Protein 8RZF (pdb70)

Solvent-accessible surface area: 19441 Å² total; per-residue (Å²): 90,68,0,33,8,92,37,37,1,12,7,0,2,2,67,3,0,73,148,61,68,28,88,8,1,12,13,42,86,111,19,10,131,78,31,192,42,114,77,57,118,32,13,2,30,1,20,0,90,26,14,179,25,92,3,16,0,12,3,20,12,96,55,8,38,111,31,0,40,63,19,0,80,64,0,3,2,41,111,11,93,10,88,11,42,22,27,10,72,17,136,128,34,114,42,129,144,33,100,2,86,65,84,54,84,65,0,0,0,75,94,6,3,33,93,27,80,0,44,4,29,60,29,52,0,4,15,65,17,0,12,0,30,106,38,116,18,131,24,71,74,19,159,139,20,70,144,181,19,25,108,74,0,56,60,3,0,64,63,17,20,167,130,19,23,10,0,56,0,42,18,10,0,9,38,3,85,47,74,67,0,104,100,24,0,102,78,4,10,120,54,46,72,163,100,37,18,190,171,15,14,30,39,19,4,18,0,10,2,0,1,64,3,0,34,69,0,5,95,19,16,60,112,39,61,101,27,5,81,2,2,0,1,0,25,32,55,32,66,102,79,0,62,124,16,7,62,120,158,100,39,15,3,72,130,28,0,51,51,0,0,39,94,60,85,2,106,8,2,7,35,2,74,4,55,5,90,103,42,103,56,93,10,13,63,7,70,106,63,88,26,15,116,72,45,0,46,0,56,0,78,17,78,20,131,60,45,42,100,21,118,24,11,118,52,110,18,78,74,13,1,10,0,34,0,56,2,11,8,134,41,26,52,1,16,16,87,0,21,32,153,117,97,89,104,49,1,10,30,0,7,0,0,1,4,0,3,0,19,103,33,64,0,15,6,4,7,0,32,0,7,0,9,55,36,133,138,78,14,73,39,45,51,78,111,76,1,89,69,25,76,103,32,0,10,84,76,0,32,109,60,0,68,98,12,1,89,94,6,61,74,93,16,85,183

Nearest PDB structures (foldseek):
  8rzf-assembly1_A  TM=1.002E+00  e=3.793E-95  Sulfolobus acidocaldarius
  8rza-assembly1_A-2  TM=8.575E-01  e=9.137E-39  Pyrococcus furiosus
  8wo8-assembly1_A-3  TM=8.479E-01  e=8.108E-39  Pyrococcus furiosus DSM 3638
  5zdn-assembly1_A  TM=6.794E-01  e=1.076E-05  Streptomyces fradiae
  3exm-assembly1_A  TM=6.640E-01  e=3.557E-05  Streptomyces coelicolor A3(2)

Structure (mmCIF, N/CA/C/O backbone):
data_8RZF
#
_entry.id   8RZF
#
_cell.length_a   76.230
_cell.length_b   76.230
_cell.length_c   84.640
_cell.angle_alpha   90.000
_cell.angle_beta   90.000
_cell.angle_gamma   90.000
#
_symmetry.space_group_name_H-M   'P 41'
#
loop_
_entity.id
_entity.type
_entity.pdbx_description
1 polymer 'Probable ribonuclease FAU-1'
2 non-polymer 'MAGNESIUM ION'
3 water water
#
loop_
_atom_site.group_PDB
_atom_site.id
_atom_site.type_symbol
_atom_site.label_atom_id
_atom_site.label_alt_id
_atom_site.label_comp_id
_atom_site.label_asym_id
_atom_site.label_entity_id
_atom_site.label_seq_id
_atom_site.pdbx_PDB_ins_code
_atom_site.Cartn_x
_atom_site.Cartn_y
_atom_site.Cartn_z
_atom_site.occupancy
_atom_site.B_iso_or_equiv
_atom_site.auth_seq_id
_atom_site.auth_comp_id
_atom_site.auth_asym_id
_atom_site.auth_atom_id
_atom_site.pdbx_PDB_model_num
ATOM 1 N N . MET A 1 1 ? 28.97500 -9.31900 42.05400 1.000 34.09000 1 MET A N 1
ATOM 2 C CA . MET A 1 1 ? 27.93600 -9.72600 42.98800 1.000 35.52000 1 MET A CA 1
ATOM 3 C C . MET A 1 1 ? 27.67200 -8.61300 43.96000 1.000 30.00000 1 MET A C 1
ATOM 4 O O . MET A 1 1 ? 28.59400 -7.89300 44.34400 1.000 29.67000 1 MET A O 1
ATOM 9 N N . ARG A 1 2 ? 26.41900 -8.50500 44.38600 1.000 23.80000 2 ARG A N 1
ATOM 10 C CA . ARG A 1 2 ? 26.02700 -7.51400 45.37300 1.000 27.78000 2 ARG A CA 1
ATOM 11 C C . ARG A 1 2 ? 26.14200 -8.12100 46.76700 1.000 26.16000 2 ARG A C 1
ATOM 12 O O . ARG A 1 2 ? 25.63100 -9.22200 47.01500 1.000 27.31000 2 ARG A O 1
ATOM 20 N N . VAL A 1 3 ? 26.82800 -7.41600 47.67200 1.000 22.62000 3 VAL A N 1
ATOM 21 C CA . VAL A 1 3 ? 27.08400 -7.94300 49.00500 1.000 27.65000 3 VAL A CA 1
ATOM 22 C C . VAL A 1 3 ? 26.59200 -6.95000 50.05100 1.000 24.54000 3 VAL A C 1
ATOM 23 O O . VAL A 1 3 ? 26.72600 -5.73100 49.90500 1.000 23.45000 3 VAL A O 1
ATOM 27 N N . ARG A 1 4 ? 26.01400 -7.50400 51.09900 1.000 25.11000 4 ARG A N 1
ATOM 28 C CA . ARG A 1 4 ? 25.49100 -6.82900 52.27700 1.000 25.37000 4 ARG A CA 1
ATOM 29 C C . ARG A 1 4 ? 26.34300 -7.27100 53.46200 1.000 26.43000 4 ARG A C 1
ATOM 30 O O . ARG A 1 4 ? 26.53600 -8.47700 53.64700 1.000 23.10000 4 ARG A O 1
ATOM 38 N N . ILE A 1 5 ? 26.87200 -6.31600 54.24800 1.000 26.13000 5 ILE A N 1
ATOM 39 C CA . ILE A 1 5 ? 27.78800 -6.62100 55.34800 1.000 27.43000 5 ILE A CA 1
ATOM 40 C C . ILE A 1 5 ? 27.29700 -5.96100 56.64000 1.000 28.53000 5 ILE A C 1
ATOM 41 O O . ILE A 1 5 ? 26.96800 -4.76900 56.64900 1.000 22.87000 5 ILE A O 1
ATOM 46 N N . ARG A 1 6 ? 27.28100 -6.74100 57.73700 1.000 27.55000 6 ARG A N 1
ATOM 47 C CA . ARG A 1 6 ? 26.91300 -6.28300 59.07700 1.000 28.37000 6 ARG A CA 1
ATOM 48 C C . ARG A 1 6 ? 27.89500 -6.83500 60.11300 1.000 27.78000 6 ARG A C 1
ATOM 49 O O . ARG A 1 6 ? 28.47800 -7.90400 59.93100 1.000 20.63000 6 ARG A O 1
ATOM 57 N N . GLY A 1 7 ? 28.04100 -6.12900 61.22000 1.000 25.90000 7 GLY A N 1
ATOM 58 C CA . GLY A 1 7 ? 28.76100 -6.67000 62.36200 1.000 27.43000 7 GLY A CA 1
ATOM 59 C C . GLY A 1 7 ? 30.05500 -5.92000 62.61600 1.000 27.11000 7 GLY A C 1
ATOM 60 O O . GLY A 1 7 ? 30.36900 -4.92200 61.95800 1.000 23.11000 7 GLY A O 1
ATOM 61 N N . ILE A 1 8 ? 30.82800 -6.43200 63.58400 1.000 23.56000 8 ILE A N 1
ATOM 62 C CA . ILE A 1 8 ? 31.99100 -5.67500 64.05300 1.000 27.56000 8 ILE A CA 1
ATOM 63 C C . ILE A 1 8 ? 33.09600 -5.62800 63.01100 1.000 24.87000 8 ILE A C 1
ATOM 64 O O . ILE A 1 8 ? 33.99300 -4.79000 63.11600 1.000 25.26000 8 ILE A O 1
ATOM 69 N N . TYR A 1 9 ? 33.06000 -6.49400 62.00000 1.000 24.81000 9 TYR A N 1
ATOM 70 C CA . TYR A 1 9 ? 34.07800 -6.48500 60.95900 1.000 25.26000 9 TYR A CA 1
ATOM 71 C C . TYR A 1 9 ? 33.66000 -5.68100 59.72500 1.000 25.18000 9 TYR A C 1
ATOM 72 O O . TYR A 1 9 ? 34.37000 -5.71200 58.71000 1.000 23.29000 9 TYR A O 1
ATOM 81 N N . ALA A 1 10 ? 32.54600 -4.93900 59.80100 1.000 21.60000 10 ALA A N 1
ATOM 82 C CA . ALA A 1 10 ? 31.87300 -4.47600 58.58000 1.000 25.80000 10 ALA A CA 1
ATOM 83 C C . ALA A 1 10 ? 32.71300 -3.46200 57.80200 1.000 22.30000 10 ALA A C 1
ATOM 84 O O . ALA A 1 10 ? 32.73900 -3.50000 56.57500 1.000 25.12000 10 ALA A O 1
ATOM 86 N N . THR A 1 11 ? 33.41300 -2.55400 58.48400 1.000 24.84000 11 THR A N 1
ATOM 87 C CA . THR A 1 11 ? 34.21900 -1.58000 57.75200 1.000 27.98000 11 THR A CA 1
ATOM 88 C C . THR A 1 11 ? 35.37100 -2.26900 57.03600 1.000 26.08000 11 THR A C 1
ATOM 89 O O . THR A 1 11 ? 35.55100 -2.10000 55.82400 1.000 24.61000 11 THR A O 1
ATOM 93 N N . ALA A 1 12 ? 36.14000 -3.08400 57.76100 1.000 26.83000 12 ALA A N 1
ATOM 94 C CA . ALA A 1 12 ? 37.25300 -3.78100 57.12400 1.000 25.78000 12 ALA A CA 1
ATOM 95 C C . ALA A 1 12 ? 36.76300 -4.68800 56.00400 1.000 26.70000 12 ALA A C 1
ATOM 96 O O . ALA A 1 12 ? 37.38900 -4.76700 54.93800 1.000 26.17000 12 ALA A O 1
ATOM 98 N N . LEU A 1 13 ? 35.63400 -5.36700 56.21400 1.000 25.85000 13 LEU A N 1
ATOM 99 C CA . LEU A 1 13 ? 35.12300 -6.26200 55.18300 1.000 24.89000 13 LEU A CA 1
ATOM 100 C C . LEU A 1 13 ? 34.62100 -5.48200 53.97900 1.000 25.27000 13 LEU A C 1
ATOM 101 O O . LEU A 1 13 ? 34.72800 -5.95800 52.84500 1.000 23.72000 13 LEU A O 1
ATOM 106 N N . THR A 1 14 ? 34.05300 -4.29200 54.20200 1.000 23.36000 14 THR A N 1
ATOM 107 C CA . THR A 1 14 ? 33.56900 -3.49000 53.08200 1.000 24.19000 14 THR A CA 1
ATOM 108 C C . THR A 1 14 ? 34.72400 -3.06400 52.18300 1.000 29.60000 14 THR A C 1
ATOM 109 O O . THR A 1 14 ? 34.62900 -3.14400 50.95000 1.000 29.02000 14 THR A O 1
ATOM 113 N N . TYR A 1 15 ? 35.83500 -2.65200 52.78900 1.000 25.89000 15 TYR A N 1
ATOM 114 C CA . TYR A 1 15 ? 37.03600 -2.31200 52.04100 1.000 28.15000 15 TYR A CA 1
ATOM 115 C C . TYR A 1 15 ? 37.50400 -3.48900 51.19300 1.000 29.87000 15 TYR A C 1
ATOM 116 O O . TYR A 1 15 ? 37.75400 -3.34300 49.99100 1.000 32.24000 15 TYR A O 1
ATOM 125 N N . LEU A 1 16 ? 37.61400 -4.67200 51.80500 1.000 28.58000 16 LEU A N 1
ATOM 126 C CA . LEU A 1 16 ? 38.16900 -5.83100 51.10300 1.000 31.89000 16 LEU A CA 1
ATOM 127 C C . LEU A 1 16 ? 37.23500 -6.32400 50.00100 1.000 33.41000 16 LEU A C 1
ATOM 128 O O . LEU A 1 16 ? 37.69900 -6.74800 48.93900 1.000 33.74000 16 LEU A O 1
ATOM 133 N N . PHE A 1 17 ? 35.92100 -6.29900 50.22800 1.000 29.56000 17 PHE A N 1
ATOM 134 C CA . PHE A 1 17 ? 35.01800 -6.72700 49.15700 1.000 31.52000 17 PHE A CA 1
ATOM 135 C C . PHE A 1 17 ? 35.05100 -5.74800 47.98800 1.000 34.36000 17 PHE A C 1
ATOM 136 O O . PHE A 1 17 ? 35.07700 -6.16200 46.82600 1.000 34.72000 17 PHE A O 1
ATOM 144 N N . LEU A 1 18 ? 35.02200 -4.44800 48.27800 1.000 31.07000 18 LEU A N 1
ATOM 145 C CA . LEU A 1 18 ? 35.16700 -3.44000 47.23300 1.000 32.80000 18 LEU A CA 1
ATOM 146 C C . LEU A 1 18 ? 36.44400 -3.67400 46.44300 1.000 39.20000 18 LEU A C 1
ATOM 147 O O . LEU A 1 18 ? 36.41700 -3.85200 45.22100 1.000 38.46000 18 LEU A O 1
ATOM 152 N N . LYS A 1 19 ? 37.57700 -3.71100 47.15100 1.000 40.79000 19 LYS A N 1
ATOM 153 C CA . LYS A 1 19 ? 38.87500 -3.94100 46.52900 1.000 44.79000 19 LYS A CA 1
ATOM 154 C C . LYS A 1 19 ? 38.86500 -5.14500 45.59400 1.000 44.83000 19 LYS A C 1
ATOM 155 O O . LYS A 1 19 ? 39.67100 -5.20200 44.66000 1.000 48.77000 19 LYS A O 1
ATOM 161 N N . ASN A 1 20 ? 37.94900 -6.08700 45.79100 1.000 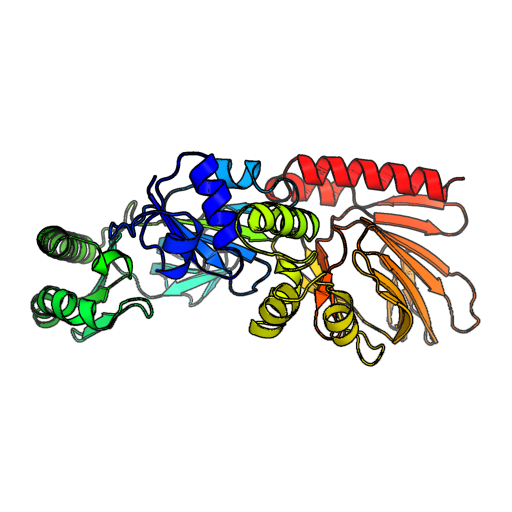44.88000 20 ASN A N 1
ATOM 162 C CA . ASN A 1 20 ? 37.87800 -7.28500 44.96900 1.000 41.59000 20 ASN A CA 1
ATOM 163 C C . ASN A 1 20 ? 36.70300 -7.29300 44.00100 1.000 33.97000 20 ASN A C 1
ATOM 164 O O . ASN A 1 20 ? 36.32600 -8.36100 43.50700 1.000 42.67000 20 ASN A O 1
ATOM 169 N N . GLY A 1 21 ? 36.10200 -6.14000 43.73100 1.000 34.76000 21 GLY A N 1
ATOM 170 C CA . GLY A 1 21 ? 35.16400 -6.02100 42.63600 1.000 38.02000 21 GLY A CA 1
ATOM 171 C C . GLY A 1 21 ? 33.70100 -6.23700 42.95600 1.000 34.05000 21 GLY A C 1
ATOM 172 O O . GLY A 1 21 ? 32.88300 -6.16200 42.03600 1.000 34.45000 21 GLY A O 1
ATOM 173 N N . PHE A 1 22 ? 33.34500 -6.50200 44.21200 1.000 30.04000 22 PHE A N 1
ATOM 174 C CA . PHE A 1 22 ? 31.94500 -6.64900 44.59500 1.000 34.94000 22 PHE A CA 1
ATOM 175 C C . PHE A 1 22 ? 31.24300 -5.29600 44.65500 1.000 33.51000 22 PHE A C 1
ATOM 176 O O . PHE A 1 22 ? 31.84600 -4.26700 44.97300 1.000 31.51000 22 PHE A O 1
ATOM 184 N N . GLU A 1 23 ? 29.93600 -5.31900 44.39900 1.000 29.17000 23 GLU A N 1
ATOM 185 C CA . GLU A 1 23 ? 29.07200 -4.17400 44.62700 1.000 31.75000 23 GLU A CA 1
ATOM 186 C C . GLU A 1 23 ? 28.55700 -4.20800 46.06800 1.000 31.40000 23 GLU A C 1
ATOM 187 O O . GLU A 1 23 ? 27.96200 -5.20500 46.49900 1.000 33.24000 23 GLU A O 1
ATOM 193 N N . ILE A 1 24 ? 28.79400 -3.13700 46.81400 1.000 31.88000 24 ILE A N 1
ATOM 194 C CA . ILE A 1 24 ? 28.28000 -3.01900 48.17900 1.000 28.91000 24 ILE A CA 1
ATOM 195 C C . ILE A 1 24 ? 26.88000 -2.43200 48.12800 1.000 27.50000 24 ILE A C 1
ATOM 196 O O . ILE A 1 24 ? 26.66400 -1.38300 47.51500 1.000 29.92000 24 ILE A O 1
ATOM 201 N N . VAL A 1 25 ? 25.93300 -3.06700 48.81200 1.000 23.49000 25 VAL A N 1
ATOM 202 C CA . VAL A 1 25 ? 24.57400 -2.55600 48.86900 1.000 27.02000 25 VAL A CA 1
ATOM 203 C C . VAL A 1 25 ? 24.09300 -2.53900 50.31600 1.000 32.40000 25 VAL A C 1
ATOM 204 O O . VAL A 1 25 ? 24.71200 -3.11500 51.22000 1.000 25.02000 25 VAL A O 1
ATOM 208 N N . GLN A 1 26 ? 22.96500 -1.84900 50.51200 1.000 25.26000 26 GLN A N 1
ATOM 209 C CA . GLN A 1 26 ? 22.29900 -1.73700 51.80600 1.000 26.66000 26 GLN A CA 1
ATOM 210 C C . GLN A 1 26 ? 23.26600 -1.27200 52.88800 1.000 27.80000 26 GLN A C 1
ATOM 211 O O . GLN A 1 26 ? 23.26100 -1.77200 54.01000 1.000 27.25000 26 GLN A O 1
ATOM 217 N N . GLN A 1 27 ? 24.12300 -0.31900 52.53200 1.000 27.67000 27 GLN A N 1
ATOM 218 C CA . GLN A 1 27 ? 25.01200 0.28100 53.51200 1.000 27.04000 27 GLN A CA 1
ATOM 219 C C . GLN A 1 27 ? 24.19700 1.03100 54.55900 1.000 34.16000 27 GLN A C 1
ATOM 220 O O . GLN A 1 27 ? 23.16600 1.63600 54.25100 1.000 30.04000 27 GLN A O 1
ATOM 226 N N . THR A 1 28 ? 24.67900 1.01500 55.79500 1.000 33.78000 28 THR A N 1
ATOM 227 C CA . THR A 1 28 ? 24.23200 1.98100 56.77800 1.000 35.60000 28 THR A CA 1
ATOM 228 C C . THR A 1 28 ? 24.76500 3.36600 56.40900 1.000 36.97000 28 THR A C 1
ATOM 229 O O . THR A 1 28 ? 25.75200 3.48300 55.67800 1.000 31.41000 28 THR A O 1
ATOM 233 N N . PRO A 1 29 ? 24.13200 4.43800 56.90400 1.000 37.56000 29 PRO A N 1
ATOM 234 C CA . PRO A 1 29 ? 24.64500 5.78100 56.58100 1.000 33.64000 29 PRO A CA 1
ATOM 235 C C . PRO A 1 29 ? 26.06200 5.99800 57.06100 1.000 30.73000 29 PRO A C 1
ATOM 236 O O . PRO A 1 29 ? 26.80200 6.79600 56.47900 1.000 37.45000 29 PRO A O 1
ATOM 240 N N . GLN A 1 30 ? 26.46600 5.30800 58.11800 1.000 36.51000 30 GLN A N 1
ATOM 241 C CA . GLN A 1 30 ? 27.81700 5.48400 58.62700 1.000 35.17000 30 GLN A CA 1
ATOM 242 C C . GLN A 1 30 ? 28.83800 4.77300 57.75200 1.000 33.98000 30 GLN A C 1
ATOM 243 O O . GLN A 1 30 ? 29.95800 5.26300 57.58600 1.000 36.20000 30 GLN A O 1
ATOM 249 N N . ILE A 1 31 ? 28.47900 3.63200 57.17600 1.000 35.91000 31 ILE A N 1
ATOM 250 C CA . ILE A 1 31 ? 29.37300 2.98500 56.22300 1.000 35.80000 31 ILE A CA 1
ATOM 251 C C . ILE A 1 31 ? 29.47400 3.81300 54.95300 1.000 38.99000 31 ILE A C 1
ATOM 252 O O . ILE A 1 31 ? 30.57400 4.05200 54.43700 1.000 38.75000 31 ILE A O 1
ATOM 257 N N . ALA A 1 32 ? 28.32500 4.24800 54.42500 1.000 32.69000 32 ALA A N 1
ATOM 258 C CA . ALA A 1 32 ? 28.31600 5.11500 53.25000 1.000 42.17000 32 ALA A CA 1
ATOM 259 C C . ALA A 1 32 ? 29.27000 6.28600 53.42800 1.000 42.43000 32 ALA A C 1
ATOM 260 O O . ALA A 1 32 ? 30.08800 6.58200 52.54900 1.000 41.16000 32 ALA A O 1
ATOM 262 N N . GLU A 1 33 ? 29.19900 6.94800 54.58300 1.000 39.90000 33 GLU A N 1
ATOM 263 C CA . GLU A 1 33 ? 30.01000 8.13800 54.78900 1.000 35.72000 33 GLU A CA 1
ATOM 264 C C . GLU A 1 33 ? 31.49400 7.79500 54.83000 1.000 37.28000 33 GLU A C 1
ATOM 265 O O . GLU A 1 33 ? 32.32100 8.55200 54.30900 1.000 42.47000 33 GLU A O 1
ATOM 271 N N . ARG A 1 34 ? 31.85100 6.65600 55.43800 1.000 35.74000 34 ARG A N 1
ATOM 272 C CA . ARG A 1 34 ? 33.26200 6.28700 55.57600 1.000 33.88000 34 ARG A CA 1
ATOM 273 C C . ARG A 1 34 ? 33.90200 5.95100 54.24200 1.000 32.98000 34 ARG A C 1
ATOM 274 O O . ARG A 1 34 ? 35.11800 6.11700 54.08500 1.000 32.04000 34 ARG A O 1
ATOM 282 N N . PHE A 1 35 ? 33.11900 5.46100 53.28300 1.000 33.18000 35 PHE A N 1
ATOM 283 C CA . PHE A 1 35 ? 33.64300 5.08000 51.98000 1.000 35.43000 35 PHE A CA 1
ATOM 284 C C . PHE A 1 35 ? 33.22600 6.04300 50.87900 1.000 35.76000 35 PHE A C 1
ATOM 285 O O . PHE A 1 35 ? 33.40600 5.72700 49.69900 1.000 38.82000 35 PHE A O 1
ATOM 293 N N . PHE A 1 36 ? 32.68100 7.20600 51.24100 1.000 38.71000 36 PHE A N 1
ATOM 294 C CA . PHE A 1 36 ? 32.25700 8.23600 50.28700 1.000 42.58000 36 PHE A CA 1
ATOM 295 C C . PHE A 1 36 ? 31.42300 7.63800 49.15600 1.000 39.78000 36 PHE A C 1
ATOM 296 O O . PHE A 1 36 ? 31.66900 7.88100 47.97300 1.000 48.16000 36 PHE A O 1
ATOM 304 N N . MET A 1 37 ? 30.44700 6.81800 49.52100 1.000 36.05000 37 MET A N 1
ATOM 305 C CA . MET A 1 37 ? 29.65200 6.13400 48.51600 1.000 42.17000 37 MET A CA 1
ATOM 306 C C . MET A 1 37 ? 28.17200 6.31000 48.81000 1.000 36.72000 37 MET A C 1
ATOM 307 O O . MET A 1 37 ? 27.76000 6.57100 49.94500 1.000 34.97000 37 MET A O 1
ATOM 312 N N . ASP A 1 38 ? 27.38400 6.18300 47.74800 1.000 37.71000 38 ASP A N 1
ATOM 313 C CA . ASP A 1 38 ? 25.93600 6.21800 47.87000 1.000 35.38000 38 ASP A CA 1
ATOM 314 C C . ASP A 1 38 ? 25.43100 4.93700 48.52600 1.000 36.31000 38 ASP A C 1
ATOM 315 O O . ASP A 1 38 ? 25.98400 3.85300 48.32600 1.000 34.71000 38 ASP A O 1
ATOM 320 N N . ILE A 1 39 ? 24.36100 5.07600 49.30900 1.000 33.62000 39 ILE A N 1
ATOM 321 C CA . ILE A 1 39 ? 23.60000 3.93100 49.79700 1.000 35.66000 39 ILE A CA 1
ATOM 322 C C . ILE A 1 39 ? 22.83000 3.32400 48.63200 1.000 37.24000 39 ILE A C 1
ATOM 323 O O . ILE A 1 39 ? 21.95800 3.97800 48.04800 1.000 32.37000 39 ILE A O 1
ATOM 328 N N . ILE A 1 40 ? 23.13800 2.07500 48.29000 1.000 31.06000 40 ILE A N 1
ATOM 329 C CA . ILE A 1 40 ? 22.43900 1.36100 47.22500 1.000 33.71000 40 ILE A CA 1
ATOM 330 C C . ILE A 1 40 ? 21.32300 0.54300 47.86500 1.000 30.21000 40 ILE A C 1
ATOM 331 O O . ILE A 1 40 ? 21.59400 -0.39100 48.62500 1.000 30.82000 40 ILE A O 1
ATOM 336 N N . ARG A 1 41 ? 20.06500 0.88400 47.57100 1.000 32.84000 41 ARG A N 1
ATOM 337 C CA . ARG A 1 41 ? 18.91600 0.12500 48.08100 1.000 31.22000 41 ARG A CA 1
ATOM 338 C C . ARG A 1 41 ? 18.51800 -0.98200 47.10500 1.000 32.48000 41 ARG A C 1
ATOM 339 O O . ARG A 1 41 ? 17.41300 -1.00200 46.55500 1.000 37.40000 41 ARG A O 1
ATOM 347 N N . SER A 1 42 ? 19.44400 -1.92500 46.90700 1.000 29.49000 42 SER A N 1
ATOM 348 C CA . SER A 1 42 ? 19.20700 -3.08600 46.06100 1.000 27.78000 42 SER A CA 1
ATOM 349 C C . SER A 1 42 ? 19.39500 -4.38700 46.83300 1.000 28.46000 42 SER A C 1
ATOM 350 O O . SER A 1 42 ? 20.22300 -4.45700 47.75300 1.000 25.77000 42 SER A O 1
ATOM 353 N N . PRO A 1 43 ? 18.65200 -5.43900 46.46200 1.000 28.48000 43 PRO A N 1
ATOM 354 C CA . PRO A 1 43 ? 18.84100 -6.75000 47.09900 1.000 26.84000 43 PRO A CA 1
ATOM 355 C C . PRO A 1 43 ? 20.28700 -7.21200 46.99000 1.000 28.27000 43 PRO A C 1
ATOM 356 O O . PRO A 1 43 ? 20.99600 -6.90300 46.03000 1.000 27.62000 43 PRO A O 1
ATOM 360 N N . ALA A 1 44 ? 20.72400 -7.95300 48.00100 1.000 29.32000 44 ALA A N 1
ATOM 361 C CA . ALA A 1 44 ? 22.07600 -8.46800 48.07900 1.000 23.26000 44 ALA A CA 1
ATOM 362 C C . ALA A 1 44 ? 22.07900 -9.90700 47.60800 1.000 25.00000 44 ALA A C 1
ATOM 363 O O . ALA A 1 44 ? 21.14100 -10.65900 47.87800 1.000 27.13000 44 ALA A O 1
ATOM 365 N N . ASP A 1 45 ? 23.11500 -10.27400 46.87400 1.000 24.16000 45 ASP A N 1
ATOM 366 C CA . ASP A 1 45 ? 23.27800 -11.65800 46.46400 1.000 29.76000 45 ASP A CA 1
ATOM 367 C C . ASP A 1 45 ? 23.89900 -12.49600 47.56400 1.000 27.79000 45 ASP A C 1
ATOM 368 O O . ASP A 1 45 ? 23.77400 -13.72200 47.55400 1.000 27.26000 45 ASP A O 1
ATOM 373 N N . VAL A 1 46 ? 24.55100 -11.85700 48.51700 1.000 27.16000 46 VAL A N 1
ATOM 374 C CA . VAL A 1 46 ? 25.23200 -12.57000 49.58000 1.000 28.69000 46 VAL A CA 1
ATOM 375 C C . VAL A 1 46 ? 25.33000 -11.61600 50.75900 1.000 25.47000 46 VAL A C 1
ATOM 376 O O . VAL A 1 46 ? 25.52400 -10.40500 50.58800 1.000 25.08000 46 VAL A O 1
ATOM 380 N N . THR A 1 47 ? 25.14200 -12.16700 51.94700 1.000 22.45000 47 THR A N 1
ATOM 381 C CA . THR A 1 47 ? 25.07700 -11.41300 53.18600 1.000 21.35000 47 THR A CA 1
ATOM 382 C C . THR A 1 47 ? 26.18000 -11.91700 54.09500 1.000 26.88000 47 THR A C 1
ATOM 383 O O . THR A 1 47 ? 26.26900 -13.12500 54.34200 1.000 23.52000 47 THR A O 1
ATOM 387 N N . VAL A 1 48 ? 27.00800 -10.99900 54.59300 1.000 23.79000 48 VAL A N 1
ATOM 388 C CA . VAL A 1 48 ? 28.13400 -11.32500 55.46000 1.000 21.87000 48 VAL A CA 1
ATOM 389 C C . VAL A 1 48 ? 27.91700 -10.63000 56.79900 1.000 27.84000 48 VAL A C 1
ATOM 390 O O . VAL A 1 48 ? 27.64900 -9.42000 56.84000 1.000 24.73000 48 VAL A O 1
ATOM 394 N N . LYS A 1 49 ? 28.03700 -11.38500 57.89100 1.000 23.86000 49 LYS A N 1
ATOM 395 C CA . LYS A 1 49 ? 27.74100 -10.84400 59.21500 1.000 23.17000 49 LYS A CA 1
ATOM 396 C C . LYS A 1 49 ? 28.48400 -11.64600 60.28200 1.000 22.86000 49 LYS A C 1
ATOM 397 O O . LYS A 1 49 ? 29.10400 -12.66900 59.99500 1.000 19.42000 49 LYS A O 1
ATOM 403 N N . ASP A 1 50 ? 28.43400 -11.15200 61.52000 1.000 26.02000 50 ASP A N 1
ATOM 404 C CA . ASP A 1 50 ? 29.02100 -11.88800 62.64100 1.000 24.59000 50 ASP A CA 1
ATOM 405 C C . ASP A 1 50 ? 28.27500 -13.18700 62.85800 1.000 27.08000 50 ASP A C 1
ATOM 406 O O . ASP A 1 50 ? 27.05800 -13.26700 62.65600 1.000 31.17000 50 ASP A O 1
ATOM 411 N N . GLY A 1 51 ? 29.00100 -14.20500 63.29600 1.000 27.77000 51 GLY A N 1
ATOM 412 C CA . GLY A 1 51 ? 28.35600 -15.42200 63.74100 1.000 31.34000 51 GLY A CA 1
ATOM 413 C C . GLY A 1 51 ? 27.77800 -15.25500 65.13900 1.000 31.27000 51 GLY A C 1
ATOM 414 O O . GLY A 1 51 ? 27.81600 -14.18400 65.75000 1.000 31.62000 51 GLY A O 1
ATOM 415 N N . ILE A 1 52 ? 27.24700 -16.36600 65.65900 1.000 34.58000 52 ILE A N 1
ATOM 416 C CA . ILE A 1 52 ? 26.73100 -16.39600 67.03000 1.000 37.69000 52 ILE A CA 1
ATOM 417 C C . ILE A 1 52 ? 27.81200 -15.98600 68.01700 1.000 35.72000 52 ILE A C 1
ATOM 418 O O . ILE A 1 52 ? 27.53500 -15.34600 69.03400 1.000 34.10000 52 ILE A O 1
ATOM 423 N N . ASP A 1 53 ? 29.04500 -16.38500 67.76000 1.000 34.89000 53 ASP A N 1
ATOM 424 C CA . ASP A 1 53 ? 30.19400 -15.85900 68.47700 1.000 31.14000 53 ASP A CA 1
ATOM 425 C C . ASP A 1 53 ? 30.85200 -14.78400 67.62800 1.000 31.87000 53 ASP A C 1
ATOM 426 O O . ASP A 1 53 ? 31.08000 -14.98200 66.42600 1.000 28.19000 53 ASP A O 1
ATOM 431 N N . LYS A 1 54 ? 31.15200 -13.64900 68.25100 1.000 27.89000 54 LYS A N 1
ATOM 432 C CA . LYS A 1 54 ? 31.68600 -12.53600 67.48300 1.000 33.41000 54 LYS A CA 1
ATOM 433 C C . LYS A 1 54 ? 33.05700 -12.83800 66.89600 1.000 31.37000 54 LYS A C 1
ATOM 434 O O . LYS A 1 54 ? 33.52800 -12.07900 66.04900 1.000 27.52000 54 LYS A O 1
ATOM 440 N N . GLY A 1 55 ? 33.69900 -13.92700 67.31100 1.000 28.47000 55 GLY A N 1
ATOM 441 C CA . GLY A 1 55 ? 34.93300 -14.28000 66.65900 1.000 25.65000 55 GLY A CA 1
ATOM 442 C C . GLY A 1 55 ? 34.74900 -14.99500 65.34700 1.000 26.76000 55 GLY A C 1
ATOM 443 O O . GLY A 1 55 ? 35.73600 -15.42900 64.75100 1.000 28.54000 55 GLY A O 1
ATOM 444 N N . GLU A 1 56 ? 33.51200 -15.12500 64.86600 1.000 25.50000 56 GLU A N 1
ATOM 445 C CA . GLU A 1 56 ? 33.22800 -15.76800 63.58900 1.000 26.34000 56 GLU A CA 1
ATOM 446 C C . GLU A 1 56 ? 32.53800 -14.81000 62.62600 1.000 27.31000 56 GLU A C 1
A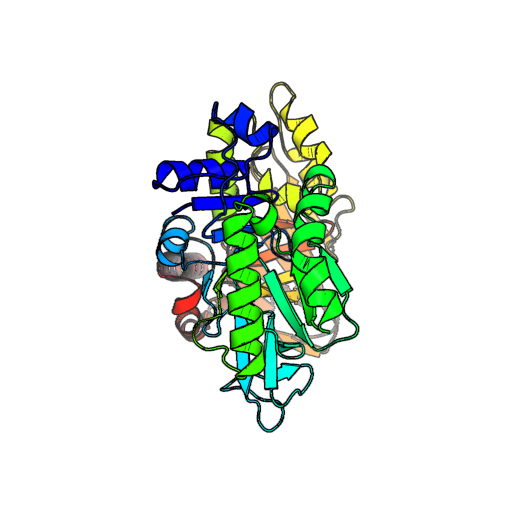TOM 447 O O . GLU A 1 56 ? 31.74700 -13.94500 63.02600 1.000 24.78000 56 GLU A O 1
ATOM 453 N N . ILE A 1 57 ? 32.82000 -15.00200 61.33900 1.000 23.27000 57 ILE A N 1
ATOM 454 C CA . ILE A 1 57 ? 32.11900 -14.32600 60.25100 1.000 24.24000 57 ILE A CA 1
ATOM 455 C C . ILE A 1 57 ? 31.33000 -15.38600 59.49800 1.000 24.55000 57 ILE A C 1
ATOM 456 O O . ILE A 1 57 ? 31.85400 -16.46400 59.20700 1.000 24.65000 57 ILE A O 1
ATOM 461 N N . VAL A 1 58 ? 30.07700 -15.10800 59.19700 1.000 24.38000 58 VAL A N 1
ATOM 462 C CA . VAL A 1 58 ? 29.30900 -16.07400 58.41800 1.000 23.28000 58 VAL A CA 1
ATOM 463 C C . VAL A 1 58 ? 28.84100 -15.39800 57.14500 1.000 23.12000 58 VAL A C 1
ATOM 464 O O . VAL A 1 58 ? 28.64700 -14.17600 57.09800 1.000 24.97000 58 VAL A O 1
ATOM 468 N N . SER A 1 59 ? 28.66400 -16.20800 56.10600 1.000 21.20000 59 SER A N 1
ATOM 469 C CA . SER A 1 59 ? 28.19700 -15.73200 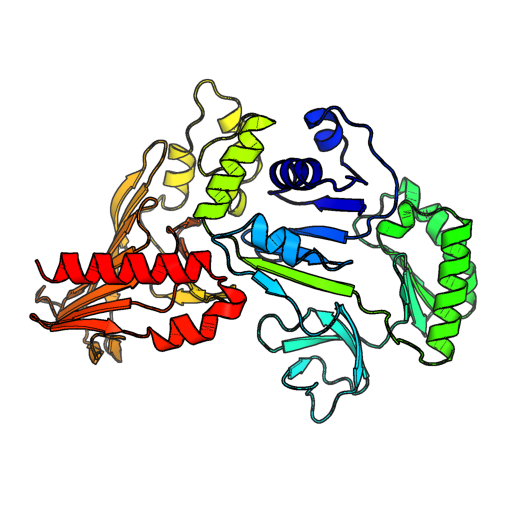54.81800 1.000 26.72000 59 SER A CA 1
ATOM 470 C C . SER A 1 59 ? 27.04900 -16.60700 54.32500 1.000 27.00000 59 SER A C 1
ATOM 471 O O . SER A 1 59 ? 27.15100 -17.84100 54.33300 1.000 26.20000 59 SER A O 1
ATOM 474 N N . VAL A 1 60 ? 25.96900 -15.97000 53.88500 1.000 24.97000 60 VAL A N 1
ATOM 475 C CA . VAL A 1 60 ? 24.76700 -16.66700 53.43000 1.000 26.30000 60 VAL A CA 1
ATOM 476 C C . VAL A 1 60 ? 24.35900 -16.10200 52.07800 1.000 26.77000 60 VAL A C 1
ATOM 477 O O . VAL A 1 60 ? 24.36700 -14.87900 51.88800 1.000 27.66000 60 VAL A O 1
ATOM 481 N N . GLY A 1 61 ? 24.00300 -16.98700 51.14200 1.000 27.62000 61 GLY A N 1
ATOM 482 C CA . GLY A 1 61 ? 23.61900 -16.56300 49.80600 1.000 28.01000 61 GLY A CA 1
ATOM 483 C C . GLY A 1 61 ? 24.41600 -17.27600 48.72200 1.000 32.51000 61 GLY A C 1
ATOM 484 O O . GLY A 1 61 ? 24.59000 -18.49700 48.75900 1.000 29.78000 61 GLY A O 1
ATOM 485 N N . GLU A 1 62 ? 24.88500 -16.50800 47.73900 1.000 30.50000 62 GLU A N 1
ATOM 486 C CA . GLU A 1 62 ? 25.74100 -17.09400 46.71700 1.000 34.62000 62 GLU A CA 1
ATOM 487 C C . GLU A 1 62 ? 27.05700 -17.54000 47.34500 1.000 34.44000 62 GLU A C 1
ATOM 488 O O . GLU A 1 62 ? 27.48300 -17.02500 48.38500 1.000 32.53000 62 GLU A O 1
ATOM 494 N N . ASP A 1 63 ? 27.67600 -18.53700 46.73100 1.000 32.47000 63 ASP A N 1
ATOM 495 C CA . ASP A 1 63 ? 28.92000 -19.07900 47.25500 1.000 32.99000 63 ASP A CA 1
ATOM 496 C C . ASP A 1 63 ? 30.04100 -18.06600 47.05100 1.000 30.11000 63 ASP A C 1
ATOM 497 O O . ASP A 1 63 ? 30.29300 -17.63500 45.92300 1.000 28.59000 63 ASP A O 1
ATOM 502 N N . ILE A 1 64 ? 30.69300 -17.65500 48.13700 1.000 29.64000 64 ILE A N 1
ATOM 503 C CA . ILE A 1 64 ? 31.86100 -16.79200 48.00000 1.000 30.69000 64 ILE A CA 1
ATOM 504 C C . ILE A 1 64 ? 33.07300 -17.44500 48.64900 1.000 28.03000 64 ILE A C 1
ATOM 505 O O . ILE A 1 64 ? 34.02700 -16.75500 49.02800 1.000 26.40000 64 ILE A O 1
ATOM 510 N N . TYR A 1 65 ? 33.05900 -18.78100 48.73600 1.000 25.22000 65 TYR A N 1
ATOM 511 C CA . TYR A 1 65 ? 34.09800 -19.50400 49.46700 1.000 24.30000 65 TYR A CA 1
ATOM 512 C C . TYR A 1 65 ? 35.48600 -19.20100 48.92100 1.000 26.93000 65 TYR A C 1
ATOM 513 O O . TYR A 1 65 ? 36.41900 -18.90500 49.68200 1.000 26.16000 65 TYR A O 1
ATOM 522 N N . ASN A 1 66 ? 35.65300 -19.30000 47.59800 1.000 26.43000 66 ASN A N 1
ATOM 523 C CA . ASN A 1 66 ? 36.98100 -19.09500 47.03000 1.000 29.23000 66 ASN A CA 1
ATOM 524 C C . ASN A 1 66 ? 37.46400 -17.69000 47.30500 1.000 28.84000 66 ASN A C 1
ATOM 525 O O . ASN A 1 66 ? 38.65600 -17.47400 47.55500 1.000 31.34000 66 ASN A O 1
ATOM 530 N N . PHE A 1 67 ? 36.54700 -16.72600 47.32500 1.000 30.21000 67 PHE A N 1
ATOM 531 C CA . PHE A 1 67 ? 36.97300 -15.38100 47.65200 1.000 30.08000 67 PHE A CA 1
ATOM 532 C C . PHE A 1 67 ? 37.36300 -15.25800 49.12900 1.000 33.92000 67 PHE A C 1
ATOM 533 O O . PHE A 1 67 ? 38.36400 -14.61100 49.46700 1.000 29.67000 67 PHE A O 1
ATOM 541 N N . MET A 1 68 ? 36.59500 -15.87000 50.02400 1.000 25.60000 68 MET A N 1
ATOM 542 C CA . MET A 1 68 ? 36.92400 -15.75800 51.44200 1.000 29.79000 68 MET A CA 1
ATOM 543 C C . MET A 1 68 ? 38.22500 -16.47900 51.76800 1.000 27.84000 68 MET A C 1
ATOM 544 O O . MET A 1 68 ? 39.04300 -15.97700 52.55100 1.000 23.29000 68 MET A O 1
ATOM 549 N N . ARG A 1 69 ? 38.46200 -17.62200 51.12800 1.000 25.57000 69 ARG A N 1
ATOM 550 C CA . ARG A 1 69 ? 39.69800 -18.34800 51.37600 1.000 28.71000 69 ARG A CA 1
ATOM 551 C C . ARG A 1 69 ? 40.93800 -17.57900 50.90700 1.000 30.74000 69 ARG A C 1
ATOM 552 O O . ARG A 1 69 ? 42.03700 -17.84600 51.40200 1.000 36.71000 69 ARG A O 1
ATOM 560 N N . SER A 1 70 ? 40.80300 -16.59200 50.01800 1.000 31.56000 70 SER A N 1
ATOM 561 C CA . SER A 1 70 ? 41.98100 -15.81900 49.63200 1.000 35.75000 70 SER A CA 1
ATOM 562 C C . SER A 1 70 ? 42.15400 -14.54700 50.44800 1.000 33.27000 70 SER A C 1
ATOM 563 O O . SER A 1 70 ? 43.26300 -14.01100 50.51300 1.000 37.47000 70 SER A O 1
ATOM 566 N N . ILE A 1 71 ? 41.09100 -14.04500 51.06500 1.000 30.33000 71 ILE A N 1
ATOM 567 C CA . ILE A 1 71 ? 41.24200 -12.95400 52.02100 1.000 32.61000 71 ILE A CA 1
ATOM 568 C C . ILE A 1 71 ? 41.81000 -13.47200 53.34100 1.000 33.97000 71 ILE A C 1
ATOM 569 O O . ILE A 1 71 ? 42.73100 -12.88100 53.91600 1.000 31.57000 71 ILE A O 1
ATOM 574 N N . PHE A 1 72 ? 41.26100 -14.57000 53.84900 1.000 29.20000 72 PHE A N 1
ATOM 575 C CA . PHE A 1 72 ? 41.56300 -15.04700 55.19700 1.000 33.84000 72 PHE A CA 1
ATOM 576 C C . PHE A 1 72 ? 42.44700 -16.28400 55.07700 1.000 31.32000 72 PHE A C 1
ATOM 577 O O . PHE A 1 72 ? 41.97000 -17.41700 55.09600 1.000 30.69000 72 PHE A O 1
ATOM 585 N N . LYS A 1 73 ? 43.75000 -16.04800 54.96900 1.000 30.68000 73 LYS A N 1
ATOM 586 C CA . LYS A 1 73 ? 44.70500 -17.13200 54.80500 1.000 31.44000 73 LYS A CA 1
ATOM 587 C C . LYS A 1 73 ? 44.97200 -17.87700 56.10400 1.000 31.73000 73 LYS A C 1
ATOM 588 O O . LYS A 1 73 ? 45.34600 -19.05600 56.06100 1.000 29.07000 73 LYS A O 1
ATOM 594 N N . TYR A 1 74 ? 44.76100 -17.23600 57.25100 1.000 27.76000 74 TYR A N 1
ATOM 595 C CA . TYR A 1 74 ? 45.15500 -17.80800 58.53200 1.000 27.09000 74 TYR A CA 1
ATOM 596 C C . TYR A 1 74 ? 43.95300 -18.09500 59.41700 1.000 31.48000 74 TYR A C 1
ATOM 597 O O . TYR A 1 74 ? 44.03000 -18.01500 60.64700 1.000 27.88000 74 TYR A O 1
ATOM 606 N N . SER A 1 75 ? 42.83000 -18.48200 58.80400 1.000 24.20000 75 SER A N 1
ATOM 607 C CA . SER A 1 75 ? 41.64900 -18.79900 59.55700 1.000 22.05000 75 SER A CA 1
ATOM 608 C C . SER A 1 75 ? 40.99700 -20.03500 58.97000 1.000 24.98000 75 SER A C 1
ATOM 609 O O . SER A 1 75 ? 40.94300 -20.17700 57.73800 1.000 20.26000 75 SER A O 1
ATOM 612 N N . PRO A 1 76 ? 40.51800 -20.94500 59.81600 1.000 26.92000 76 PRO A N 1
ATOM 613 C CA . PRO A 1 76 ? 39.68300 -22.03500 59.31900 1.000 26.59000 76 PRO A CA 1
ATOM 614 C C . PRO A 1 76 ? 38.45200 -21.46900 58.64900 1.000 26.30000 76 PRO A C 1
ATOM 615 O O . PRO A 1 76 ? 37.91000 -20.44200 59.07000 1.000 24.35000 76 PRO A O 1
ATOM 619 N N . ILE A 1 77 ? 38.03000 -22.13800 57.58000 1.000 24.23000 77 ILE A N 1
ATOM 620 C CA . ILE A 1 77 ? 36.81800 -21.76000 56.85700 1.000 27.93000 77 ILE A CA 1
ATOM 621 C C . ILE A 1 77 ? 36.04300 -23.03700 56.57100 1.000 24.99000 77 ILE A C 1
ATOM 622 O O . ILE A 1 77 ? 36.58800 -23.99400 56.01500 1.000 27.23000 77 ILE A O 1
ATOM 627 N N . TRP A 1 78 ? 34.80400 -23.08300 57.00100 1.000 24.89000 78 TRP A N 1
ATOM 628 C CA . TRP A 1 78 ? 33.97700 -24.25000 56.76500 1.000 27.47000 78 TRP A CA 1
ATOM 629 C C . TRP A 1 78 ? 32.88500 -23.87100 55.78000 1.000 25.99000 78 TRP A C 1
ATOM 630 O O . TRP A 1 78 ? 32.13100 -22.92800 56.02200 1.000 22.90000 78 TRP A O 1
ATOM 641 N N . ARG A 1 79 ? 32.82400 -24.59900 54.67300 1.000 29.06000 79 ARG A N 1
ATOM 642 C CA . ARG A 1 79 ? 31.76300 -24.49000 53.67500 1.000 31.88000 79 ARG A CA 1
ATOM 643 C C . ARG A 1 79 ? 30.72300 -25.57000 53.95700 1.000 30.48000 79 ARG A C 1
ATOM 644 O O . ARG A 1 79 ? 31.07100 -26.75100 54.06300 1.000 27.26000 79 ARG A O 1
ATOM 652 N N . SER A 1 80 ? 29.45600 -25.18000 54.09500 1.000 27.37000 80 SER A N 1
ATOM 653 C CA . SER A 1 80 ? 28.43400 -26.18800 54.39900 1.000 32.31000 80 SER A CA 1
ATOM 654 C C . SER A 1 80 ? 28.17400 -27.07000 53.17700 1.000 30.22000 80 SER A C 1
ATOM 655 O O . SER A 1 80 ? 27.91500 -26.54500 52.08700 1.000 29.83000 80 SER A O 1
ATOM 658 N N . PRO A 1 81 ? 28.23800 -28.40600 53.31600 1.000 30.27000 81 PRO A N 1
ATOM 659 C CA . PRO A 1 81 ? 27.75800 -29.29200 52.23300 1.000 33.98000 81 PRO A CA 1
ATOM 660 C C . PRO A 1 81 ? 26.24900 -29.24100 52.04000 1.000 32.41000 81 PRO A C 1
ATOM 661 O O . PRO A 1 81 ? 25.75400 -29.70400 51.00600 1.000 35.70000 81 PRO A O 1
ATOM 665 N N . ILE A 1 82 ? 25.50600 -28.77800 53.03900 1.000 34.04000 82 ILE A N 1
ATOM 666 C CA . ILE A 1 82 ? 24.05300 -28.68300 53.00200 1.000 36.61000 82 ILE A CA 1
ATOM 667 C C . ILE A 1 82 ? 23.70700 -27.21900 52.82800 1.000 28.01000 82 ILE A C 1
ATOM 668 O O . ILE A 1 82 ? 24.15700 -26.38900 53.61900 1.000 35.11000 82 ILE A O 1
ATOM 673 N N . LYS A 1 83 ? 22.89000 -26.89900 51.83300 1.000 34.06000 83 LYS A N 1
ATOM 674 C CA . LYS A 1 83 ? 22.49000 -25.51000 51.66300 1.000 28.50000 83 LYS A CA 1
ATOM 675 C C . LYS A 1 83 ? 21.51100 -25.12100 52.75700 1.000 28.12000 83 LYS A C 1
ATOM 676 O O . LYS A 1 83 ? 20.63500 -25.90400 53.13800 1.000 30.77000 83 LYS A O 1
ATOM 682 N N . LEU A 1 84 ? 21.68400 -23.91700 53.27800 1.000 26.32000 84 LEU A N 1
ATOM 683 C CA . LEU A 1 84 ? 20.71000 -23.35200 54.19700 1.000 29.48000 84 LEU A CA 1
ATOM 684 C C . LEU A 1 84 ? 19.38200 -23.16200 53.47200 1.000 32.10000 84 LEU A C 1
ATOM 685 O O . LEU A 1 84 ? 19.35400 -22.78400 52.29800 1.000 30.44000 84 LEU A O 1
ATOM 690 N N . TYR A 1 85 ? 18.28400 -23.47100 54.16000 1.000 27.55000 85 TYR A N 1
ATOM 691 C CA . TYR A 1 85 ? 16.92500 -23.37000 53.63600 1.000 28.32000 85 TYR A CA 1
ATOM 692 C C . TYR A 1 85 ? 16.62700 -24.35600 52.51500 1.000 31.97000 85 TYR A C 1
ATOM 693 O O . TYR A 1 85 ? 15.60200 -24.20900 51.82500 1.000 32.27000 85 TYR A O 1
ATOM 702 N N . SER A 1 86 ? 17.47400 -25.36100 52.31100 1.000 26.22000 86 SER A N 1
ATOM 703 C CA . SER A 1 86 ? 17.03200 -26.49800 51.53200 1.000 29.74000 86 SER A CA 1
ATOM 704 C C . SER A 1 86 ? 16.00800 -27.28800 52.34400 1.000 24.93000 86 SER A C 1
ATOM 705 O O . SER A 1 86 ? 15.82500 -27.06700 53.53800 1.000 28.48000 86 SER A O 1
ATOM 708 N N . VAL A 1 87 ? 15.32700 -28.21700 51.69400 1.000 28.18000 87 VAL A N 1
ATOM 709 C CA . VAL A 1 87 ? 14.35600 -29.06600 52.36900 1.000 28.40000 87 VAL A CA 1
ATOM 710 C C . VAL A 1 87 ? 14.81100 -30.49900 52.18800 1.000 30.28000 87 VAL A C 1
ATOM 711 O O . VAL A 1 87 ? 15.05600 -30.93300 51.05900 1.000 35.10000 87 VAL A O 1
ATOM 715 N N . VAL A 1 88 ? 14.95000 -31.22300 53.29700 1.000 31.12000 88 VAL A N 1
ATOM 716 C CA . VAL A 1 88 ? 15.58000 -32.53400 53.27900 1.000 34.53000 88 VAL A CA 1
ATOM 717 C C . VAL A 1 88 ? 14.65100 -33.57500 53.88700 1.000 32.68000 88 VAL A C 1
ATOM 718 O O . VAL A 1 88 ? 13.76900 -33.27100 54.69600 1.000 30.53000 88 VAL A O 1
ATOM 722 N N . SER A 1 89 ? 14.85300 -34.81500 53.45400 1.000 35.74000 89 SER A N 1
ATOM 723 C CA . SER A 1 89 ? 14.12100 -35.98100 53.92500 1.000 37.50000 89 SER A CA 1
ATOM 724 C C . SER A 1 89 ? 15.00400 -36.76400 54.87700 1.000 31.85000 89 SER A C 1
ATOM 725 O O . SER A 1 89 ? 16.17500 -37.02200 54.58700 1.000 38.10000 89 SER A O 1
ATOM 728 N N . THR A 1 90 ? 14.42300 -37.17400 55.99000 1.000 31.84000 90 THR A N 1
ATOM 729 C CA . THR A 1 90 ? 15.15100 -37.72500 57.12200 1.000 39.94000 90 THR A CA 1
ATOM 730 C C . THR A 1 90 ? 14.74800 -39.17500 57.34900 1.000 38.50000 90 THR A C 1
ATOM 731 O O . THR A 1 90 ? 13.60900 -39.56800 57.08700 1.000 38.38000 90 THR A O 1
ATOM 735 N N . GLU A 1 91 ? 15.69400 -39.97400 57.83000 1.000 43.53000 91 GLU A N 1
ATOM 736 C CA . GLU A 1 91 ? 15.39100 -41.31100 58.31300 1.000 48.46000 91 GLU A CA 1
ATOM 737 C C . GLU A 1 91 ? 16.15900 -41.55400 59.60000 1.000 43.52000 91 GLU A C 1
ATOM 738 O O . GLU A 1 91 ? 17.34300 -41.21900 59.69800 1.000 42.17000 91 GLU A O 1
ATOM 744 N N . ASP A 1 92 ? 15.48200 -42.14500 60.58100 1.000 45.19000 92 ASP A N 1
ATOM 745 C CA . ASP A 1 92 ? 16.08600 -42.42300 61.88200 1.000 45.08000 92 ASP A CA 1
ATOM 746 C C . ASP A 1 92 ? 16.72500 -41.17100 62.45700 1.000 42.90000 92 ASP A C 1
ATOM 747 O O . ASP A 1 92 ? 17.77100 -41.24200 63.10900 1.000 39.59000 92 ASP A O 1
ATOM 752 N N . CYS A 1 93 ? 16.12300 -40.01100 62.19400 1.000 33.55000 93 CYS A N 1
ATOM 753 C CA . CYS A 1 93 ? 16.60300 -38.75400 62.74800 1.000 37.73000 93 CYS A CA 1
ATOM 754 C C . CYS A 1 93 ? 18.01300 -38.41700 62.22800 1.000 41.24000 93 CYS A C 1
ATOM 755 O O . CYS A 1 93 ? 18.82700 -37.80900 62.92400 1.000 37.60000 93 CYS A O 1
ATOM 758 N N . LYS A 1 94 ? 18.29700 -38.82300 60.98600 1.000 35.01000 94 LYS A N 1
ATOM 759 C CA . LYS A 1 94 ? 19.57000 -38.54000 60.33400 1.000 38.39000 94 LYS A CA 1
ATOM 760 C C . LYS A 1 94 ? 19.31200 -38.03500 58.92800 1.000 34.68000 94 LYS A C 1
ATOM 761 O O . LYS A 1 94 ? 18.33200 -38.41900 58.28200 1.000 36.94000 94 LYS A O 1
ATOM 767 N N . PHE A 1 95 ? 20.19000 -37.16700 58.45400 1.000 36.66000 95 PHE A N 1
ATOM 768 C CA . PHE A 1 95 ? 20.23100 -36.81500 57.04200 1.000 37.24000 95 PHE A CA 1
ATOM 769 C C . PHE A 1 95 ? 21.66100 -36.98500 56.58200 1.000 39.29000 95 PHE A C 1
ATOM 770 O O . PHE A 1 95 ? 22.56800 -36.33200 57.11400 1.000 37.74000 95 PHE A O 1
ATOM 778 N N . MET A 1 96 ? 21.85400 -37.87100 55.61600 1.000 37.95000 96 MET A N 1
ATOM 779 C CA . MET A 1 96 ? 23.20100 -38.18800 55.18900 1.000 42.17000 96 MET A CA 1
ATOM 780 C C . MET A 1 96 ? 24.01800 -38.60900 56.39000 1.000 47.30000 96 MET A C 1
ATOM 781 O O . MET A 1 96 ? 23.66600 -39.56900 57.06600 1.000 51.01000 96 MET A O 1
ATOM 786 N N . ASN A 1 97 ? 25.08900 -37.87700 56.67300 1.000 47.63000 97 ASN A N 1
ATOM 787 C CA . ASN A 1 97 ? 25.96400 -38.22300 57.78100 1.000 48.71000 97 ASN A CA 1
ATOM 788 C C . ASN A 1 97 ? 25.70300 -37.38500 59.01700 1.000 51.79000 97 ASN A C 1
ATOM 789 O O . ASN A 1 97 ? 26.51700 -37.39900 59.94300 1.000 54.40000 97 ASN A O 1
ATOM 794 N N . PHE A 1 98 ? 24.55900 -36.70200 59.08500 1.000 40.90000 98 PHE A N 1
ATOM 795 C CA . PHE A 1 98 ? 24.31600 -35.70900 60.12200 1.000 46.12000 98 PHE A CA 1
ATOM 796 C C . PHE A 1 98 ? 23.10200 -36.07100 60.96100 1.000 40.62000 98 PHE A C 1
ATOM 797 O O . PHE A 1 98 ? 22.14000 -36.67200 60.47600 1.000 39.84000 98 PHE A O 1
ATOM 805 N N . ILE A 1 99 ? 23.15900 -35.67700 62.22400 1.000 37.26000 99 ILE A N 1
ATOM 806 C CA . ILE A 1 99 ? 22.00000 -35.68100 63.10400 1.000 39.35000 99 ILE A CA 1
ATOM 807 C C . ILE A 1 99 ? 21.11000 -34.49400 62.75200 1.000 39.84000 99 ILE A C 1
ATOM 808 O O . ILE A 1 99 ? 21.59400 -33.41900 62.36500 1.000 35.65000 99 ILE A O 1
ATOM 813 N N . VAL A 1 100 ? 19.79700 -34.66900 62.89600 1.000 37.75000 100 VAL A N 1
ATOM 814 C CA . VAL A 1 100 ? 18.86700 -33.55900 62.72300 1.000 36.34000 100 VAL A CA 1
ATOM 815 C C . VAL A 1 100 ? 18.08900 -33.37900 64.01800 1.000 34.01000 100 VAL A C 1
ATOM 816 O O . VAL A 1 100 ? 17.91700 -34.32600 64.79300 1.000 33.60000 100 VAL A O 1
ATOM 820 N N . GLU A 1 101 ? 17.61000 -32.17800 64.22100 1.000 32.08000 101 GLU A N 1
ATOM 821 C CA . GLU A 1 101 ? 16.79200 -31.82300 65.39100 1.000 38.36000 101 GLU A CA 1
ATOM 822 C C . GLU A 1 101 ? 15.91900 -30.63200 64.99600 1.000 36.33000 101 GLU A C 1
ATOM 823 O O . GLU A 1 101 ? 16.45700 -29.68400 64.46600 1.000 37.78000 101 GLU A O 1
ATOM 829 N N . PRO A 1 102 ? 14.59800 -30.64600 65.21900 1.000 36.70000 102 PRO A N 1
ATOM 830 C CA . PRO A 1 102 ? 13.91000 -31.85900 65.63800 1.000 38.45000 102 PRO A CA 1
ATOM 831 C C . PRO A 1 102 ? 13.88200 -32.98300 64.59100 1.000 38.32000 102 PRO A C 1
ATOM 832 O O . PRO A 1 102 ? 14.31300 -32.75500 63.49800 1.000 34.31000 102 PRO A O 1
ATOM 836 N N . CYS A 1 103 ? 13.34900 -34.14700 64.95900 1.000 37.42000 103 CYS A N 1
ATOM 837 C CA . CYS A 1 103 ? 13.38700 -35.33600 64.06100 1.000 41.32000 103 CYS A CA 1
ATOM 838 C C . CYS A 1 103 ? 12.24800 -35.31000 63.04200 1.000 40.61000 103 CYS A C 1
ATOM 839 O O . CYS A 1 103 ? 11.54200 -36.29600 62.94600 1.000 45.62000 103 CYS A O 1
ATOM 842 N N . LEU A 1 104 ? 12.10300 -34.22200 62.30900 1.000 40.13000 104 LEU A N 1
ATOM 843 C CA . LEU A 1 104 ? 11.11300 -34.14000 61.24500 1.000 42.19000 104 LEU A CA 1
ATOM 844 C C . LEU A 1 104 ? 11.52300 -35.06700 60.11000 1.000 37.93000 104 LEU A C 1
ATOM 845 O O . LEU A 1 104 ? 12.69800 -35.13600 59.75000 1.000 41.85000 104 LEU A O 1
ATOM 850 N N . SER A 1 105 ? 10.55200 -35.80300 59.56500 1.000 38.32000 105 SER A N 1
ATOM 851 C CA . SER A 1 105 ? 10.82500 -36.64700 58.40200 1.000 37.82000 105 SER A CA 1
ATOM 852 C C . SER A 1 105 ? 11.07500 -35.81000 57.16100 1.000 37.55000 105 SER A C 1
ATOM 853 O O . SER A 1 105 ? 11.77200 -36.25100 56.23800 1.000 39.48000 105 SER A O 1
ATOM 856 N N . GLU A 1 106 ? 10.49400 -34.61600 57.11500 1.000 33.46000 106 GLU A N 1
ATOM 857 C CA . GLU A 1 106 ? 10.76500 -33.62500 56.09000 1.000 37.27000 106 GLU A CA 1
ATOM 858 C C . GLU A 1 106 ? 10.93200 -32.29700 56.79500 1.000 28.40000 106 GLU A C 1
ATOM 859 O O . GLU A 1 106 ? 10.10600 -31.93500 57.63800 1.000 25.88000 106 GLU A O 1
ATOM 865 N N . GLY A 1 107 ? 11.98500 -31.57400 56.46300 1.000 30.08000 107 GLY A N 1
ATOM 866 C CA . GLY A 1 107 ? 12.26900 -30.35700 57.19200 1.000 28.85000 107 GLY A CA 1
ATOM 867 C C . GLY A 1 107 ? 13.08400 -29.36700 56.39900 1.000 32.08000 107 GLY A C 1
ATOM 868 O O . GLY A 1 107 ? 13.87600 -29.73300 55.51700 1.000 25.40000 107 GLY A O 1
ATOM 869 N N . LEU A 1 108 ? 12.89300 -28.09600 56.74900 1.000 24.78000 108 LEU A N 1
ATOM 870 C CA . LEU A 1 108 ? 13.68900 -26.98900 56.24500 1.000 29.86000 108 LEU A 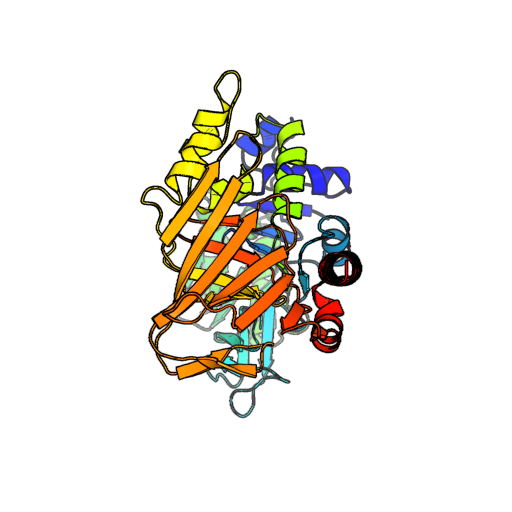CA 1
ATOM 871 C C . LEU A 1 108 ? 14.94200 -26.84100 57.09800 1.000 28.51000 108 LEU A C 1
ATOM 872 O O . LEU A 1 108 ? 14.84900 -26.68000 58.32200 1.000 26.67000 108 LEU A O 1
ATOM 877 N N . VAL A 1 109 ? 16.10800 -26.90800 56.45800 1.000 26.06000 109 VAL A N 1
ATOM 878 C CA . VAL A 1 109 ? 17.38600 -26.68800 57.12900 1.000 26.47000 109 VAL A CA 1
ATOM 879 C C . VAL A 1 109 ? 17.45600 -25.22800 57.54800 1.000 29.34000 109 VAL A C 1
ATOM 880 O O . VAL A 1 109 ? 17.55700 -24.34000 56.69800 1.000 29.27000 109 VAL A O 1
ATOM 884 N N . ILE A 1 110 ? 17.41800 -24.95700 58.84800 1.000 26.02000 110 ILE A N 1
ATOM 885 C CA . ILE A 1 110 ? 17.54300 -23.57600 59.29600 1.000 29.05000 110 ILE A CA 1
ATOM 886 C C . ILE A 1 110 ? 18.85100 -23.30400 60.02100 1.000 28.46000 110 ILE A C 1
ATOM 887 O O . ILE A 1 110 ? 19.17500 -22.12800 60.25100 1.000 28.68000 110 ILE A O 1
ATOM 892 N N . LYS A 1 111 ? 19.63100 -24.33400 60.35300 1.000 25.15000 111 LYS A N 1
ATOM 893 C CA . LYS A 1 111 ? 21.00700 -24.13700 60.79700 1.000 31.70000 111 LYS A CA 1
ATOM 894 C C . LYS A 1 111 ? 21.86100 -25.22900 60.16000 1.000 30.86000 111 LYS A C 1
ATOM 895 O O . LYS A 1 111 ? 21.51800 -26.42300 60.26800 1.000 33.17000 111 LYS A O 1
ATOM 901 N N . PRO A 1 112 ? 22.97600 -24.86600 59.53300 1.000 34.22000 112 PRO A N 1
ATOM 902 C CA . PRO A 1 112 ? 23.80400 -25.84800 58.84600 1.000 30.46000 112 PRO A CA 1
ATOM 903 C C . PRO A 1 112 ? 24.52700 -26.72600 59.85400 1.000 33.30000 112 PRO A C 1
ATOM 904 O O . PRO A 1 112 ? 24.53500 -26.42100 61.05500 1.000 32.69000 112 PRO A O 1
ATOM 908 N N . PRO A 1 113 ? 25.13600 -27.82900 59.41000 1.000 31.69000 113 PRO A N 1
ATOM 909 C CA . PRO A 1 113 ? 25.77000 -28.79400 60.34300 1.000 33.09000 113 PRO A CA 1
ATOM 910 C C . PRO A 1 113 ? 27.20600 -28.43600 60.71800 1.000 41.37000 113 PRO A C 1
ATOM 911 O O . PRO A 1 113 ? 28.16800 -29.16500 60.40700 1.000 36.59000 113 PRO A O 1
ATOM 915 N N . VAL A 1 114 ? 27.37000 -27.30600 61.41500 1.000 36.85000 114 VAL A N 1
ATOM 916 C CA . VAL A 1 114 ? 28.71600 -26.85200 61.75600 1.000 37.74000 114 VAL A CA 1
ATOM 917 C C . VAL A 1 114 ? 29.45200 -27.91600 62.55700 1.000 50.03000 114 VAL A C 1
ATOM 918 O O . VAL A 1 114 ? 30.66400 -28.11400 62.37500 1.000 43.35000 114 VAL A O 1
ATOM 922 N N . GLU A 1 115 ? 28.73400 -28.64700 63.41500 1.000 47.86000 115 GLU A N 1
ATOM 923 C CA . GLU A 1 115 ? 29.30000 -29.73300 64.20900 1.000 40.10000 115 GLU A CA 1
ATOM 924 C C . GLU A 1 115 ? 28.44700 -30.98700 64.08300 1.000 44.68000 115 GLU A C 1
ATOM 925 O O . GLU A 1 115 ? 28.08300 -31.63200 65.07100 1.000 47.49000 115 GLU A O 1
ATOM 931 N N . GLY A 1 116 ? 28.12900 -31.35900 62.84300 1.000 39.96000 116 GLY A N 1
ATOM 932 C CA . GLY A 1 116 ? 27.41200 -32.58800 62.57500 1.000 42.45000 116 GLY A CA 1
ATOM 933 C C . GLY A 1 116 ? 25.94800 -32.59700 62.95300 1.000 41.19000 116 GLY A C 1
ATOM 934 O O . GLY A 1 116 ? 25.31300 -33.65700 62.85900 1.000 45.25000 116 GLY A O 1
ATOM 935 N N . LYS A 1 117 ? 25.38500 -31.46600 63.37200 1.000 31.91000 117 LYS A N 1
ATOM 936 C CA . LYS A 1 117 ? 23.98200 -31.37700 63.74600 1.000 32.05000 117 LYS A CA 1
ATOM 937 C C . LYS A 1 117 ? 23.26400 -30.33800 62.89400 1.000 34.68000 117 LYS A C 1
ATOM 938 O O . LYS A 1 117 ? 23.69700 -29.18400 62.81400 1.000 36.38000 117 LYS A O 1
ATOM 944 N N . ILE A 1 118 ? 22.16100 -30.74200 62.27500 1.000 28.55000 118 ILE A N 1
ATOM 945 C CA . ILE A 1 118 ? 21.34200 -29.85800 61.45400 1.000 29.47000 118 ILE A CA 1
ATOM 946 C C . ILE A 1 118 ? 20.09600 -29.49600 62.24400 1.000 30.25000 118 ILE A C 1
ATOM 947 O O . ILE A 1 118 ? 19.43800 -30.37800 62.80400 1.000 37.10000 118 ILE A O 1
ATOM 952 N N . ILE A 1 119 ? 19.76700 -28.21100 62.30700 1.000 27.96000 119 ILE A N 1
ATOM 953 C CA . ILE A 1 119 ? 18.48800 -27.79200 62.87500 1.000 27.20000 119 ILE A CA 1
ATOM 954 C C . ILE A 1 119 ? 17.46400 -27.66500 61.75500 1.000 28.37000 119 ILE A C 1
ATOM 955 O O . ILE A 1 119 ? 17.73200 -27.05800 60.71100 1.000 29.79000 119 ILE A O 1
ATOM 960 N N . LEU A 1 120 ? 16.29800 -28.25900 61.96800 1.000 26.38000 120 LEU A N 1
ATOM 961 C CA . LEU A 1 120 ? 15.19600 -28.27600 61.02600 1.000 25.53000 120 LEU A CA 1
ATOM 962 C C . LEU A 1 120 ? 14.02200 -27.48400 61.58800 1.000 27.69000 120 LEU A C 1
ATOM 963 O O . LEU A 1 120 ? 13.89500 -27.30100 62.79800 1.000 28.81000 120 LEU A O 1
ATOM 968 N N . SER A 1 121 ? 13.16900 -27.00000 60.69100 1.000 29.64000 121 SER A N 1
ATOM 969 C CA . SER A 1 121 ? 11.80700 -26.59400 61.01600 1.000 29.82000 121 SER A CA 1
ATOM 970 C C . SER A 1 121 ? 10.91000 -27.14500 59.91700 1.000 30.87000 121 SER A C 1
ATOM 971 O O . SER A 1 121 ? 11.38800 -27.75600 58.95300 1.000 26.47000 121 SER A O 1
ATOM 974 N N . SER A 1 122 ? 9.60200 -26.93700 60.04100 1.000 27.79000 122 SER A N 1
ATOM 975 C CA . SER A 1 122 ? 8.72600 -27.54200 59.05000 1.000 31.03000 122 SER A CA 1
ATOM 976 C C . SER A 1 122 ? 9.00200 -26.90800 57.68100 1.000 26.80000 122 SER A C 1
ATOM 977 O O . SER A 1 122 ? 9.46100 -25.76500 57.59900 1.000 25.13000 122 SER A O 1
ATOM 980 N N . PRO A 1 123 ? 8.81000 -27.66300 56.60200 1.000 26.63000 123 PRO A N 1
ATOM 981 C CA . PRO A 1 123 ? 9.15800 -27.16200 55.26500 1.000 24.31000 123 PRO A CA 1
ATOM 982 C C . PRO A 1 123 ? 8.51300 -25.81600 54.94500 1.000 27.88000 123 PRO A C 1
ATOM 983 O O . PRO A 1 123 ? 7.39200 -25.51100 55.36300 1.000 26.96000 123 PRO A O 1
ATOM 987 N N . ARG A 1 124 ? 9.25500 -24.99400 54.21700 1.000 27.75000 124 ARG A N 1
ATOM 988 C CA . ARG A 1 124 ? 8.74900 -23.74700 53.67100 1.000 29.72000 124 ARG A CA 1
ATOM 989 C C . ARG A 1 124 ? 9.33800 -23.57000 52.28200 1.000 30.37000 124 ARG A C 1
ATOM 990 O O . ARG A 1 124 ? 10.45900 -24.01500 52.01800 1.000 24.58000 124 ARG A O 1
ATOM 998 N N . ALA A 1 125 ? 8.57100 -22.92800 51.39800 1.000 28.20000 125 ALA A N 1
ATOM 999 C CA . ALA A 1 125 ? 9.07800 -22.51400 50.09400 1.000 28.27000 125 ALA A CA 1
ATOM 1000 C C . ALA A 1 125 ? 9.85100 -21.21400 50.28200 1.000 24.63000 125 ALA A C 1
ATOM 1001 O O . ALA A 1 125 ? 9.30100 -20.23700 50.79300 1.000 27.01000 125 ALA A O 1
ATOM 1003 N N . VAL A 1 126 ? 11.13200 -21.19900 49.93000 1.000 21.38000 126 VAL A N 1
ATOM 1004 C CA . VAL A 1 126 ? 11.98500 -20.06100 50.25000 1.000 24.68000 126 VAL A CA 1
ATOM 1005 C C . VAL A 1 126 ? 12.50000 -19.43800 48.96700 1.000 24.67000 126 VAL A C 1
ATOM 1006 O O . VAL A 1 126 ? 13.04900 -20.13900 48.10800 1.000 23.35000 126 VAL A O 1
ATOM 1010 N N . GLY A 1 127 ? 12.34900 -18.11600 48.85700 1.000 26.23000 127 GLY A N 1
ATOM 1011 C CA . GLY A 1 127 ? 13.01600 -17.32500 47.84400 1.000 25.03000 127 GLY A CA 1
ATOM 1012 C C . GLY A 1 127 ? 13.90400 -16.28100 48.49800 1.000 23.20000 127 GLY A C 1
ATOM 1013 O O . GLY A 1 127 ? 14.05900 -16.24500 49.72100 1.000 22.31000 127 GLY A O 1
ATOM 1014 N N . LYS A 1 128 ? 14.47200 -15.41600 47.66300 1.000 23.22000 128 LYS A N 1
ATOM 1015 C CA . LYS A 1 128 ? 15.35600 -14.37000 48.17700 1.000 24.94000 128 LYS A CA 1
ATOM 1016 C C . LYS A 1 128 ? 14.61500 -13.38500 49.08200 1.000 22.29000 128 LYS A C 1
ATOM 1017 O O . LYS A 1 128 ? 15.21900 -12.76500 49.96800 1.000 23.27000 128 LYS A O 1
ATOM 1023 N N . PHE A 1 129 ? 13.30900 -13.22600 48.88000 1.000 25.90000 129 PHE A N 1
ATOM 1024 C CA . PHE A 1 129 ? 12.55300 -12.18200 49.55100 1.000 24.75000 129 PHE A CA 1
ATOM 1025 C C . PHE A 1 129 ? 11.59500 -12.69000 50.62400 1.000 25.44000 129 PHE A C 1
ATOM 1026 O O . PHE A 1 129 ? 11.18300 -11.90100 51.48100 1.000 24.76000 129 PHE A O 1
ATOM 1034 N N . ALA A 1 130 ? 11.24400 -13.97700 50.61500 1.000 25.27000 130 ALA A N 1
ATOM 1035 C CA . ALA A 1 130 ? 10.15800 -14.44000 51.46700 1.000 25.06000 130 ALA A CA 1
ATOM 1036 C C . ALA A 1 130 ? 10.24200 -15.94600 51.63900 1.000 28.90000 130 ALA A C 1
ATOM 1037 O O . ALA A 1 130 ? 10.92100 -16.65300 50.88000 1.000 25.17000 130 ALA A O 1
ATOM 1039 N N . MET A 1 131 ? 9.54600 -16.41900 52.66700 1.000 26.46000 131 MET A N 1
ATOM 1040 C CA . MET A 1 131 ? 9.29200 -17.83100 52.90800 1.000 28.18000 131 MET A CA 1
ATOM 1041 C C . MET A 1 131 ? 7.79300 -17.97900 53.10400 1.000 29.61000 131 MET A C 1
ATOM 1042 O O . MET A 1 131 ? 7.16000 -17.13600 53.74400 1.000 28.50000 131 MET A O 1
ATOM 1047 N N . VAL A 1 132 ? 7.21300 -19.02200 52.53100 1.000 28.14000 132 VAL A N 1
ATOM 1048 C CA . VAL A 1 132 ? 5.77800 -19.21400 52.66100 1.000 31.77000 132 VAL A CA 1
ATOM 1049 C C . VAL A 1 132 ? 5.51100 -20.65200 53.07200 1.000 32.50000 132 VAL A C 1
ATOM 1050 O O . VAL A 1 132 ? 6.26000 -21.57500 52.72500 1.000 26.92000 132 VAL A O 1
ATOM 1054 N N . TRP A 1 133 ? 4.43300 -20.83600 53.82300 1.000 30.28000 133 TRP A N 1
ATOM 1055 C CA . TRP A 1 133 ? 3.98800 -22.17500 54.17300 1.000 34.13000 133 TRP A CA 1
ATOM 1056 C C . TRP A 1 133 ? 2.53100 -22.08800 54.62500 1.000 36.12000 133 TRP A C 1
ATOM 1057 O O . TRP A 1 133 ? 1.96400 -21.00300 54.74500 1.000 38.83000 133 TRP A O 1
ATOM 1068 N N . LYS A 1 134 ? 1.92200 -23.24600 54.85700 1.000 38.41000 134 LYS A N 1
ATOM 1069 C CA . LYS A 1 134 ? 0.53200 -23.31000 55.29400 1.000 38.81000 134 LYS A CA 1
ATOM 1070 C C . LYS A 1 134 ? 0.39800 -23.00000 56.77600 1.000 38.86000 134 LYS A C 1
ATOM 1071 O O . LYS A 1 134 ? 1.14400 -23.53500 57.60100 1.000 44.72000 134 LYS A O 1
ATOM 1077 N N . GLY A 1 135 ? -0.58200 -22.16600 57.11900 1.000 48.98000 135 GLY A N 1
ATOM 1078 C CA . GLY A 1 135 ? -0.89700 -21.87100 58.50700 1.000 44.42000 135 GLY A CA 1
ATOM 1079 C C . GLY A 1 135 ? -2.16100 -21.05200 58.66700 1.000 46.63000 135 GLY A C 1
ATOM 1080 O O . GLY A 1 135 ? -3.02800 -21.08000 57.79400 1.000 48.59000 135 GLY A O 1
ATOM 1081 N N . ASP A 1 136 ? -2.19800 -20.29800 59.75600 1.000 43.92000 136 ASP A N 1
ATOM 1082 C CA . ASP A 1 136 ? -3.33600 -19.42800 60.10700 1.000 48.45000 136 ASP A CA 1
ATOM 1083 C C . ASP A 1 136 ? -3.46600 -18.35100 59.03500 1.000 44.91000 136 ASP A C 1
ATOM 1084 O O . ASP A 1 136 ? -4.54300 -18.00600 58.67600 1.000 52.48000 136 ASP A O 1
ATOM 1089 N N . GLY A 1 137 ? -2.35300 -17.86700 58.54500 1.000 43.61000 137 GLY A N 1
ATOM 1090 C CA . GLY A 1 137 ? -2.37900 -16.81800 57.52800 1.000 40.59000 137 GLY A CA 1
ATOM 1091 C C . GLY A 1 137 ? -1.86100 -15.54700 58.13200 1.000 48.03000 137 GLY A C 1
ATOM 1092 O O . GLY A 1 137 ? -2.57300 -14.58400 58.11100 1.000 51.12000 137 GLY A O 1
ATOM 1093 N N . ARG A 1 138 ? -0.65100 -15.60000 58.66500 1.000 43.46000 138 ARG A N 1
ATOM 1094 C CA . ARG A 1 138 ? -0.00300 -14.44500 59.30700 1.000 44.14000 138 ARG A CA 1
ATOM 1095 C C . ARG A 1 138 ? 1.23000 -14.01500 58.51900 1.000 45.48000 138 ARG A C 1
ATOM 1096 O O . ARG A 1 138 ? 1.82600 -14.82500 57.83100 1.000 38.23000 138 ARG A O 1
ATOM 1104 N N . THR A 1 139 ? 1.58400 -12.75600 58.67700 1.000 41.36000 139 THR A N 1
ATOM 1105 C CA . THR A 1 139 ? 2.77700 -12.18100 58.03200 1.000 42.56000 139 THR A CA 1
ATOM 1106 C C . THR A 1 139 ? 3.82300 -11.89100 59.11000 1.000 43.03000 139 THR A C 1
ATOM 1107 O O . THR A 1 139 ? 3.50500 -11.21700 60.05300 1.000 42.50000 139 THR A O 1
ATOM 1111 N N . PHE A 1 140 ? 5.01000 -12.45200 58.96200 1.000 40.66000 140 PHE A N 1
ATOM 1112 C CA . PHE A 1 140 ? 6.13100 -12.22400 59.86300 1.000 34.68000 140 PHE A CA 1
ATOM 1113 C C . PHE A 1 140 ? 7.21300 -11.41200 59.16700 1.000 39.63000 140 PHE A C 1
ATOM 1114 O O . PHE A 1 140 ? 7.34200 -11.44600 57.94200 1.000 36.41000 140 PHE A O 1
ATOM 1122 N N . PHE A 1 141 ? 7.99000 -10.67000 59.96100 1.000 38.44000 141 PHE A N 1
ATOM 1123 C CA . PHE A 1 141 ? 9.03700 -9.79800 59.44400 1.000 36.20000 141 PHE A CA 1
ATOM 1124 C C . PHE A 1 141 ? 10.38400 -10.16200 60.05300 1.000 41.07000 141 PHE A C 1
ATOM 1125 O O . PHE A 1 141 ? 10.47100 -10.48900 61.24000 1.000 39.03000 141 PHE A O 1
ATOM 1133 N N . SER A 1 142 ? 11.42600 -10.12800 59.22100 1.000 41.06000 142 SER A N 1
ATOM 1134 C CA . SER A 1 142 ? 12.79900 -10.12300 59.71500 1.000 35.14000 142 SER A CA 1
ATOM 1135 C C . SER A 1 142 ? 12.99800 -8.93100 60.63900 1.000 36.75000 142 SER A C 1
ATOM 1136 O O . SER A 1 142 ? 12.37000 -7.88000 60.45800 1.000 33.00000 142 SER A O 1
ATOM 1139 N N . GLU A 1 143 ? 13.86700 -9.10000 61.64600 1.000 48.24000 143 GLU A N 1
ATOM 1140 C CA . GLU A 1 143 ? 14.19500 -7.97600 62.53100 1.000 42.30000 143 GLU A CA 1
ATOM 1141 C C . GLU A 1 143 ? 14.78100 -6.78700 61.78800 1.000 43.12000 143 GLU A C 1
ATOM 1142 O O . GLU A 1 143 ? 14.61700 -5.65200 62.23700 1.000 42.39000 143 GLU A O 1
ATOM 1148 N N . HIS A 1 144 ? 15.43300 -7.04100 60.65700 1.000 38.81000 144 HIS A N 1
ATOM 1149 C CA . HIS A 1 144 ? 16.20100 -6.02200 59.96700 1.000 38.59000 144 HIS A CA 1
ATOM 1150 C C . HIS A 1 144 ? 15.40200 -5.27600 58.92000 1.000 35.17000 144 HIS A C 1
ATOM 1151 O O . HIS A 1 144 ? 15.99300 -4.64000 58.04200 1.000 46.35000 144 HIS A O 1
ATOM 1158 N N . ILE A 1 145 ? 14.08200 -5.28700 59.02100 1.000 32.86000 145 ILE A N 1
ATOM 1159 C CA . ILE A 1 145 ? 13.22500 -4.49300 58.14900 1.000 37.30000 145 ILE A CA 1
ATOM 1160 C C . ILE A 1 145 ? 12.80700 -3.25000 58.92000 1.000 33.74000 145 ILE A C 1
ATOM 1161 O O . ILE A 1 145 ? 12.21700 -3.35700 59.99800 1.000 37.46000 145 ILE A O 1
ATOM 1166 N N . ASP A 1 146 ? 13.15100 -2.06900 58.40700 1.000 36.58000 146 ASP A N 1
ATOM 1167 C CA . ASP A 1 146 ? 12.67600 -0.83600 59.03000 1.000 40.69000 146 ASP A CA 1
ATOM 1168 C C . ASP A 1 146 ? 11.15800 -0.75600 58.95200 1.000 41.88000 146 ASP A C 1
ATOM 1169 O O . ASP A 1 146 ? 10.53300 -1.33300 58.05500 1.000 38.03000 146 ASP A O 1
ATOM 1174 N N . GLU A 1 147 ? 10.55800 -0.02600 59.90300 1.000 46.41000 147 GLU A N 1
ATOM 1175 C CA . GLU A 1 147 ? 9.10100 0.13200 59.89900 1.000 45.00000 147 GLU A CA 1
ATOM 1176 C C . GLU A 1 147 ? 8.62500 0.78900 58.61900 1.000 42.41000 147 GLU A C 1
ATOM 1177 O O . GLU A 1 147 ? 7.55400 0.44800 58.11100 1.000 44.72000 147 GLU A O 1
ATOM 1183 N N . ARG A 1 148 ? 9.40800 1.74300 58.08900 1.000 39.54000 148 ARG A N 1
ATOM 1184 C CA . ARG A 1 148 ? 9.00400 2.47300 56.89300 1.000 43.33000 148 ARG A CA 1
ATOM 1185 C C . ARG A 1 148 ? 8.77200 1.52500 55.72400 1.000 46.18000 148 ARG A C 1
ATOM 1186 O O . ARG A 1 148 ? 8.03900 1.85800 54.78800 1.000 51.45000 148 ARG A O 1
ATOM 1194 N N . ASP A 1 149 ? 9.38000 0.33600 55.75400 1.000 48.81000 149 ASP A N 1
ATOM 1195 C CA . ASP A 1 149 ? 9.27800 -0.63500 54.67000 1.000 48.50000 149 ASP A CA 1
ATOM 1196 C C . ASP A 1 149 ? 8.28300 -1.75100 54.95400 1.000 44.96000 149 ASP A C 1
ATOM 1197 O O . ASP A 1 149 ? 7.95800 -2.50600 54.03900 1.000 41.65000 149 ASP A O 1
ATOM 1202 N N . SER A 1 150 ? 7.79700 -1.87900 56.19200 1.000 46.23000 150 SER A N 1
ATOM 1203 C CA . SER A 1 150 ? 6.94000 -3.01000 56.54200 1.000 43.54000 150 SER A CA 1
ATOM 1204 C C . SER A 1 150 ? 5.57800 -2.93500 55.85000 1.000 47.46000 150 SER A C 1
ATOM 1205 O O . SER A 1 150 ? 5.06000 -3.96000 55.39000 1.000 45.75000 150 SER A O 1
ATOM 1208 N N . GLN A 1 151 ? 4.96200 -1.74600 55.79900 1.000 45.58000 151 GLN A N 1
ATOM 1209 C CA . GLN A 1 151 ? 3.58800 -1.64300 55.30300 1.000 47.73000 151 GLN A CA 1
ATOM 1210 C C . GLN A 1 151 ? 3.48100 -2.05500 53.83500 1.000 42.85000 151 GLN A C 1
ATOM 1211 O O . GLN A 1 151 ? 2.49000 -2.67500 53.42200 1.000 46.06000 151 GLN A O 1
ATOM 1217 N N . ARG A 1 152 ? 4.46400 -1.67900 53.02000 1.000 39.70000 152 ARG A N 1
ATOM 1218 C CA . ARG A 1 152 ? 4.45500 -2.13300 51.63700 1.000 39.53000 152 ARG A CA 1
ATOM 1219 C C . ARG A 1 152 ? 4.43500 -3.65300 51.57900 1.000 37.79000 152 ARG A C 1
ATOM 1220 O O . ARG A 1 152 ? 3.64000 -4.25100 50.84500 1.000 36.43000 152 ARG A O 1
ATOM 1228 N N . LEU A 1 153 ? 5.28400 -4.29200 52.38500 1.000 34.05000 153 LEU A N 1
ATOM 1229 C CA . LEU A 1 153 ? 5.34900 -5.74600 52.39200 1.000 42.08000 153 LEU A CA 1
ATOM 1230 C C . LEU A 1 153 ? 4.02700 -6.34700 52.83200 1.000 35.12000 153 LEU A C 1
ATOM 1231 O O . LEU A 1 153 ? 3.55300 -7.32200 52.24100 1.000 35.94000 153 LEU A O 1
ATOM 1236 N N . LEU A 1 154 ? 3.41400 -5.77100 53.86200 1.000 32.48000 154 LEU A N 1
ATOM 1237 C CA . LEU A 1 154 ? 2.15500 -6.30800 54.36500 1.000 37.45000 154 LEU A CA 1
ATOM 1238 C C . LEU A 1 154 ? 1.07700 -6.25600 53.29600 1.000 37.89000 154 LEU A C 1
ATOM 1239 O O . LEU A 1 154 ? 0.34000 -7.23100 53.09500 1.000 39.68000 154 LEU A O 1
ATOM 1244 N N . SER A 1 155 ? 0.99500 -5.13700 52.57900 1.000 41.05000 155 SER A N 1
ATOM 1245 C CA . SER A 1 155 ? 0.04500 -5.01300 51.48200 1.000 40.75000 155 SER A CA 1
ATOM 1246 C C . SER A 1 155 ? 0.21700 -6.12000 50.45000 1.000 36.97000 155 SER A C 1
ATOM 1247 O O . SER A 1 155 ? -0.75500 -6.52700 49.80800 1.000 38.04000 155 SER A O 1
ATOM 1250 N N . VAL A 1 156 ? 1.43600 -6.62700 50.27900 1.000 38.36000 156 VAL A N 1
ATOM 1251 C CA . VAL A 1 156 ? 1.63100 -7.69100 49.30300 1.000 36.96000 156 VAL A CA 1
ATOM 1252 C C . VAL A 1 156 ? 1.24300 -9.04200 49.88800 1.000 29.76000 156 VAL A C 1
ATOM 1253 O O . VAL A 1 156 ? 0.61500 -9.86100 49.20900 1.000 33.44000 156 VAL A O 1
ATOM 1257 N N . SER A 1 157 ? 1.58000 -9.29700 51.14800 1.000 30.90000 157 SER A N 1
ATOM 1258 C CA . SER A 1 157 ? 1.33500 -10.62400 51.70300 1.000 34.83000 157 SER A CA 1
ATOM 1259 C C . SER A 1 157 ? -0.07200 -10.81300 52.26600 1.000 36.34000 157 SER A C 1
ATOM 1260 O O . SER A 1 157 ? -0.48900 -11.96500 52.44700 1.000 39.78000 157 SER A O 1
ATOM 1263 N N . ILE A 1 158 ? -0.80300 -9.72500 52.56100 1.000 38.15000 158 ILE A N 1
ATOM 1264 C CA . ILE A 1 158 ? -2.18000 -9.86100 53.05700 1.000 41.40000 158 ILE A CA 1
ATOM 1265 C C . ILE A 1 158 ? -3.03000 -10.77200 52.17500 1.000 38.64000 158 ILE A C 1
ATOM 1266 O O . ILE A 1 158 ? -3.60300 -11.73800 52.70100 1.000 45.20000 158 ILE A O 1
ATOM 1271 N N . PRO A 1 159 ? -3.14400 -10.54800 50.85300 1.000 36.12000 159 PRO A N 1
ATOM 1272 C CA . PRO A 1 159 ? -3.94100 -11.47000 50.01700 1.000 39.46000 159 PRO A CA 1
ATOM 1273 C C . PRO A 1 159 ? -3.63000 -12.93700 50.26100 1.000 42.90000 159 PRO A C 1
ATOM 1274 O O . PRO A 1 159 ? -4.54900 -13.76400 50.36500 1.000 44.28000 159 PRO A O 1
ATOM 1278 N N . PHE A 1 160 ? -2.34600 -13.27600 50.38200 1.000 35.13000 160 PHE A N 1
ATOM 1279 C CA . PHE A 1 160 ? -1.94500 -14.66700 50.54700 1.000 39.61000 160 PHE A CA 1
ATOM 1280 C C . PHE A 1 160 ? -2.22800 -15.19100 51.95200 1.000 38.06000 160 PHE A C 1
ATOM 1281 O O . PHE A 1 160 ? -2.50500 -16.38700 52.12500 1.000 38.40000 160 PHE A O 1
ATOM 1289 N N . ASN A 1 161 ? -2.16300 -14.32100 52.96100 1.000 40.07000 161 ASN A N 1
ATOM 1290 C CA . ASN A 1 161 ? -2.65800 -14.69600 54.28000 1.000 43.14000 161 ASN A CA 1
ATOM 1291 C C . ASN A 1 161 ? -4.12500 -15.10800 54.21600 1.000 43.48000 161 ASN A C 1
ATOM 1292 O O . ASN A 1 161 ? -4.52600 -16.09000 54.85000 1.000 43.29000 161 ASN A O 1
ATOM 1297 N N . LYS A 1 162 ? -4.94000 -14.36600 53.45700 1.000 44.50000 162 LYS A N 1
ATOM 1298 C CA . LYS A 1 162 ? -6.35300 -14.71700 53.32500 1.000 47.65000 162 LYS A CA 1
ATOM 1299 C C . LYS A 1 162 ? -6.52800 -16.13300 52.80400 1.000 47.12000 162 LYS A C 1
ATOM 1300 O O . LYS A 1 162 ? -7.48600 -16.81500 53.18000 1.000 46.63000 162 LYS A O 1
ATOM 1306 N N . LYS A 1 163 ? -5.61200 -16.58400 51.94100 1.000 43.21000 163 LYS A N 1
ATOM 1307 C CA . LYS A 1 163 ? -5.63300 -17.91700 51.35600 1.000 38.96000 163 LYS A CA 1
ATOM 1308 C C . LYS A 1 163 ? -5.04900 -18.97900 52.27700 1.000 43.12000 163 LYS A C 1
ATOM 1309 O O . LYS A 1 163 ? -4.99100 -20.15000 51.88400 1.000 43.40000 163 LYS A O 1
ATOM 1315 N N . GLY A 1 164 ? -4.62800 -18.61300 53.48500 1.000 38.25000 164 GLY A N 1
ATOM 1316 C CA . GLY A 1 164 ? -4.07600 -19.57700 54.41200 1.000 44.73000 164 GLY A CA 1
ATOM 1317 C C . GLY A 1 164 ? -2.57900 -19.77200 54.32900 1.000 48.00000 164 GLY A C 1
ATOM 1318 O O . GLY A 1 164 ? -2.06500 -20.75500 54.88400 1.000 44.33000 164 GLY A O 1
ATOM 1319 N N . TYR A 1 165 ? -1.86000 -18.86800 53.66400 1.000 39.83000 165 TYR A N 1
ATOM 1320 C CA . TYR A 1 165 ? -0.40600 -18.91800 53.59700 1.000 36.77000 165 TYR A CA 1
ATOM 1321 C C . TYR A 1 165 ? 0.20700 -17.99400 54.64400 1.000 34.76000 165 TYR A C 1
ATOM 1322 O O . TYR A 1 165 ? -0.11300 -16.80000 54.70000 1.000 36.61000 165 TYR A O 1
ATOM 1331 N N . ASN A 1 166 ? 1.08200 -18.54500 55.46700 1.000 32.79000 166 ASN A N 1
ATOM 1332 C CA . ASN A 1 166 ? 1.97600 -17.71200 56.25100 1.000 34.33000 166 ASN A CA 1
ATOM 1333 C C . ASN A 1 166 ? 3.07200 -17.16700 55.35000 1.000 33.15000 166 ASN A C 1
ATOM 1334 O O . ASN A 1 166 ? 3.59300 -17.87600 54.48100 1.000 33.64000 166 ASN A O 1
ATOM 1339 N N . VAL A 1 167 ? 3.42700 -15.90500 55.55800 1.000 37.03000 167 VAL A N 1
ATOM 1340 C CA . VAL A 1 167 ? 4.49200 -15.26600 54.79100 1.000 31.90000 167 VAL A CA 1
ATOM 1341 C C . VAL A 1 167 ? 5.51500 -14.69500 55.76600 1.000 34.84000 167 VAL A C 1
ATOM 1342 O O . VAL A 1 167 ? 5.17700 -13.86100 56.61600 1.000 36.10000 167 VAL A O 1
ATOM 1346 N N . LYS A 1 168 ? 6.75300 -15.15900 55.66600 1.000 28.44000 168 LYS A N 1
ATOM 1347 C CA . LYS A 1 168 ? 7.86900 -14.52900 56.36100 1.000 29.85000 168 LYS A CA 1
ATOM 1348 C C . LYS A 1 168 ? 8.62000 -13.63600 55.36700 1.000 31.42000 168 LYS A C 1
ATOM 1349 O O . LYS A 1 168 ? 9.21900 -14.13300 54.41000 1.000 30.64000 168 LYS A O 1
ATOM 1355 N N . TRP A 1 169 ? 8.60200 -12.32700 55.58500 1.000 27.96000 169 TRP A N 1
ATOM 1356 C CA . TRP A 1 169 ? 9.39200 -11.44000 54.73900 1.000 26.92000 169 TRP A CA 1
ATOM 1357 C C . TRP A 1 169 ? 10.84200 -11.42500 55.19800 1.000 29.73000 169 TRP A C 1
ATOM 1358 O O . TRP A 1 169 ? 11.12100 -11.25800 56.38600 1.000 31.45000 169 TRP A O 1
ATOM 1369 N N . ARG A 1 170 ? 11.75800 -11.61000 54.25500 1.000 27.88000 170 ARG A N 1
ATOM 1370 C CA . ARG A 1 170 ? 13.19100 -11.52500 54.50000 1.000 26.51000 170 ARG A CA 1
ATOM 1371 C C . ARG A 1 170 ? 13.66200 -10.09200 54.27600 1.000 24.68000 170 ARG A C 1
ATOM 1372 O O . ARG A 1 170 ? 13.00000 -9.30000 53.61000 1.000 25.48000 170 ARG A O 1
ATOM 1380 N N . SER A 1 171 ? 14.79600 -9.73300 54.88900 1.000 29.97000 171 SER A N 1
ATOM 1381 C CA . SER A 1 171 ? 15.16800 -8.31700 54.87800 1.000 28.36000 171 SER A CA 1
ATOM 1382 C C . SER A 1 171 ? 15.45500 -7.81900 53.46200 1.000 30.94000 171 SER A C 1
ATOM 1383 O O . SER A 1 171 ? 15.21300 -6.64200 53.15800 1.000 26.77000 171 SER A O 1
ATOM 1386 N N . ASN A 1 172 ? 15.93700 -8.69300 52.56700 1.000 27.47000 172 ASN A N 1
ATOM 1387 C CA . ASN A 1 172 ? 16.11500 -8.26000 51.18400 1.000 30.48000 172 ASN A CA 1
ATOM 1388 C C . ASN A 1 172 ? 14.81500 -7.77800 50.55600 1.000 25.25000 172 ASN A C 1
ATOM 1389 O O . ASN A 1 172 ? 14.86200 -6.96200 49.63900 1.000 27.91000 172 ASN A O 1
ATOM 1394 N N . ALA A 1 173 ? 13.65500 -8.25400 51.02800 1.000 29.83000 173 ALA A N 1
ATOM 1395 C CA . ALA A 1 173 ? 12.38300 -7.85200 50.41900 1.000 25.44000 173 ALA A CA 1
ATOM 1396 C C . ALA A 1 173 ? 12.18000 -6.34000 50.44700 1.000 29.19000 173 ALA A C 1
ATOM 1397 O O . ALA A 1 173 ? 11.46100 -5.79200 49.60200 1.000 32.04000 173 ALA A O 1
ATOM 1399 N N . ALA A 1 174 ? 12.78800 -5.64800 51.41100 1.000 30.42000 174 ALA A N 1
ATOM 1400 C CA . ALA A 1 174 ? 12.57300 -4.21800 51.54100 1.000 32.55000 174 ALA A CA 1
ATOM 1401 C C . ALA A 1 174 ? 13.15800 -3.45800 50.37000 1.000 29.26000 174 ALA A C 1
ATOM 1402 O O . ALA A 1 174 ? 12.69000 -2.35900 50.07900 1.000 33.63000 174 ALA A O 1
ATOM 1404 N N . MET A 1 175 ? 14.14300 -4.03100 49.67400 1.000 30.54000 175 MET A N 1
ATOM 1405 C CA . MET A 1 175 ? 14.80800 -3.39300 48.54000 1.000 32.35000 175 MET A CA 1
ATOM 1406 C C . MET A 1 175 ? 14.25400 -3.82900 47.18800 1.000 35.13000 175 MET A C 1
ATOM 1407 O O . MET A 1 175 ? 14.74400 -3.35900 46.15800 1.000 27.03000 175 MET A O 1
ATOM 1412 N N . ALA A 1 176 ? 13.26000 -4.71400 47.16200 1.000 32.90000 176 ALA A N 1
ATOM 1413 C CA . ALA A 1 176 ? 12.74000 -5.25000 45.91200 1.000 32.96000 176 ALA A CA 1
ATOM 1414 C C . ALA A 1 176 ? 11.57200 -4.40800 45.41400 1.000 33.63000 176 ALA A C 1
ATOM 1415 O O . ALA A 1 176 ? 10.78800 -3.87700 46.20600 1.000 32.97000 176 ALA A O 1
ATOM 1417 N N . THR A 1 177 ? 11.44500 -4.30900 44.09200 1.000 33.33000 177 THR A N 1
ATOM 1418 C CA . THR A 1 177 ? 10.26900 -3.65700 43.52700 1.000 35.38000 177 THR A CA 1
ATOM 1419 C C . THR A 1 177 ? 8.99800 -4.38000 43.97600 1.000 36.43000 177 THR A C 1
ATOM 1420 O O . THR A 1 177 ? 9.01000 -5.56500 44.32700 1.000 31.57000 177 THR A O 1
ATOM 1424 N N . THR A 1 178 ? 7.88500 -3.63900 43.97700 1.000 37.62000 178 THR A N 1
ATOM 1425 C CA . THR A 1 178 ? 6.61200 -4.22600 44.38600 1.000 33.16000 178 THR A CA 1
ATOM 1426 C C . THR A 1 178 ? 6.17000 -5.32500 43.43000 1.000 37.25000 178 THR A C 1
ATOM 1427 O O . THR A 1 178 ? 5.50700 -6.28300 43.84600 1.000 35.52000 178 THR A O 1
ATOM 1431 N N . ALA A 1 179 ? 6.52100 -5.20900 42.15000 1.000 36.16000 179 ALA A N 1
ATOM 1432 C CA . ALA A 1 179 ? 6.15400 -6.25600 41.20800 1.000 34.23000 179 ALA A CA 1
ATOM 1433 C C . ALA A 1 179 ? 6.97400 -7.51800 41.45100 1.000 35.51000 179 ALA A C 1
ATOM 1434 O O . ALA A 1 179 ? 6.44500 -8.63000 41.36100 1.000 36.09000 179 ALA A O 1
ATOM 1436 N N . GLU A 1 180 ? 8.27400 -7.35900 41.74100 1.000 33.89000 180 GLU A N 1
ATOM 1437 C CA . GLU A 1 180 ? 9.12400 -8.47800 42.14500 1.000 36.21000 180 GLU A CA 1
ATOM 1438 C C . GLU A 1 180 ? 8.52600 -9.22500 43.33700 1.000 35.64000 180 GLU A C 1
ATOM 1439 O O . GLU A 1 180 ? 8.45000 -10.45700 43.34400 1.000 35.38000 180 GLU A O 1
ATOM 1445 N N . LEU A 1 181 ? 8.10300 -8.48600 44.36200 1.000 30.67000 181 LEU A N 1
ATOM 1446 C CA . LEU A 1 181 ? 7.52500 -9.11600 45.54200 1.000 33.05000 181 LEU A CA 1
ATOM 1447 C C . LEU A 1 181 ? 6.27900 -9.91900 45.19000 1.000 35.97000 181 LEU A C 1
ATOM 1448 O O . LEU A 1 181 ? 6.09700 -11.04100 45.68500 1.000 31.70000 181 LEU A O 1
ATOM 1453 N N . LYS A 1 182 ? 5.40800 -9.36700 44.33500 1.000 36.48000 182 LYS A N 1
ATOM 1454 C CA . LYS A 1 182 ? 4.17100 -10.07400 44.00200 1.000 35.09000 182 LYS A CA 1
ATOM 1455 C C . LYS A 1 182 ? 4.48000 -11.34400 43.23200 1.000 29.12000 182 LYS A C 1
ATOM 1456 O O . LYS A 1 182 ? 3.97000 -12.42200 43.55200 1.000 34.51000 182 LYS A O 1
ATOM 1462 N N . GLU A 1 183 ? 5.35200 -11.23200 42.23900 1.000 31.61000 183 GLU A N 1
ATOM 1463 C CA . GLU A 1 183 ? 5.83600 -12.39800 41.51600 1.000 36.10000 183 GLU A CA 1
ATOM 1464 C C . GLU A 1 183 ? 6.45100 -13.42400 42.46500 1.000 36.17000 183 GLU A C 1
ATOM 1465 O O . GLU A 1 183 ? 6.24600 -14.63000 42.30100 1.000 33.15000 183 GLU A O 1
ATOM 1471 N N . GLU A 1 184 ? 7.20400 -12.95800 43.47000 1.000 36.60000 184 GLU A N 1
ATOM 1472 C CA . GLU A 1 184 ? 7.83300 -13.86600 44.42700 1.000 37.31000 184 GLU A CA 1
ATOM 1473 C C . GLU A 1 184 ? 6.79400 -14.69900 45.17200 1.000 32.89000 184 GLU A C 1
ATOM 1474 O O . GLU A 1 184 ? 6.91000 -15.92900 45.25600 1.000 29.74000 184 GLU A O 1
ATOM 1480 N N . LEU A 1 185 ? 5.77800 -14.04800 45.73500 1.000 27.40000 185 LEU A N 1
ATOM 1481 C CA . LEU A 1 185 ? 4.78200 -14.79200 46.49600 1.000 30.29000 185 LEU A CA 1
ATOM 1482 C C . LEU A 1 185 ? 3.94500 -15.69200 45.59000 1.000 33.68000 185 LEU A C 1
ATOM 1483 O O . LEU A 1 185 ? 3.53600 -16.78100 46.01400 1.000 31.36000 185 LEU A O 1
ATOM 1488 N N . GLU A 1 186 ? 3.69000 -15.27000 44.34600 1.000 29.84000 186 GLU A N 1
ATOM 1489 C CA . GLU A 1 186 ? 3.00800 -16.15600 43.41000 1.000 34.49000 186 GLU A CA 1
ATOM 1490 C C . GLU A 1 186 ? 3.82100 -17.42500 43.17600 1.000 29.46000 186 GLU A C 1
ATOM 1491 O O . GLU A 1 186 ? 3.29100 -18.54100 43.25200 1.000 31.43000 186 GLU A O 1
ATOM 1497 N N . ASN A 1 187 ? 5.11700 -17.26900 42.89700 1.000 32.17000 187 ASN A N 1
ATOM 1498 C CA . ASN A 1 187 ? 5.97300 -18.41900 42.62000 1.000 30.05000 187 ASN A CA 1
ATOM 1499 C C . ASN A 1 187 ? 6.13900 -19.29200 43.85600 1.000 29.73000 187 ASN A C 1
ATOM 1500 O O . ASN A 1 187 ? 6.11000 -20.52200 43.76200 1.000 31.20000 187 ASN A O 1
ATOM 1505 N N . LEU A 1 188 ? 6.34100 -18.67200 45.01700 1.000 26.74000 188 LEU A N 1
ATOM 1506 C CA . LEU A 1 188 ? 6.57700 -19.43700 46.23400 1.000 28.11000 188 LEU A CA 1
ATOM 1507 C C . LEU A 1 188 ? 5.33800 -20.22700 46.63600 1.000 25.60000 188 LEU A C 1
ATOM 1508 O O . LEU A 1 188 ? 5.42900 -21.41300 46.96000 1.000 23.96000 188 LEU A O 1
ATOM 1513 N N . THR A 1 189 ? 4.16500 -19.59400 46.62800 1.000 28.30000 189 THR A N 1
ATOM 1514 C CA . THR A 1 189 ? 2.97500 -20.33000 47.03100 1.000 27.77000 189 THR A CA 1
ATOM 1515 C C . THR A 1 189 ? 2.72600 -21.48700 46.07200 1.000 29.28000 189 THR A C 1
ATOM 1516 O O . THR A 1 189 ? 2.39500 -22.60100 46.49900 1.000 29.30000 189 THR A O 1
ATOM 1520 N N . MET A 1 190 ? 3.00800 -21.29400 44.79600 1.000 30.21000 190 MET A N 1
ATOM 1521 C CA . MET A 1 190 ? 2.79300 -22.36700 43.79800 1.000 32.36000 190 MET A CA 1
ATOM 1522 C C . MET A 1 190 ? 3.76400 -23.53200 44.04300 1.000 29.72000 190 MET A C 1
ATOM 1523 O O . MET A 1 190 ? 3.33100 -24.66800 43.98500 1.000 32.52000 190 MET A O 1
ATOM 1528 N N . ARG A 1 191 ? 5.02200 -23.23000 44.32200 1.000 30.00000 191 ARG A N 1
ATOM 1529 C CA . ARG A 1 191 ? 6.04200 -24.28100 44.55200 1.000 30.31000 191 ARG A CA 1
ATOM 1530 C C . ARG A 1 191 ? 5.68700 -25.03300 45.84000 1.000 29.09000 191 ARG A C 1
ATOM 1531 O O . ARG A 1 191 ? 5.79400 -26.24700 45.85500 1.000 27.56000 191 ARG A O 1
ATOM 1539 N N . TYR A 1 192 ? 5.25000 -24.30100 46.85400 1.000 23.24000 192 TYR A N 1
ATOM 1540 C CA . TYR A 1 192 ? 4.84500 -24.93700 48.12400 1.000 26.66000 192 TYR A CA 1
ATOM 1541 C C . TYR A 1 192 ? 3.69500 -25.90100 47.85300 1.000 28.90000 192 TYR A C 1
ATOM 1542 O O . TYR A 1 192 ? 3.74100 -27.02200 48.32700 1.000 33.70000 192 TYR A O 1
ATOM 1551 N N . SER A 1 193 ? 2.71300 -25.44700 47.08900 1.000 28.75000 193 SER A N 1
ATOM 1552 C CA . SER A 1 193 ? 1.56000 -26.30700 46.85300 1.000 28.82000 193 SER A CA 1
ATOM 1553 C C . SER A 1 193 ? 1.92300 -27.54700 46.04500 1.000 26.30000 193 SER A C 1
ATOM 1554 O O . SER A 1 193 ? 1.20100 -28.54300 46.12200 1.000 35.27000 193 SER A O 1
ATOM 1557 N N . TYR A 1 194 ? 3.01400 -27.52200 45.27000 1.000 29.79000 194 TYR A N 1
ATOM 1558 C CA . TYR A 1 194 ? 3.49800 -28.73400 44.61000 1.000 27.86000 194 TYR A CA 1
ATOM 1559 C C . TYR A 1 194 ? 4.56300 -29.46200 45.42000 1.000 31.49000 194 TYR A C 1
ATOM 1560 O O . TYR A 1 194 ? 5.13300 -30.44500 44.92800 1.000 30.12000 194 TYR A O 1
ATOM 1569 N N . ASN A 1 195 ? 4.86900 -28.98600 46.62700 1.000 27.18000 195 ASN A N 1
ATOM 1570 C CA . ASN A 1 195 ? 5.90600 -29.59700 47.45100 1.000 31.41000 195 ASN A CA 1
ATOM 1571 C C . ASN A 1 195 ? 7.25200 -29.57900 46.72600 1.000 32.80000 195 ASN A C 1
ATOM 1572 O O . ASN A 1 195 ? 8.01900 -30.54500 46.77000 1.000 30.61000 195 ASN A O 1
ATOM 1577 N N . ASP A 1 196 ? 7.53300 -28.46700 46.04700 1.000 30.10000 196 ASP A N 1
ATOM 1578 C CA . ASP A 1 196 ? 8.68800 -28.32700 45.15600 1.000 35.15000 196 ASP A CA 1
ATOM 1579 C C . ASP A 1 196 ? 9.67500 -27.37000 45.81300 1.000 28.65000 196 ASP A C 1
ATOM 1580 O O . ASP A 1 196 ? 9.47000 -26.15700 45.81600 1.000 29.71000 196 ASP A O 1
ATOM 1585 N N . PHE A 1 197 ? 10.75200 -27.91800 46.35600 1.000 29.84000 197 PHE A N 1
ATOM 1586 C CA . PHE A 1 197 ? 11.76000 -27.11700 47.02700 1.000 24.75000 197 PHE A CA 1
ATOM 1587 C C . PHE A 1 197 ? 13.12500 -27.23500 46.37500 1.000 35.07000 197 PHE A C 1
ATOM 1588 O O . PHE A 1 197 ? 14.12500 -26.81200 46.97400 1.000 32.29000 197 PHE A O 1
ATOM 1596 N N . ARG A 1 198 ? 13.18700 -27.79000 45.16300 1.000 32.75000 198 ARG A N 1
ATOM 1597 C CA . ARG A 1 198 ? 14.45800 -28.00500 44.49400 1.000 33.95000 198 ARG A CA 1
ATOM 1598 C C . ARG A 1 198 ? 15.19800 -26.68800 44.32200 1.000 36.78000 198 ARG A C 1
ATOM 1599 O O . ARG A 1 198 ? 14.59400 -25.65300 44.02900 1.000 36.37000 198 ARG A O 1
ATOM 1607 N N . GLU A 1 199 ? 16.51000 -26.72800 44.54300 1.000 40.85000 199 GLU A N 1
ATOM 1608 C CA . GLU A 1 199 ? 17.42300 -25.62700 44.25200 1.000 38.45000 199 GLU A CA 1
ATOM 1609 C C . GLU A 1 199 ? 17.13400 -24.38600 45.08300 1.000 36.43000 199 GLU A C 1
ATOM 1610 O O . GLU A 1 199 ? 17.69400 -23.31800 44.82000 1.000 40.42000 199 GLU A O 1
ATOM 1616 N N . GLN A 1 200 ? 16.27600 -24.49400 46.09200 1.000 33.91000 200 GLN A N 1
ATOM 1617 C CA . GLN A 1 200 ? 15.91000 -23.33400 46.89200 1.000 34.55000 200 GLN A CA 1
ATOM 1618 C C . GLN A 1 200 ? 16.96000 -22.97300 47.94500 1.000 30.95000 200 GLN A C 1
ATOM 1619 O O . GLN A 1 200 ? 16.96600 -21.83400 48.42800 1.000 34.28000 200 GLN A O 1
ATOM 1625 N N . GLY A 1 201 ? 17.87900 -23.88100 48.27000 1.000 29.09000 201 GLY A N 1
ATOM 1626 C CA . GLY A 1 201 ? 18.83500 -23.60700 49.32700 1.000 32.00000 201 GLY A CA 1
ATOM 1627 C C . GLY A 1 201 ? 19.84800 -22.52100 48.98000 1.000 36.06000 201 GLY A C 1
ATOM 1628 O O . GLY A 1 201 ? 20.10100 -22.17900 47.81900 1.000 31.29000 201 GLY A O 1
ATOM 1629 N N . GLU A 1 202 ? 20.46200 -21.98500 50.03700 1.000 33.64000 202 GLU A N 1
ATOM 1630 C CA . GLU A 1 202 ? 21.46800 -20.93600 49.94100 1.000 36.54000 202 GLU A CA 1
ATOM 1631 C C . GLU A 1 202 ? 22.79100 -21.44200 50.50500 1.000 29.49000 202 GLU A C 1
ATOM 1632 O O . GLU A 1 202 ? 22.81600 -22.26800 51.42500 1.000 31.07000 202 GLU A O 1
ATOM 1638 N N . ASP A 1 203 ? 23.89000 -20.96700 49.92900 1.000 30.49000 203 ASP A N 1
ATOM 1639 C CA . ASP A 1 203 ? 25.21400 -21.40300 50.35700 1.000 28.39000 203 ASP A CA 1
ATOM 1640 C C . ASP A 1 203 ? 25.62100 -20.72800 51.66000 1.000 28.26000 203 ASP A C 1
ATOM 1641 O O . ASP A 1 203 ? 25.30400 -19.56300 51.91300 1.000 27.31000 203 ASP A O 1
ATOM 1646 N N . PHE A 1 204 ? 26.33900 -21.47600 52.48600 1.000 24.42000 204 PHE A N 1
ATOM 1647 C CA . PHE A 1 204 ? 26.68700 -21.01700 53.81900 1.000 25.27000 204 PHE A CA 1
ATOM 1648 C C . PHE A 1 204 ? 28.15600 -21.29000 54.07100 1.000 25.04000 204 PHE A C 1
ATOM 1649 O O . PHE A 1 204 ? 28.64700 -22.38000 53.77600 1.000 22.33000 204 PHE A O 1
ATOM 1657 N N . LEU A 1 205 ? 28.85800 -20.31900 54.64300 1.000 21.10000 205 LEU A N 1
ATOM 1658 C CA . LEU A 1 205 ? 30.18900 -20.62200 55.14100 1.000 25.78000 205 LEU A CA 1
ATOM 1659 C C . LEU A 1 205 ? 30.42200 -19.88100 56.44600 1.000 23.65000 205 LEU A C 1
ATOM 1660 O O . LEU A 1 205 ? 29.75900 -18.89300 56.76300 1.000 23.57000 205 LEU A O 1
ATOM 1665 N N . LYS A 1 206 ? 31.39400 -20.36100 57.20100 1.000 21.38000 206 LYS A N 1
ATOM 1666 C CA . LYS A 1 206 ? 31.75300 -19.71100 58.44700 1.000 21.85000 206 LYS A CA 1
ATOM 1667 C C . LYS A 1 206 ? 33.26000 -19.60300 58.48800 1.000 22.49000 206 LYS A C 1
ATOM 1668 O O . LYS A 1 206 ? 33.96100 -20.59000 58.24800 1.000 22.64000 206 LYS A O 1
ATOM 1674 N N . VAL A 1 207 ? 33.74400 -18.40000 58.74800 1.000 24.29000 207 VAL A N 1
ATOM 1675 C CA . VAL A 1 207 ? 35.15200 -18.14900 59.00600 1.000 25.77000 207 VAL A CA 1
ATOM 1676 C C . VAL A 1 207 ? 35.33800 -18.08900 60.51000 1.000 23.98000 207 VAL A C 1
ATOM 1677 O O . VAL A 1 207 ? 34.70300 -17.28000 61.18700 1.000 24.81000 207 VAL A O 1
ATOM 1681 N N . THR A 1 208 ? 36.18900 -18.94200 61.04400 1.000 25.77000 208 THR A N 1
ATOM 1682 C CA . THR A 1 208 ? 36.58200 -18.82500 62.44800 1.000 29.91000 208 THR A CA 1
ATOM 1683 C C . THR A 1 208 ? 37.87100 -18.02800 62.46600 1.000 24.36000 208 THR A C 1
ATOM 1684 O O . THR A 1 208 ? 38.93600 -18.56600 62.17300 1.000 24.20000 208 THR A O 1
ATOM 1688 N N . LEU A 1 209 ? 37.78600 -16.73900 62.79300 1.000 24.08000 209 LEU A N 1
ATOM 1689 C CA . LEU A 1 209 ? 38.93400 -15.85800 62.61000 1.000 26.56000 209 LEU A CA 1
ATOM 1690 C C . LEU A 1 209 ? 40.01300 -16.13700 63.64100 1.000 25.66000 209 LEU A C 1
ATOM 1691 O O . LEU A 1 209 ? 39.72200 -16.29600 64.82700 1.000 25.77000 209 LEU A O 1
ATOM 1696 N N . SER A 1 210 ? 41.26200 -16.18600 63.19400 1.000 24.23000 210 SER A N 1
ATOM 1697 C CA . SER A 1 210 ? 42.37100 -16.17400 64.13600 1.000 24.62000 210 SER A CA 1
ATOM 1698 C C . SER A 1 210 ? 42.74800 -14.73200 64.47600 1.000 24.65000 210 SER A C 1
ATOM 1699 O O . SER A 1 210 ? 42.32600 -13.77400 63.81900 1.000 25.27000 210 SER A O 1
ATOM 1702 N N . LEU A 1 211 ? 43.56700 -14.58100 65.51600 1.000 25.54000 211 LEU A N 1
ATOM 1703 C CA . LEU A 1 211 ? 44.07300 -13.26100 65.84800 1.000 21.97000 211 LEU A CA 1
ATOM 1704 C C . LEU A 1 211 ? 44.9230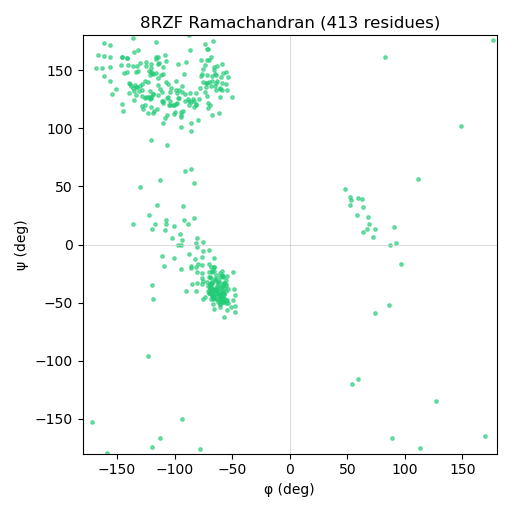0 -12.69800 64.71800 1.000 26.44000 211 LEU A C 1
ATOM 1705 O O . LEU A 1 211 ? 44.93700 -11.48000 64.49800 1.000 27.21000 211 LEU A O 1
ATOM 1710 N N . GLU A 1 212 ? 45.61900 -13.56400 63.97900 1.000 25.45000 212 GLU A N 1
ATOM 1711 C CA . GLU A 1 212 ? 46.40000 -13.10100 62.84300 1.000 26.49000 212 GLU A CA 1
ATOM 1712 C C . GLU A 1 212 ? 45.51400 -12.38700 61.83200 1.000 31.39000 212 GLU A C 1
ATOM 1713 O O . GLU A 1 212 ? 45.86100 -11.30500 61.33300 1.000 25.76000 212 GLU A O 1
ATOM 1719 N N . ASP A 1 213 ? 44.36000 -12.98300 61.50800 1.000 26.75000 213 ASP A N 1
ATOM 1720 C CA . ASP A 1 213 ? 43.47600 -12.33900 60.54500 1.000 25.95000 213 ASP A CA 1
ATOM 1721 C C . ASP A 1 213 ? 42.72500 -11.16500 61.17400 1.000 28.23000 213 ASP A C 1
ATOM 1722 O O . ASP A 1 213 ? 42.39500 -10.20800 60.46700 1.000 25.39000 213 ASP A O 1
ATOM 1727 N N . LYS A 1 214 ? 42.46700 -11.20500 62.49100 1.000 22.38000 214 LYS A N 1
ATOM 1728 C CA . LYS A 1 214 ? 41.89400 -10.03500 63.16100 1.000 23.81000 214 LYS A CA 1
ATOM 1729 C C . LYS A 1 214 ? 42.85700 -8.85300 63.13400 1.000 25.60000 214 LYS A C 1
ATOM 1730 O O . LYS A 1 214 ? 42.43000 -7.70600 62.96500 1.000 26.90000 214 LYS A O 1
ATOM 1736 N N . LEU A 1 215 ? 44.16000 -9.10500 63.31000 1.000 25.30000 215 LEU A N 1
ATOM 1737 C CA . LEU A 1 215 ? 45.12900 -8.01400 63.19700 1.000 28.00000 215 LEU A CA 1
ATOM 1738 C C . LEU A 1 215 ? 45.20400 -7.49800 61.76700 1.000 28.71000 215 LEU A C 1
ATOM 1739 O O . LEU A 1 215 ? 45.35700 -6.29100 61.53400 1.000 28.24000 215 LEU A O 1
ATOM 1744 N N . PHE A 1 216 ? 45.13200 -8.40600 60.79600 1.000 26.90000 216 PHE A N 1
ATOM 1745 C CA . PHE A 1 216 ? 45.04600 -7.99900 59.40000 1.000 28.86000 216 PHE A CA 1
ATOM 1746 C C . PHE A 1 216 ? 43.82900 -7.11700 59.17200 1.000 27.38000 216 PHE A C 1
ATOM 1747 O O . PHE A 1 216 ? 43.90500 -6.11300 58.45600 1.000 29.25000 216 PHE A O 1
ATOM 1755 N N . LEU A 1 217 ? 42.70200 -7.45200 59.81200 1.000 21.62000 217 LEU A N 1
ATOM 1756 C CA . LEU A 1 217 ? 41.51600 -6.61000 59.68500 1.000 26.50000 217 LEU A CA 1
ATOM 1757 C C . LEU A 1 217 ? 41.68300 -5.28000 60.41800 1.000 24.95000 217 LEU A C 1
ATOM 1758 O O . LEU A 1 217 ? 41.17500 -4.24900 59.95200 1.000 28.80000 217 LEU A O 1
ATOM 1763 N N . ASP A 1 218 ? 42.37400 -5.27200 61.57100 1.000 25.81000 218 ASP A N 1
ATOM 1764 C CA . ASP A 1 218 ? 42.69900 -4.00300 62.22500 1.000 26.52000 218 ASP A CA 1
ATOM 1765 C C . ASP A 1 218 ? 43.48100 -3.09400 61.27500 1.000 33.03000 218 ASP A C 1
ATOM 1766 O O . ASP A 1 218 ? 43.19700 -1.89500 61.17500 1.000 32.59000 218 ASP A O 1
ATOM 1771 N N . ASP A 1 219 ? 44.44500 -3.66300 60.54000 1.000 32.27000 219 ASP A N 1
ATOM 1772 C CA . ASP A 1 219 ? 45.22300 -2.90600 59.56300 1.000 28.27000 219 ASP A CA 1
ATOM 1773 C C . ASP A 1 219 ? 44.33900 -2.36600 58.44500 1.000 34.66000 219 ASP A C 1
ATOM 1774 O O . ASP A 1 219 ? 44.45800 -1.20100 58.05400 1.000 33.65000 219 ASP A O 1
ATOM 1779 N N . ILE A 1 220 ? 43.46900 -3.21800 57.89000 1.000 29.70000 220 ILE A N 1
ATOM 1780 C CA . ILE A 1 220 ? 42.58200 -2.78600 56.81600 1.000 25.77000 220 ILE A CA 1
ATOM 1781 C C . ILE A 1 220 ? 41.68200 -1.65400 57.29900 1.000 32.58000 220 ILE A C 1
ATOM 1782 O O . ILE A 1 220 ? 41.58600 -0.59400 56.66400 1.000 30.54000 220 ILE A O 1
ATOM 1787 N N . ARG A 1 221 ? 41.01600 -1.85900 58.44000 1.000 29.05000 221 ARG A N 1
ATOM 1788 C CA . ARG A 1 221 ? 40.12600 -0.84300 58.97300 1.000 28.55000 221 ARG A CA 1
ATOM 1789 C C . ARG A 1 221 ? 40.86800 0.46400 59.18000 1.000 35.19000 221 ARG A C 1
ATOM 1790 O O . ARG A 1 221 ? 40.28300 1.54500 59.01900 1.000 29.76000 221 ARG A O 1
ATOM 1798 N N . SER A 1 222 ? 42.15800 0.37300 59.52600 1.000 31.64000 222 SER A N 1
ATOM 1799 C CA . SER A 1 222 ? 42.99200 1.54200 59.76300 1.000 34.76000 222 SER A CA 1
ATOM 1800 C C . SER A 1 222 ? 43.10700 2.44600 58.53700 1.000 34.94000 222 SER A C 1
ATOM 1801 O O . SER A 1 222 ? 43.35800 3.64200 58.70600 1.000 40.58000 222 SER A O 1
ATOM 1804 N N . LEU A 1 223 ? 42.92200 1.91000 57.31900 1.000 32.65000 223 LEU A N 1
ATOM 1805 C CA . LEU A 1 223 ? 42.96200 2.69400 56.08200 1.000 28.82000 223 LEU A CA 1
ATOM 1806 C C . LEU A 1 223 ? 41.71700 3.52900 55.85600 1.000 35.72000 223 LEU A C 1
ATOM 1807 O O . LEU A 1 223 ? 41.67500 4.28200 54.87600 1.000 37.86000 223 LEU A O 1
ATOM 1812 N N . VAL A 1 224 ? 40.69900 3.38200 56.70200 1.000 36.76000 224 VAL A N 1
ATOM 1813 C CA . VAL A 1 224 ? 39.40200 4.02200 56.51200 1.000 42.29000 224 VAL A CA 1
ATOM 1814 C C . VAL A 1 224 ? 39.07900 4.95800 57.66700 1.000 37.38000 224 VAL A C 1
ATOM 1815 O O . VAL A 1 224 ? 38.67800 6.10500 57.45600 1.000 41.06000 224 VAL A O 1
ATOM 1819 N N . ILE A 1 225 ? 39.27400 4.48800 58.90300 1.000 36.36000 225 ILE A N 1
ATOM 1820 C CA . ILE A 1 225 ? 39.01200 5.26000 60.11400 1.000 34.73000 225 ILE A CA 1
ATOM 1821 C C . ILE A 1 225 ? 40.05500 4.85700 61.16100 1.000 42.45000 225 ILE A C 1
ATOM 1822 O O . ILE A 1 225 ? 40.71600 3.81500 61.04200 1.000 38.31000 225 ILE A O 1
ATOM 1827 N N . ASN A 1 226 ? 40.22900 5.71600 62.17400 1.000 42.57000 226 ASN A N 1
ATOM 1828 C CA . ASN A 1 226 ? 41.12000 5.45100 63.30400 1.000 37.94000 226 ASN A CA 1
ATOM 1829 C C . ASN A 1 226 ? 40.85800 4.07800 63.91600 1.000 38.49000 226 ASN A C 1
ATOM 1830 O O . ASN A 1 226 ? 39.72400 3.76600 64.29400 1.000 36.71000 226 ASN A O 1
ATOM 1835 N N . THR A 1 227 ? 41.92300 3.27500 64.03700 1.000 39.86000 227 THR A N 1
ATOM 1836 C CA . THR A 1 227 ? 41.83300 1.88500 64.49300 1.000 38.84000 227 THR A CA 1
ATOM 1837 C C . THR A 1 227 ? 43.06400 1.51000 65.30300 1.000 31.51000 227 THR A C 1
ATOM 1838 O O . THR A 1 227 ? 44.17800 1.52700 64.77500 1.000 37.34000 227 THR A O 1
ATOM 1842 N N . MET A 1 228 ? 42.84200 1.11600 66.55100 1.000 31.48000 228 MET A N 1
ATOM 1843 C CA . MET A 1 228 ? 43.86100 0.59600 67.45400 1.000 32.60000 228 MET A CA 1
ATOM 1844 C C . MET A 1 228 ? 44.27600 -0.81900 67.06800 1.000 30.92000 228 MET A C 1
ATOM 1845 O O . MET A 1 228 ? 43.48900 -1.59700 66.53100 1.000 26.39000 228 MET A O 1
ATOM 1850 N N . LYS A 1 229 ? 45.49400 -1.18500 67.44200 1.000 29.34000 229 LYS A N 1
ATOM 1851 C CA . LYS A 1 229 ? 45.82800 -2.59700 67.44200 1.000 30.25000 229 LYS A CA 1
ATOM 1852 C C . LYS A 1 229 ? 44.94600 -3.31500 68.45800 1.000 29.38000 229 LYS A C 1
ATOM 1853 O O . LYS A 1 229 ? 44.63300 -2.77300 69.52400 1.000 25.18000 229 LYS A O 1
ATOM 1859 N N . PHE A 1 230 ? 44.50700 -4.52000 68.08000 1.000 25.41000 230 PHE A N 1
ATOM 1860 C CA . PHE A 1 230 ? 43.60200 -5.40000 68.81000 1.000 22.90000 230 PHE A CA 1
ATOM 1861 C C . PHE A 1 230 ? 42.15900 -4.91700 68.78300 1.000 26.05000 230 PHE A C 1
ATOM 1862 O O . PHE A 1 230 ? 41.32500 -5.44300 69.54300 1.000 27.78000 230 PHE A O 1
ATOM 1870 N N . HIS A 1 231 ? 41.83700 -3.95000 67.91400 1.000 25.25000 231 HIS A N 1
ATOM 1871 C CA . HIS A 1 231 ? 40.47300 -3.43400 67.78900 1.000 27.28000 231 HIS A CA 1
ATOM 1872 C C . HIS A 1 231 ? 39.44100 -4.56000 67.69300 1.000 24.31000 231 HIS A C 1
ATOM 1873 O O . HIS A 1 231 ? 38.52600 -4.65500 68.51600 1.000 27.82000 231 HIS A O 1
ATOM 1880 N N . HIS A 1 232 ? 39.57200 -5.43500 66.69900 1.000 25.47000 232 HIS A N 1
ATOM 1881 C CA . HIS A 1 232 ? 38.51300 -6.42400 66.48600 1.000 23.65000 232 HIS A CA 1
ATOM 1882 C C . HIS A 1 232 ? 38.47900 -7.44800 67.61800 1.000 28.50000 232 HIS A C 1
ATOM 1883 O O . HIS A 1 232 ? 37.39500 -7.83900 68.07400 1.000 27.33000 232 HIS A O 1
ATOM 1890 N N . MET A 1 233 ? 39.64900 -7.85300 68.13100 1.000 25.65000 233 MET A N 1
ATOM 1891 C CA . MET A 1 233 ? 39.66400 -8.74200 69.29000 1.000 29.75000 233 MET A CA 1
ATOM 1892 C C . MET A 1 233 ? 38.95400 -8.10500 70.48700 1.000 26.03000 233 MET A C 1
ATOM 1893 O O . MET A 1 233 ? 38.12200 -8.74500 71.14500 1.000 22.67000 233 MET A O 1
ATOM 1898 N N . LEU A 1 234 ? 39.24000 -6.83100 70.75700 1.000 24.34000 234 LEU A N 1
ATOM 1899 C CA . LEU A 1 234 ? 38.57200 -6.15500 71.86900 1.000 25.23000 234 LEU A CA 1
ATOM 1900 C C . LEU A 1 234 ? 37.06900 -6.02500 71.65000 1.000 26.06000 234 LEU A C 1
ATOM 1901 O O . LEU A 1 234 ? 36.30700 -5.97400 72.62400 1.000 27.50000 234 LEU A O 1
ATOM 1906 N N . LYS A 1 235 ? 36.62200 -5.93700 70.39400 1.000 26.19000 235 LYS A N 1
ATOM 1907 C CA . LYS A 1 235 ? 35.19400 -5.80100 70.10200 1.000 27.22000 235 LYS A CA 1
ATOM 1908 C C . LYS A 1 235 ? 34.41400 -7.06800 70.40400 1.000 29.40000 235 LYS A C 1
ATOM 1909 O O . LYS A 1 235 ? 33.18600 -7.05600 70.30600 1.000 32.92000 235 LYS A O 1
ATOM 1915 N N . MET A 1 236 ? 35.08000 -8.15700 70.78900 1.000 29.85000 236 MET A N 1
ATOM 1916 C CA . MET A 1 236 ? 34.35900 -9.30500 71.33500 1.000 29.09000 236 MET A CA 1
ATOM 1917 C C . MET A 1 236 ? 33.89700 -9.09500 72.77300 1.000 31.60000 236 MET A C 1
ATOM 1918 O O . MET A 1 236 ? 33.02200 -9.82500 73.24100 1.000 32.09000 236 MET A O 1
ATOM 1923 N N . THR A 1 237 ? 34.46300 -8.13500 73.47900 1.000 28.32000 237 THR A N 1
ATOM 1924 C CA . THR A 1 237 ? 34.12800 -7.87700 74.86800 1.000 32.33000 237 THR A CA 1
ATOM 1925 C C . THR A 1 237 ? 33.58600 -6.47800 75.08800 1.000 32.81000 237 THR A C 1
ATOM 1926 O O . THR A 1 237 ? 32.69500 -6.28100 75.90900 1.000 31.91000 237 THR A O 1
ATOM 1930 N N . TYR A 1 238 ? 34.09500 -5.50800 74.34800 1.000 27.98000 238 TYR A N 1
ATOM 1931 C CA . TYR A 1 238 ? 33.76600 -4.11100 74.52800 1.000 31.91000 238 TYR A CA 1
ATOM 1932 C C . TYR A 1 238 ? 33.03300 -3.59100 73.30000 1.000 31.00000 238 TYR A C 1
ATOM 1933 O O . TYR A 1 238 ? 33.10400 -4.17300 72.21100 1.000 31.59000 238 TYR A O 1
ATOM 1942 N N . SER A 1 239 ? 32.34800 -2.46200 73.46900 1.000 30.46000 239 SER A N 1
ATOM 1943 C CA . SER A 1 239 ? 31.69800 -1.82800 72.33400 1.000 37.56000 239 SER A CA 1
ATOM 1944 C C . SER A 1 239 ? 32.23200 -0.41000 72.23100 1.000 33.24000 239 SER A C 1
ATOM 1945 O O . SER A 1 239 ? 33.30600 -0.19000 71.64500 1.000 33.89000 239 SER A O 1
ATOM 1948 N N . ASN A 1 240 ? 31.53300 0.58100 72.78500 1.000 36.44000 240 ASN A N 1
ATOM 1949 C CA . ASN A 1 240 ? 31.91900 1.97200 72.58400 1.000 39.64000 240 ASN A CA 1
ATOM 1950 C C . ASN A 1 240 ? 33.23800 2.32000 73.25900 1.000 33.97000 240 ASN A C 1
ATOM 1951 O O . ASN A 1 240 ? 33.89000 3.28100 72.83900 1.000 32.40000 240 ASN A O 1
ATOM 1956 N N . GLU A 1 241 ? 33.65100 1.56000 74.27700 1.000 35.75000 241 GLU A N 1
ATOM 1957 C CA . GLU A 1 241 ? 34.94500 1.80300 74.91700 1.000 34.01000 241 GLU A CA 1
ATOM 1958 C C . GLU A 1 241 ? 36.08200 1.81300 73.89900 1.000 35.40000 241 GLU A C 1
ATOM 1959 O O . GLU A 1 241 ? 37.03000 2.60300 74.01200 1.000 32.57000 241 GLU A O 1
ATOM 1965 N N . VAL A 1 242 ? 36.01200 0.93000 72.90400 1.000 29.06000 242 VAL A N 1
ATOM 1966 C CA . VAL A 1 242 ? 37.09300 0.83100 71.93600 1.000 32.51000 242 VAL A CA 1
ATOM 1967 C C . VAL A 1 242 ? 37.13200 2.07500 71.06500 1.000 35.80000 242 VAL A C 1
ATOM 1968 O O . VAL A 1 242 ? 38.20800 2.61200 70.76800 1.000 32.05000 242 VAL A O 1
ATOM 1972 N N . ASP A 1 243 ? 35.95800 2.56600 70.66800 1.000 36.55000 243 ASP A N 1
ATOM 1973 C CA . ASP A 1 243 ? 35.88000 3.74000 69.80400 1.000 40.80000 243 ASP A CA 1
ATOM 1974 C C . ASP A 1 243 ? 36.32400 4.99400 70.54400 1.000 33.31000 243 ASP A C 1
ATOM 1975 O O . ASP A 1 243 ? 36.96800 5.87500 69.95700 1.000 35.45000 243 ASP A O 1
ATOM 1980 N N . ILE A 1 244 ? 36.01200 5.07700 71.83700 1.000 31.38000 244 ILE A N 1
ATOM 1981 C CA . ILE A 1 244 ? 36.45200 6.21700 72.63100 1.000 36.95000 244 ILE A CA 1
ATOM 1982 C C . ILE A 1 244 ? 37.97500 6.29200 72.64200 1.000 41.51000 244 ILE A C 1
ATOM 1983 O O . ILE A 1 244 ? 38.57000 7.31400 72.26600 1.000 33.29000 244 ILE A O 1
ATOM 1988 N N . GLU A 1 245 ? 38.62700 5.18400 73.02600 1.000 30.90000 245 GLU A N 1
ATOM 1989 C CA . GLU A 1 245 ? 40.08300 5.14200 73.04100 1.000 30.04000 245 GLU A CA 1
ATOM 1990 C C . GLU A 1 245 ? 40.65800 5.49600 71.68000 1.000 35.27000 245 GLU A C 1
ATOM 1991 O O . GLU A 1 245 ? 41.72200 6.11800 71.59000 1.000 35.54000 245 GLU A O 1
ATOM 1997 N N . GLU A 1 246 ? 39.96900 5.12200 70.60400 1.000 32.44000 246 GLU A N 1
ATOM 1998 C CA . GLU A 1 246 ? 40.52100 5.39400 69.28500 1.000 36.78000 246 GLU A CA 1
ATOM 1999 C C . GLU A 1 246 ? 40.36800 6.85000 68.88500 1.000 35.18000 246 GLU A C 1
ATOM 2000 O O . GLU A 1 246 ? 40.99200 7.27400 67.91100 1.000 34.10000 246 GLU A O 1
ATOM 2006 N N . GLY A 1 247 ? 39.59100 7.63000 69.62900 1.000 39.23000 247 GLY A N 1
ATOM 2007 C CA . GLY A 1 247 ? 39.58300 9.06400 69.41800 1.000 43.53000 247 GLY A CA 1
ATOM 2008 C C . GLY A 1 247 ? 40.70000 9.84300 70.09700 1.000 41.93000 247 GLY A C 1
ATOM 2009 O O . GLY A 1 247 ? 40.88200 11.02400 69.78100 1.000 40.53000 247 GLY A O 1
ATOM 2010 N N . LYS A 1 248 ? 41.44100 9.22000 71.01400 1.000 39.98000 248 LYS A N 1
ATOM 2011 C CA . LYS A 1 248 ? 42.52000 9.88600 71.74000 1.000 40.73000 248 LYS A CA 1
ATOM 2012 C C . LYS A 1 248 ? 43.74600 10.09300 70.81900 1.000 48.11000 248 LYS A C 1
ATOM 2013 O O . LYS A 1 248 ? 43.77500 9.62900 69.66700 1.000 41.65000 248 LYS A O 1
ATOM 2019 N N . VAL A 1 249 ? 44.75200 10.83600 71.32500 1.000 43.15000 249 VAL A N 1
ATOM 2020 C CA . VAL A 1 249 ? 45.84900 11.31700 70.46900 1.000 46.27000 249 VAL A CA 1
ATOM 2021 C C . VAL A 1 249 ? 46.67900 10.15100 69.94300 1.000 45.87000 249 VAL A C 1
ATOM 2022 O O . VAL A 1 249 ? 46.90100 10.01300 68.73200 1.000 53.42000 249 VAL A O 1
ATOM 2026 N N . ASN A 1 250 ? 47.19700 9.32500 70.85300 1.000 48.31000 250 ASN A N 1
ATOM 2027 C CA . ASN A 1 250 ? 47.90000 8.09300 70.49800 1.000 52.61000 250 ASN A CA 1
ATOM 2028 C C . ASN A 1 250 ? 47.13100 6.95100 71.14700 1.000 49.44000 250 ASN A C 1
ATOM 2029 O O . ASN A 1 250 ? 47.44500 6.55300 72.27900 1.000 43.47000 250 ASN A O 1
ATOM 2034 N N . PRO A 1 251 ? 46.14900 6.37500 70.45200 1.000 43.95000 251 PRO A N 1
ATOM 2035 C CA . PRO A 1 251 ? 45.31000 5.32300 71.05300 1.000 45.49000 251 PRO A CA 1
ATOM 2036 C C . PRO A 1 251 ? 46.13800 4.08400 71.36500 1.000 38.49000 251 PRO A C 1
ATOM 2037 O O . PRO A 1 251 ? 46.97600 3.65900 70.56300 1.000 41.85000 251 PRO A O 1
ATOM 2041 N N . SER A 1 252 ? 45.89800 3.53300 72.54100 1.000 35.26000 252 SER A N 1
ATOM 2042 C CA . SER A 1 252 ? 46.59000 2.31500 72.99600 1.000 38.03000 252 SER A CA 1
ATOM 2043 C C . SER A 1 252 ? 45.57300 1.32300 73.55200 1.000 33.81000 252 SER A C 1
ATOM 2044 O O . SER A 1 252 ? 44.75200 1.71000 74.33400 1.000 30.23000 252 SER A O 1
ATOM 2047 N N . PRO A 1 253 ? 45.67300 0.03000 73.21200 1.000 31.05000 253 PRO A N 1
ATOM 2048 C CA . PRO A 1 253 ? 44.77900 -0.98700 73.73900 1.000 38.54000 253 PRO A CA 1
ATOM 2049 C C . PRO A 1 253 ? 45.13400 -1.48300 75.14500 1.000 34.54000 253 PRO A C 1
ATOM 2050 O O . PRO A 1 253 ? 44.40800 -2.21300 75.66200 1.000 30.43000 253 PRO A O 1
ATOM 2054 N N . GLU A 1 254 ? 46.22600 -0.98400 75.70400 1.000 32.35000 254 GLU A N 1
ATOM 2055 C CA . GLU A 1 254 ? 46.79900 -1.39600 77.00300 1.000 35.73000 254 GLU A CA 1
ATOM 2056 C C . GLU A 1 254 ? 45.77100 -1.47400 78.13800 1.000 35.45000 254 GLU A C 1
ATOM 2057 O O . GLU A 1 254 ? 45.68000 -2.51200 78.72900 1.000 35.34000 254 GLU A O 1
ATOM 2063 N N . LYS A 1 255 ? 44.99500 -0.42900 78.38000 1.000 33.95000 255 LYS A N 1
ATOM 2064 C CA . LYS A 1 255 ? 44.13400 -0.45600 79.55700 1.000 32.28000 255 LYS A CA 1
ATOM 2065 C C . LYS A 1 255 ? 42.99400 -1.45800 79.39200 1.000 34.55000 255 LYS A C 1
ATOM 2066 O O . LYS A 1 255 ? 42.65800 -2.18600 80.33400 1.000 33.40000 255 LYS A O 1
ATOM 2072 N N . LEU A 1 256 ? 42.38800 -1.51000 78.20400 1.000 31.85000 256 LEU A N 1
ATOM 2073 C CA . LEU A 1 256 ? 41.29600 -2.45100 77.96300 1.000 35.14000 256 LEU A CA 1
ATOM 2074 C C . LEU A 1 256 ? 41.80000 -3.89200 77.93000 1.000 29.70000 256 LEU A C 1
ATOM 2075 O O . LEU A 1 256 ? 41.10700 -4.81000 78.38400 1.000 28.26000 256 LEU A O 1
ATOM 2080 N N . LEU A 1 257 ? 43.00800 -4.08900 77.44100 1.000 28.19000 257 LEU A N 1
ATOM 2081 C CA . LEU A 1 257 ? 43.63900 -5.42100 77.48300 1.000 29.98000 257 LEU A CA 1
ATOM 2082 C C . LEU A 1 257 ? 43.80800 -5.82900 78.94900 1.000 32.16000 257 LEU A C 1
ATOM 2083 O O . LEU A 1 257 ? 43.36700 -6.87900 79.31300 1.000 26.83000 257 LEU A O 1
ATOM 2088 N N . THR A 1 258 ? 44.37600 -4.94000 79.75500 1.000 35.17000 258 THR A N 1
ATOM 2089 C CA . THR A 1 258 ? 44.64500 -5.20900 81.18700 1.000 32.04000 258 THR A CA 1
ATOM 2090 C C . THR A 1 258 ? 43.34600 -5.53600 81.91900 1.000 31.36000 258 THR A C 1
ATOM 2091 O O . THR A 1 258 ? 43.35200 -6.43600 82.68600 1.000 31.98000 258 THR A O 1
ATOM 2095 N N . SER A 1 259 ? 42.27500 -4.82400 81.62100 1.000 30.35000 259 SER A N 1
ATOM 2096 C CA . SER A 1 259 ? 40.94900 -5.01800 82.25400 1.000 36.45000 259 SER A CA 1
ATOM 2097 C C . SER A 1 259 ? 40.39000 -6.42700 82.05700 1.000 31.26000 259 SER A C 1
ATOM 2098 O O . SER A 1 259 ? 39.70000 -6.89000 82.91700 1.000 30.38000 259 SER A O 1
ATOM 2101 N N . LEU A 1 260 ? 40.67200 -7.02800 80.91900 1.000 30.49000 260 LEU A N 1
ATOM 2102 C CA . LEU A 1 260 ? 40.18000 -8.38700 80.60500 1.000 29.73000 260 LEU A CA 1
ATOM 2103 C C . LEU A 1 260 ? 40.70600 -9.38400 81.62600 1.000 32.43000 260 LEU A C 1
ATOM 2104 O O . LEU A 1 260 ? 39.94200 -10.17000 82.09100 1.000 37.83000 260 LEU A O 1
ATOM 2109 N N . ILE A 1 261 ? 41.97000 -9.29100 81.96200 1.000 30.88000 261 ILE A N 1
ATOM 2110 C CA . ILE A 1 261 ? 42.59400 -10.17000 82.97500 1.000 36.30000 261 ILE A CA 1
ATOM 2111 C C . ILE A 1 261 ? 42.91300 -9.21300 84.11600 1.000 48.67000 261 ILE A C 1
ATOM 2112 O O . ILE A 1 261 ? 44.04400 -9.16900 84.53400 1.000 44.95000 261 ILE A O 1
ATOM 2117 N N . GLY A 1 262 ? 41.89100 -8.50700 84.58700 1.000 48.53000 262 GLY A N 1
ATOM 2118 C CA . GLY A 1 262 ? 42.03400 -7.52800 85.67700 1.000 56.18000 262 GLY A CA 1
ATOM 2119 C C . GLY A 1 262 ? 42.60500 -8.12300 86.94400 1.000 53.92000 262 GLY A C 1
ATOM 2120 O O . GLY A 1 262 ? 43.72000 -7.78900 87.31600 1.000 59.81000 262 GLY A O 1
ATOM 2121 N N . ASP A 1 263 ? 41.87800 -9.06900 87.50100 1.000 53.89000 263 ASP A N 1
ATOM 2122 C CA . ASP A 1 263 ? 42.15800 -9.72700 88.79600 1.000 53.69000 263 ASP A CA 1
ATOM 2123 C C . ASP A 1 263 ? 43.16500 -10.87500 88.70000 1.000 44.53000 263 ASP A C 1
ATOM 2124 O O . ASP A 1 263 ? 43.05400 -11.75500 89.50900 1.000 42.92000 263 ASP A O 1
ATOM 2129 N N . ASN A 1 264 ? 44.02400 -10.91900 87.68800 1.000 44.30000 264 ASN A N 1
ATOM 2130 C CA . ASN A 1 264 ? 45.05500 -11.97700 87.55100 1.000 41.71000 264 ASN A CA 1
ATOM 2131 C C . ASN A 1 264 ? 44.46600 -13.39000 87.62500 1.000 35.04000 264 ASN A C 1
ATOM 2132 O O . ASN A 1 264 ? 45.12400 -14.24000 88.15000 1.000 32.21000 264 ASN A O 1
ATOM 2137 N N . MET A 1 265 ? 43.29500 -13.62300 87.05400 1.000 33.60000 265 MET A N 1
ATOM 2138 C CA . MET A 1 265 ? 42.69200 -14.96300 87.09400 1.000 31.41000 265 MET A CA 1
ATOM 2139 C C . MET A 1 265 ? 42.16100 -15.33000 85.70700 1.000 33.54000 265 MET A C 1
ATOM 2140 O O . MET A 1 265 ? 41.62300 -14.50000 85.02900 1.000 28.24000 265 MET A O 1
ATOM 2145 N N . ILE A 1 266 ? 42.40300 -16.55500 85.31100 1.000 26.08000 266 ILE A N 1
ATOM 2146 C CA . ILE A 1 266 ? 41.86300 -17.12100 84.05400 1.000 26.61000 266 ILE A CA 1
ATOM 2147 C C . ILE A 1 266 ? 40.92600 -18.24400 84.47900 1.000 26.42000 266 ILE A C 1
ATOM 2148 O O . ILE A 1 266 ? 41.39000 -19.16400 85.07900 1.000 25.05000 266 ILE A O 1
ATOM 2153 N N . GLU A 1 267 ? 39.65000 -18.11500 84.17300 1.000 24.09000 267 GLU A N 1
ATOM 2154 C CA . GLU A 1 267 ? 38.64800 -19.12600 84.56100 1.000 23.24000 267 GLU A CA 1
ATOM 2155 C C . GLU A 1 267 ? 38.67800 -20.30900 83.58500 1.000 26.22000 267 GLU A C 1
ATOM 2156 O O . GLU A 1 267 ? 38.25700 -21.35900 83.98200 1.000 24.80000 267 GLU A O 1
ATOM 2162 N N . ALA A 1 268 ? 39.16400 -20.09000 82.36800 1.000 22.52000 268 ALA A N 1
ATOM 2163 C CA . ALA A 1 268 ? 39.25500 -21.13600 81.32300 1.000 21.78000 268 ALA A CA 1
ATOM 2164 C C . ALA A 1 268 ? 40.10500 -20.70900 80.13400 1.000 23.10000 268 ALA A C 1
ATOM 2165 O O . ALA A 1 268 ? 40.16800 -19.55400 79.82700 1.000 22.89000 268 ALA A O 1
ATOM 2167 N N . ILE A 1 269 ? 40.68900 -21.69500 79.49300 1.000 24.48000 269 ILE A N 1
ATOM 2168 C CA . ILE A 1 269 ? 41.40600 -21.50900 78.21700 1.000 21.72000 269 ILE A CA 1
ATOM 2169 C C . ILE A 1 269 ? 40.45600 -22.06100 77.15000 1.000 24.24000 269 ILE A C 1
ATOM 2170 O O . ILE A 1 269 ? 40.06500 -23.20500 77.23500 1.000 21.35000 269 ILE A O 1
ATOM 2175 N N . GLU A 1 270 ? 40.05800 -21.22200 76.22700 1.000 19.90000 270 GLU A N 1
ATOM 2176 C CA . GLU A 1 270 ? 39.19700 -21.70900 75.13700 1.000 21.03000 270 GLU A CA 1
ATOM 2177 C C . GLU A 1 270 ? 40.10300 -22.26700 74.04400 1.000 23.85000 270 GLU A C 1
ATOM 2178 O O . GLU A 1 270 ? 40.74600 -21.50300 73.37100 1.000 21.73000 270 GLU A O 1
ATOM 2184 N N . HIS A 1 271 ? 40.15100 -23.57800 73.97000 1.000 20.95000 271 HIS A N 1
ATOM 2185 C CA . HIS A 1 271 ? 40.86700 -24.35100 72.93600 1.000 25.28000 271 HIS A CA 1
ATOM 2186 C C . HIS A 1 271 ? 39.92000 -24.50200 71.74100 1.000 24.39000 271 HIS A C 1
ATOM 2187 O O . HIS A 1 271 ? 39.05100 -25.33100 71.78600 1.000 25.20000 271 HIS A O 1
ATOM 2194 N N . VAL A 1 272 ? 40.07100 -23.66100 70.74200 1.000 21.65000 272 VAL A N 1
ATOM 2195 C CA . VAL A 1 272 ? 39.16200 -23.75500 69.57300 1.000 24.02000 272 VAL A CA 1
ATOM 2196 C C . VAL A 1 272 ? 39.71700 -24.75200 68.56700 1.000 24.92000 272 VAL A C 1
ATOM 2197 O O . VAL A 1 272 ? 40.75000 -24.55200 68.00900 1.000 23.16000 272 VAL A O 1
ATOM 2201 N N . LYS A 1 273 ? 38.93600 -25.77100 68.30700 1.000 28.54000 273 LYS A N 1
ATOM 2202 C CA . LYS A 1 273 ? 39.30200 -26.78400 67.30600 1.000 31.35000 273 LYS A CA 1
ATOM 2203 C C . LYS A 1 273 ? 39.16400 -26.17100 65.91700 1.000 30.83000 273 LYS A C 1
ATOM 2204 O O . LYS A 1 273 ? 38.40000 -25.25200 65.72600 1.000 26.93000 273 LYS A O 1
ATOM 2210 N N . PRO A 1 274 ? 39.83800 -26.72600 64.90300 1.000 29.92000 274 PRO A N 1
ATOM 2211 C CA . PRO A 1 274 ? 39.70100 -26.27000 63.52700 1.000 31.41000 274 PRO A CA 1
ATOM 2212 C C . PRO A 1 274 ? 38.26300 -26.08900 63.02500 1.000 31.80000 274 PRO A C 1
ATOM 2213 O O . PRO A 1 274 ? 38.03900 -25.18100 62.38400 1.000 34.90000 274 PRO A O 1
ATOM 2217 N N . ASN A 1 275 ? 37.35400 -26.96900 63.41100 1.000 36.39000 275 ASN A N 1
ATOM 2218 C CA . ASN A 1 275 ? 35.91500 -26.92100 63.08300 1.000 30.86000 275 ASN A CA 1
ATOM 2219 C C . ASN A 1 275 ? 35.11500 -25.87200 63.88100 1.000 34.76000 275 ASN A C 1
ATOM 2220 O O . ASN A 1 275 ? 33.93000 -25.87800 63.71700 1.000 33.98000 275 ASN A O 1
ATOM 2225 N N . GLY A 1 276 ? 35.72400 -25.05800 64.74700 1.000 28.27000 276 GLY A N 1
ATOM 2226 C CA . GLY A 1 276 ? 35.01300 -23.99900 65.48300 1.000 27.15000 276 GLY A CA 1
ATOM 2227 C C . GLY A 1 276 ? 34.56600 -24.36500 66.89100 1.000 32.74000 276 GLY A C 1
ATOM 2228 O O . GLY A 1 276 ? 34.26600 -23.48100 67.64500 1.000 28.93000 276 GLY A O 1
ATOM 2229 N N . LYS A 1 277 ? 34.52400 -25.63900 67.22200 1.000 31.26000 277 LYS A N 1
ATOM 2230 C CA . LYS A 1 277 ? 34.09800 -26.03700 68.57700 1.000 31.73000 277 LYS A CA 1
ATOM 2231 C C . LYS A 1 277 ? 35.04000 -25.44300 69.62500 1.000 26.24000 277 LYS A C 1
ATOM 2232 O O . LYS A 1 277 ? 36.20100 -25.62100 69.52700 1.000 27.26000 277 LYS A O 1
ATOM 2238 N N . ARG A 1 278 ? 34.48800 -24.74900 70.59100 1.000 28.80000 278 ARG A N 1
ATOM 2239 C CA . ARG A 1 278 ? 35.30000 -24.15700 71.67000 1.000 24.69000 278 ARG A CA 1
ATOM 2240 C C . ARG A 1 278 ? 35.33100 -25.11400 72.85700 1.000 28.36000 278 ARG A C 1
ATOM 2241 O O . ARG A 1 278 ? 34.32400 -25.31100 73.47900 1.000 32.39000 278 ARG A O 1
ATOM 2249 N N . VAL A 1 279 ? 36.48400 -25.68600 73.11400 1.000 24.64000 279 VAL A N 1
ATOM 2250 C CA . VAL A 1 279 ? 36.66400 -26.65900 74.21500 1.000 28.84000 279 VAL A CA 1
ATOM 2251 C C . VAL A 1 279 ? 37.26400 -25.92500 75.42300 1.000 27.53000 279 VAL A C 1
ATOM 2252 O O . VAL A 1 279 ? 38.31900 -25.35800 75.30200 1.000 23.48000 279 VAL A O 1
ATOM 2256 N N . LEU A 1 280 ? 36.57600 -25.93900 76.54600 1.000 24.09000 280 LEU A N 1
ATOM 2257 C CA . LEU A 1 280 ? 37.08700 -25.21800 77.73300 1.000 24.79000 280 LEU A CA 1
ATOM 2258 C C . LEU A 1 280 ? 38.10800 -26.07300 78.47700 1.000 25.91000 280 LEU A C 1
ATOM 2259 O O . LEU A 1 280 ? 37.78800 -27.15500 78.85000 1.000 24.54000 280 LEU A O 1
ATOM 2264 N N . LEU A 1 281 ? 39.29200 -25.53200 78.64400 1.000 22.32000 281 LEU A N 1
ATOM 2265 C CA . LEU A 1 281 ? 40.41200 -26.16400 79.36000 1.000 23.51000 281 LEU A CA 1
ATOM 2266 C C . LEU A 1 281 ? 40.59000 -25.45300 80.69300 1.000 24.43000 281 LEU A C 1
ATOM 2267 O O . LEU A 1 281 ? 40.23000 -24.33300 80.80100 1.000 22.05000 281 LEU A O 1
ATOM 2272 N N . LYS A 1 282 ? 41.20900 -26.13800 81.62300 1.000 24.27000 282 LYS A N 1
ATOM 2273 C CA . LYS A 1 282 ? 41.40000 -25.62200 82.97800 1.000 26.11000 282 LYS A CA 1
ATOM 2274 C C . LYS A 1 282 ? 42.21700 -24.33000 82.93600 1.000 23.93000 282 LYS A C 1
ATOM 2275 O O . LYS A 1 282 ? 43.14900 -24.24400 82.21200 1.000 24.87000 282 LYS A O 1
ATOM 2281 N N . GLY A 1 283 ? 41.77500 -23.34500 83.68400 1.000 22.02000 283 GLY A N 1
ATOM 2282 C CA . GLY A 1 283 ? 42.50000 -22.08200 83.80400 1.000 21.81000 283 GLY A CA 1
ATOM 2283 C C . GLY A 1 283 ? 43.42300 -22.08500 85.01200 1.000 26.87000 283 GLY A C 1
ATOM 2284 O O . GLY A 1 283 ? 43.90800 -23.13600 85.39300 1.000 26.45000 283 GLY A O 1
ATOM 2285 N N . GLY A 1 284 ? 43.64800 -20.91100 85.57900 1.000 27.13000 284 GLY A N 1
ATOM 2286 C CA . GLY A 1 284 ? 44.54400 -20.76700 86.72400 1.000 29.10000 284 GLY A CA 1
ATOM 2287 C C . GLY A 1 284 ? 44.84800 -19.33300 87.04100 1.000 28.92000 284 GLY A C 1
ATOM 2288 O O . GLY A 1 284 ? 44.17500 -18.48100 86.57700 1.000 25.21000 284 GLY A O 1
ATOM 2289 N N . THR A 1 285 ? 45.87300 -19.14700 87.83900 1.000 29.89000 285 THR A N 1
ATOM 2290 C CA . THR A 1 285 ? 46.28800 -17.82300 88.31600 1.000 26.80000 285 THR A CA 1
ATOM 2291 C C . THR A 1 285 ? 47.36800 -17.24000 87.41400 1.000 24.80000 285 THR A C 1
ATOM 2292 O O . THR A 1 285 ? 48.27500 -17.94000 87.06700 1.000 28.43000 285 THR A O 1
ATOM 2296 N N . ILE A 1 286 ? 47.23900 -15.97300 87.09400 1.000 26.41000 286 ILE A N 1
ATOM 2297 C CA . ILE A 1 286 ? 48.28600 -15.27500 86.31800 1.000 25.99000 286 ILE A CA 1
ATOM 2298 C C . ILE A 1 286 ? 49.37900 -14.90900 87.30700 1.000 26.70000 286 ILE A C 1
ATOM 2299 O O . ILE A 1 286 ? 49.16700 -14.01800 88.08000 1.000 33.28000 286 ILE A O 1
ATOM 2304 N N . VAL A 1 287 ? 50.49600 -15.59900 87.24600 1.000 27.70000 287 VAL A N 1
ATOM 2305 C CA . VAL A 1 287 ? 51.61400 -15.35800 88.19100 1.000 29.18000 287 VAL A CA 1
ATOM 2306 C C . VAL A 1 287 ? 52.50100 -14.22300 87.67900 1.000 31.38000 287 VAL A C 1
ATOM 2307 O O . VAL A 1 287 ? 53.16000 -13.62100 88.45300 1.000 32.87000 287 VAL A O 1
ATOM 2311 N N . GLN A 1 288 ? 52.44700 -13.92800 86.39800 1.000 28.78000 288 GLN A N 1
ATOM 2312 C CA . GLN A 1 288 ? 53.26300 -12.84100 85.83300 1.000 34.07000 288 GLN A CA 1
ATOM 2313 C C . GLN A 1 288 ? 52.65300 -12.44600 84.50100 1.000 39.26000 288 GLN A C 1
ATOM 2314 O O . GLN A 1 288 ? 52.19100 -13.32000 83.80400 1.000 30.59000 288 GLN A O 1
ATOM 2320 N N . LYS A 1 289 ? 52.71700 -11.16300 84.19200 1.000 33.86000 289 LYS A N 1
ATOM 2321 C CA . LYS A 1 289 ? 52.17700 -10.68700 82.91200 1.000 37.56000 289 LYS A CA 1
ATOM 2322 C C . LYS A 1 289 ? 52.83800 -9.38000 82.51400 1.000 37.30000 289 LYS A C 1
ATOM 2323 O O . LYS A 1 289 ? 53.43200 -8.75600 83.33000 1.000 38.58000 289 LYS A O 1
ATOM 2329 N N . GLU A 1 290 ? 52.72800 -9.06200 81.24500 1.000 37.64000 290 GLU A N 1
ATOM 2330 C CA . GLU A 1 290 ? 53.28400 -7.86100 80.61100 1.000 39.31000 290 GLU A CA 1
ATOM 2331 C C . GLU A 1 290 ? 52.27300 -7.45500 79.55000 1.000 42.06000 290 GLU A C 1
ATOM 2332 O O . GLU A 1 290 ? 52.04000 -8.23600 78.67600 1.000 35.37000 290 GLU A O 1
ATOM 2338 N N . ILE A 1 291 ? 51.64400 -6.30800 79.71300 1.000 39.34000 291 ILE A N 1
ATOM 2339 C CA . ILE A 1 291 ? 50.66200 -5.79900 78.72800 1.000 34.63000 291 ILE A CA 1
ATOM 2340 C C . ILE A 1 291 ? 51.18900 -4.47500 78.19800 1.000 38.33000 291 ILE A C 1
ATOM 2341 O O . ILE A 1 291 ? 51.31200 -3.56200 78.95900 1.000 43.30000 291 ILE A O 1
ATOM 2346 N N . GLY A 1 292 ? 51.54000 -4.43600 76.92800 1.000 41.69000 292 GLY A N 1
ATOM 2347 C CA . GLY A 1 292 ? 52.02300 -3.21000 76.29000 1.000 38.03000 292 GLY A CA 1
ATOM 2348 C C . GLY A 1 292 ? 51.07500 -2.67000 75.24500 1.000 43.00000 292 GLY A C 1
ATOM 2349 O O . GLY A 1 292 ? 49.94500 -3.11500 75.16000 1.000 38.59000 292 GLY A O 1
ATOM 2350 N N . ARG A 1 293 ? 51.58200 -1.74000 74.45900 1.000 42.54000 293 ARG A N 1
ATOM 2351 C CA . ARG A 1 293 ? 50.81700 -1.07100 73.39800 1.000 39.91000 293 ARG A CA 1
ATOM 2352 C C . ARG A 1 293 ? 50.49100 -2.06300 72.29800 1.000 44.90000 293 ARG A C 1
ATOM 2353 O O . ARG A 1 293 ? 49.46000 -1.88900 71.71100 1.000 39.54000 293 ARG A O 1
ATOM 2361 N N . ASP A 1 294 ? 51.37100 -3.02300 72.03200 1.000 33.80000 294 ASP A N 1
ATOM 2362 C CA . ASP A 1 294 ? 51.12900 -3.87800 70.85800 1.000 39.70000 294 ASP A CA 1
ATOM 2363 C C . ASP A 1 294 ? 51.36300 -5.37000 71.11500 1.000 36.56000 294 ASP A C 1
ATOM 2364 O O . ASP A 1 294 ? 51.46000 -6.08200 70.15300 1.000 31.68000 294 ASP A O 1
ATOM 2369 N N . TYR A 1 295 ? 51.40000 -5.78600 72.36900 1.000 30.16000 295 TYR A N 1
ATOM 2370 C CA . TYR A 1 295 ? 51.55000 -7.21200 72.70400 1.000 29.58000 295 TYR A CA 1
ATOM 2371 C C . TYR A 1 295 ? 51.22700 -7.42200 74.17300 1.000 31.57000 295 TYR A C 1
ATOM 2372 O O . TYR A 1 295 ? 51.15300 -6.49300 74.92800 1.000 33.09000 295 TYR A O 1
ATOM 2381 N N . TYR A 1 296 ? 50.97900 -8.66800 74.49800 1.000 30.47000 296 TYR A N 1
ATOM 2382 C CA . TYR A 1 296 ? 50.74200 -9.10900 75.87900 1.000 29.01000 296 TYR A CA 1
ATOM 2383 C C . TYR A 1 296 ? 51.36300 -10.48800 76.03600 1.000 31.08000 296 TYR A C 1
ATOM 2384 O O . TYR A 1 296 ? 51.42500 -11.21500 75.08100 1.000 31.56000 296 TYR A O 1
ATOM 2393 N N . TRP A 1 297 ? 51.84400 -10.76500 77.22900 1.000 28.55000 297 TRP A N 1
ATOM 2394 C CA . TRP A 1 297 ? 52.47400 -12.04900 77.57800 1.000 29.66000 297 TRP A CA 1
ATOM 2395 C C . TRP A 1 297 ? 52.00600 -12.43600 78.97900 1.000 28.99000 297 TRP A C 1
ATOM 2396 O O . TRP A 1 297 ? 51.86300 -11.57000 79.78800 1.000 30.55000 297 TRP A O 1
ATOM 2407 N N . LEU A 1 298 ? 51.71000 -13.69700 79.20600 1.000 30.34000 298 LEU A N 1
ATOM 2408 C CA . LEU A 1 298 ? 51.28000 -14.13300 80.54900 1.000 29.72000 298 LEU A CA 1
ATOM 2409 C C . LEU A 1 298 ? 51.89800 -15.47500 80.87800 1.000 33.37000 298 LEU A C 1
ATOM 2410 O O . LEU A 1 298 ? 52.16500 -16.24200 79.98500 1.000 33.14000 298 LEU A O 1
ATOM 2415 N N . LYS A 1 299 ? 52.03600 -15.70900 82.16500 1.000 29.76000 299 LYS A N 1
ATOM 2416 C CA . LYS A 1 299 ? 52.47400 -16.99800 82.70800 1.000 29.59000 299 LYS A CA 1
ATOM 2417 C C . LYS A 1 299 ? 51.35400 -17.43100 83.65500 1.000 26.46000 299 LYS A C 1
ATOM 2418 O O . LYS A 1 299 ? 51.07700 -16.73400 84.56800 1.000 30.19000 299 LYS A O 1
ATOM 2424 N N . ILE A 1 300 ? 50.66100 -18.48900 83.32500 1.000 23.73000 300 ILE A N 1
ATOM 2425 C CA . ILE A 1 300 ? 49.53900 -18.97500 84.15600 1.000 26.15000 300 ILE A CA 1
ATOM 2426 C C . ILE A 1 300 ? 49.97700 -20.22700 84.90600 1.000 28.08000 300 ILE A C 1
ATOM 2427 O O . ILE A 1 300 ? 50.63400 -21.06700 84.31900 1.000 29.07000 300 ILE A O 1
ATOM 2432 N N . ARG A 1 301 ? 49.59600 -20.30900 86.16400 1.000 24.60000 301 ARG A N 1
ATOM 2433 C CA . ARG A 1 301 ? 49.83500 -21.51100 86.97100 1.000 28.28000 301 ARG A CA 1
ATOM 2434 C C . ARG A 1 301 ? 48.51000 -22.26400 87.10700 1.000 24.68000 301 ARG A C 1
ATOM 2435 O O . ARG A 1 301 ? 47.59200 -21.71200 87.60900 1.000 25.44000 301 ARG A O 1
ATOM 2443 N N . ARG A 1 302 ? 48.46800 -23.49100 86.64000 1.000 22.19000 302 ARG A N 1
ATOM 2444 C CA . ARG A 1 302 ? 47.22900 -24.27800 86.68600 1.000 27.65000 302 ARG A CA 1
ATOM 2445 C C . ARG A 1 302 ? 47.40500 -25.40300 87.68600 1.000 31.03000 302 ARG A C 1
ATOM 2446 O O . ARG A 1 302 ? 48.36500 -26.06900 87.58800 1.000 29.86000 302 ARG A O 1
ATOM 2454 N N . GLU A 1 303 ? 46.44800 -25.56400 88.57700 1.000 31.10000 303 GLU A N 1
ATOM 2455 C CA . GLU A 1 303 ? 46.52300 -26.58000 89.64400 1.000 32.88000 303 GLU A CA 1
ATOM 2456 C C . GLU A 1 303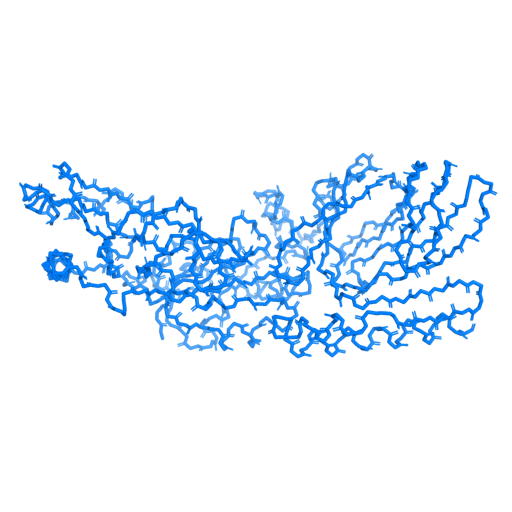 ? 45.73800 -27.82400 89.23400 1.000 40.02000 303 GLU A C 1
ATOM 2457 O O . GLU A 1 303 ? 44.59000 -27.68700 88.83500 1.000 36.41000 303 GLU A O 1
ATOM 2463 N N . PHE A 1 304 ? 46.36200 -28.98000 89.36900 1.000 33.15000 304 PHE A N 1
ATOM 2464 C CA . PHE A 1 304 ? 45.72800 -30.26000 89.00600 1.000 33.13000 304 PHE A CA 1
ATOM 2465 C C . PHE A 1 304 ? 45.44500 -31.14000 90.22000 1.000 42.82000 304 PHE A C 1
ATOM 2466 O O . PHE A 1 304 ? 46.16100 -31.15000 91.17800 1.000 38.60000 304 PHE A O 1
ATOM 2474 N N . LYS A 1 305 ? 44.34800 -31.86100 90.11700 1.000 46.11000 305 LYS A N 1
ATOM 2475 C CA . LYS A 1 305 ? 43.97100 -32.87500 91.11900 1.000 53.58000 305 LYS A CA 1
ATOM 2476 C C . LYS A 1 305 ? 44.17300 -34.24200 90.47500 1.000 50.06000 305 LYS A C 1
ATOM 2477 O O . LYS A 1 305 ? 44.23300 -34.33100 89.26200 1.000 53.39000 305 LYS A O 1
ATOM 2483 N N . SER A 1 306 ? 44.22300 -35.28000 91.27900 1.000 46.68000 306 SER A N 1
ATOM 2484 C CA . SER A 1 306 ? 44.40900 -36.65000 90.76100 1.000 52.42000 306 SER A CA 1
ATOM 2485 C C . SER A 1 306 ? 43.34900 -36.98700 89.72600 1.000 56.01000 306 SER A C 1
ATOM 2486 O O . SER A 1 306 ? 42.17100 -36.68300 89.91300 1.000 54.50000 306 SER A O 1
ATOM 2489 N N . GLY A 1 307 ? 43.77100 -37.63800 88.66400 1.000 60.52000 307 GLY A N 1
ATOM 2490 C CA . GLY A 1 307 ? 42.74700 -37.97400 87.67900 1.000 59.32000 307 GLY A CA 1
ATOM 2491 C C . GLY A 1 307 ? 43.26100 -38.00800 86.27300 1.000 57.02000 307 GLY A C 1
ATOM 2492 O O . GLY A 1 307 ? 43.47900 -36.97000 85.70100 1.000 62.04000 307 GLY A O 1
ATOM 2493 N N . GLY A 1 308 ? 43.48200 -39.19800 85.76600 1.000 56.07000 308 GLY A N 1
ATOM 2494 C CA . GLY A 1 308 ? 43.79300 -39.26400 84.34200 1.000 62.19000 308 GLY A CA 1
ATOM 2495 C C . GLY A 1 308 ? 45.24400 -39.14200 83.98000 1.000 62.34000 308 GLY A C 1
ATOM 2496 O O . GLY A 1 308 ? 46.11100 -39.25000 84.84800 1.000 56.67000 308 GLY A O 1
ATOM 2497 N N . ILE A 1 309 ? 45.44100 -38.91500 82.69100 1.000 56.70000 309 ILE A N 1
ATOM 2498 C CA . ILE A 1 309 ? 46.79100 -38.86700 82.10300 1.000 55.28000 309 ILE A CA 1
ATOM 2499 C C . ILE A 1 309 ? 46.98900 -37.51100 81.45800 1.000 56.80000 309 ILE A C 1
ATOM 2500 O O . ILE A 1 309 ? 46.04000 -36.97600 80.94800 1.000 62.04000 309 ILE A O 1
ATOM 2505 N N . TYR A 1 310 ? 48.20600 -37.00700 81.51200 1.000 53.09000 310 TYR A N 1
ATOM 2506 C CA . TYR A 1 310 ? 48.53500 -35.73600 80.83500 1.000 57.30000 310 TYR A CA 1
ATOM 2507 C C . TYR A 1 310 ? 48.70300 -36.09900 79.35000 1.000 59.13000 310 TYR A C 1
ATOM 2508 O O . TYR A 1 310 ? 49.43900 -37.02900 79.03100 1.000 50.15000 310 TYR A O 1
ATOM 2517 N N . ASP A 1 311 ? 47.95300 -35.41800 78.48400 1.000 59.50000 311 ASP A N 1
ATOM 2518 C CA . ASP A 1 311 ? 47.92800 -35.65400 77.02100 1.000 50.80000 311 ASP A CA 1
ATOM 2519 C C . ASP A 1 311 ? 49.30900 -35.41700 76.43700 1.000 57.57000 311 ASP A C 1
ATOM 2520 O O . ASP A 1 311 ? 49.98700 -34.50900 76.88100 1.000 60.81000 311 ASP A O 1
ATOM 2525 N N . GLY A 1 312 ? 49.78200 -36.31800 75.58200 1.000 55.05000 312 GLY A N 1
ATOM 2526 C CA . GLY A 1 312 ? 51.11800 -36.17700 74.97600 1.000 47.05000 312 GLY A CA 1
ATOM 2527 C C . GLY A 1 312 ? 52.23500 -36.74400 75.83500 1.000 54.79000 312 GLY A C 1
ATOM 2528 O O . GLY A 1 312 ? 53.05200 -37.47300 75.31500 1.000 46.61000 312 GLY A O 1
ATOM 2529 N N . LEU A 1 313 ? 52.29700 -36.33700 77.10000 1.000 54.86000 313 LEU A N 1
ATOM 2530 C CA . LEU A 1 313 ? 53.33000 -36.78200 78.05400 1.000 57.83000 313 LEU A CA 1
ATOM 2531 C C . LEU A 1 313 ? 53.0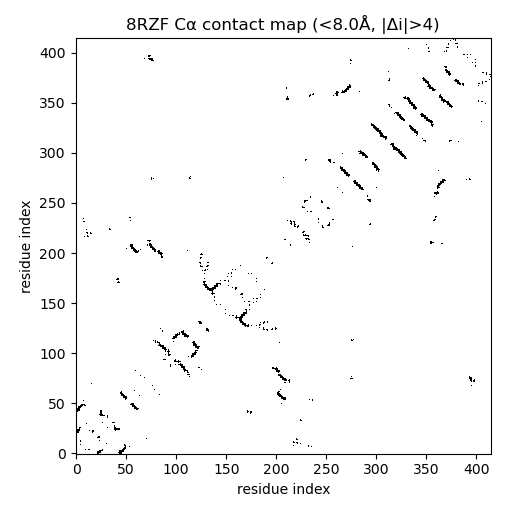5600 -38.24100 78.41500 1.000 53.60000 313 LEU A C 1
ATOM 2532 O O . LEU A 1 313 ? 54.01700 -38.92200 78.67900 1.000 49.93000 313 LEU A O 1
ATOM 2537 N N . ASN A 1 314 ? 51.78000 -38.64000 78.43000 1.000 52.45000 314 ASN A N 1
ATOM 2538 C CA . ASN A 1 314 ? 51.30600 -40.00200 78.80100 1.000 54.69000 314 ASN A CA 1
ATOM 2539 C C . ASN A 1 314 ? 51.66700 -40.28600 80.26100 1.000 56.92000 314 ASN A C 1
ATOM 2540 O O . ASN A 1 314 ? 51.97700 -41.41000 80.60100 1.000 49.10000 314 ASN A O 1
ATOM 2545 N N . LEU A 1 315 ? 51.53700 -39.26300 81.08800 1.000 58.51000 315 LEU A N 1
ATOM 2546 C CA . LEU A 1 315 ? 51.92000 -39.33000 82.50800 1.000 55.30000 315 LEU A CA 1
ATOM 2547 C C . LEU A 1 315 ? 50.66400 -39.19400 83.34000 1.000 53.16000 315 LEU A C 1
ATOM 2548 O O . LEU A 1 315 ? 49.80600 -38.43700 82.96300 1.000 49.58000 315 LEU A O 1
ATOM 2553 N N . LYS A 1 316 ? 50.61500 -39.92700 84.43900 1.000 55.72000 316 LYS A N 1
ATOM 2554 C CA . LYS A 1 316 ? 49.45400 -39.91800 85.34900 1.000 50.21000 316 LYS A CA 1
ATOM 2555 C C . LYS A 1 316 ? 49.39000 -38.58400 86.08100 1.000 46.34000 316 LYS A C 1
ATOM 2556 O O . LYS A 1 316 ? 50.40300 -38.09400 86.48000 1.000 51.18000 316 LYS A O 1
ATOM 2562 N N . ILE A 1 317 ? 48.20100 -38.04800 86.25700 1.000 47.27000 317 ILE A N 1
ATOM 2563 C CA . ILE A 1 317 ? 48.04500 -36.74500 86.94700 1.000 44.08000 317 ILE A CA 1
ATOM 2564 C C . ILE A 1 317 ? 47.91500 -36.98500 88.45000 1.000 42.98000 317 ILE A C 1
ATOM 2565 O O . ILE A 1 317 ? 47.07900 -37.72100 88.85600 1.000 47.25000 317 ILE A O 1
ATOM 2570 N N . GLU A 1 318 ? 48.75300 -36.35800 89.24800 1.000 41.69000 318 GLU A N 1
ATOM 2571 C CA . GLU A 1 318 ? 48.71100 -36.63400 90.69500 1.000 40.21000 318 GLU A CA 1
ATOM 2572 C C . GLU A 1 318 ? 48.30800 -35.38400 91.47000 1.000 45.04000 318 GLU A C 1
ATOM 2573 O O . GLU A 1 318 ? 48.45600 -34.31800 90.93900 1.000 39.46000 318 GLU A O 1
ATOM 2579 N N . ASP A 1 319 ? 47.85600 -35.56100 92.70700 1.000 44.02000 319 ASP A N 1
ATOM 2580 C CA . ASP A 1 319 ? 47.43600 -34.42200 93.55000 1.000 41.66000 319 ASP A CA 1
ATOM 2581 C C . ASP A 1 319 ? 48.59300 -33.46000 93.72200 1.000 39.51000 319 ASP A C 1
ATOM 2582 O O . ASP A 1 319 ? 49.66300 -33.89200 93.97900 1.000 41.92000 319 ASP A O 1
ATOM 2587 N N . GLY A 1 320 ? 48.32600 -32.18000 93.54400 1.000 42.98000 320 GLY A N 1
ATOM 2588 C CA . GLY A 1 320 ? 49.35600 -31.15800 93.73500 1.000 39.76000 320 GLY A CA 1
ATOM 2589 C C . GLY A 1 320 ? 50.16500 -30.90600 92.48900 1.000 33.74000 320 GLY A C 1
ATOM 2590 O O . GLY A 1 320 ? 50.96300 -30.03500 92.52400 1.000 32.52000 320 GLY A O 1
ATOM 2591 N N . ASP A 1 321 ? 49.87700 -31.60600 91.40300 1.000 32.36000 321 ASP A N 1
ATOM 2592 C CA . ASP A 1 321 ? 50.58200 -31.35800 90.12600 1.000 35.92000 321 ASP A CA 1
ATOM 2593 C C . ASP A 1 321 ? 50.18900 -29.98000 89.62200 1.000 31.05000 321 ASP A C 1
ATOM 2594 O O . ASP A 1 321 ? 49.06700 -29.57800 89.80900 1.000 37.90000 321 ASP A O 1
ATOM 2599 N N . TYR A 1 322 ? 51.11500 -29.30000 88.99900 1.000 31.28000 322 TYR A N 1
ATOM 2600 C CA . TYR A 1 322 ? 50.77600 -27.98600 88.44500 1.000 29.98000 322 TYR A CA 1
ATOM 2601 C C . TYR A 1 322 ? 51.46900 -27.77900 87.10800 1.000 32.75000 322 TYR A C 1
ATOM 2602 O O . TYR A 1 322 ? 52.45200 -28.37800 86.82300 1.000 29.03000 322 TYR A O 1
ATOM 2611 N N . ASP A 1 323 ? 50.92000 -26.84700 86.37100 1.000 27.51000 323 ASP A N 1
ATOM 2612 C CA . ASP A 1 323 ? 51.37400 -26.48000 85.02700 1.000 31.78000 323 ASP A CA 1
ATOM 2613 C C . ASP A 1 323 ? 51.74200 -25.01100 85.04200 1.000 33.42000 323 ASP A C 1
ATOM 2614 O O . ASP A 1 323 ? 50.97600 -24.26100 85.61500 1.000 29.51000 323 ASP A O 1
ATOM 2619 N N . LEU A 1 324 ? 52.90500 -24.69100 84.49600 1.000 26.09000 324 LEU A N 1
ATOM 2620 C CA . LEU A 1 324 ? 53.32400 -23.29900 84.24700 1.000 28.28000 324 LEU A CA 1
ATOM 2621 C C . LEU A 1 324 ? 53.21200 -23.11100 82.73500 1.000 28.44000 324 LEU A C 1
ATOM 2622 O O . LEU A 1 324 ? 53.92900 -23.76200 82.00400 1.000 28.37000 324 LEU A O 1
ATOM 2627 N N . VAL A 1 325 ? 52.26100 -22.29500 82.33700 1.000 26.51000 325 VAL A N 1
ATOM 2628 C CA . VAL A 1 325 ? 51.93500 -22.05200 80.91500 1.000 27.60000 325 VAL A CA 1
ATOM 2629 C C . VAL A 1 325 ? 52.34600 -20.65400 80.51700 1.000 26.53000 325 VAL A C 1
ATOM 2630 O O . VAL A 1 325 ? 51.81500 -19.71900 81.05000 1.000 30.04000 325 VAL A O 1
ATOM 2634 N N . GLU A 1 326 ? 53.20300 -20.58100 79.52900 1.000 29.75000 326 GLU A N 1
ATOM 2635 C CA . GLU A 1 326 ? 53.64800 -19.28900 78.99600 1.000 32.09000 326 GLU A CA 1
ATOM 2636 C C . GLU A 1 326 ? 52.95000 -19.02200 77.67400 1.000 31.15000 326 GLU A C 1
ATOM 2637 O O . GLU A 1 326 ? 53.02100 -19.83000 76.79100 1.000 28.26000 326 GLU A O 1
ATOM 2643 N N . LEU A 1 327 ? 52.26800 -17.90800 77.59600 1.000 29.34000 327 LEU A N 1
ATOM 2644 C CA . LEU A 1 327 ? 51.65700 -17.55800 76.30800 1.000 33.82000 327 LEU A CA 1
ATOM 2645 C C . LEU A 1 327 ? 51.93900 -16.10700 75.93500 1.000 33.68000 327 LEU A C 1
ATOM 2646 O O . LEU A 1 327 ? 52.17600 -15.30300 76.78600 1.000 32.64000 327 LEU A O 1
ATOM 2651 N N . ASP A 1 328 ? 51.92600 -15.84400 74.65300 1.000 27.87000 328 ASP A N 1
ATOM 2652 C CA . ASP A 1 328 ? 52.36200 -14.53800 74.13400 1.000 28.74000 328 ASP A CA 1
ATOM 2653 C C . ASP A 1 328 ? 51.59400 -14.27600 72.85100 1.000 25.70000 328 ASP A C 1
ATOM 2654 O O . ASP A 1 328 ? 51.64800 -15.07200 71.96800 1.000 25.77000 328 ASP A O 1
ATOM 2659 N N . SER A 1 329 ? 51.07100 -13.07200 72.72100 1.000 27.96000 329 SER A N 1
ATOM 2660 C CA . SER A 1 329 ? 50.29700 -12.60500 71.55300 1.000 25.47000 329 SER A CA 1
ATOM 2661 C C . SER A 1 329 ? 51.09300 -12.69600 70.23700 1.000 30.21000 329 SER A C 1
ATOM 2662 O O . SER A 1 329 ? 50.47000 -12.75400 69.24300 1.000 23.37000 329 SER A O 1
ATOM 2665 N N . ARG A 1 330 ? 52.41900 -12.60200 70.28600 1.000 24.65000 330 ARG A N 1
ATOM 2666 C CA . ARG A 1 330 ? 53.36000 -12.68200 69.15300 1.000 33.74000 330 ARG A CA 1
ATOM 2667 C C . ARG A 1 330 ? 53.75800 -14.13400 68.87000 1.000 31.70000 330 ARG A C 1
ATOM 2668 O O . ARG A 1 330 ? 54.41600 -14.35200 67.89100 1.000 30.54000 330 ARG A O 1
ATOM 2676 N N . ASN A 1 331 ? 53.37700 -15.06400 69.73100 1.000 25.52000 331 ASN A N 1
ATOM 2677 C CA . ASN A 1 331 ? 53.80600 -16.46100 69.55900 1.000 25.22000 331 ASN A CA 1
ATOM 2678 C C . ASN A 1 331 ? 52.66100 -17.36000 69.10300 1.000 26.75000 331 ASN A C 1
ATOM 2679 O O . ASN A 1 331 ? 51.62100 -17.33700 69.68600 1.000 24.32000 331 ASN A O 1
ATOM 2684 N N . TRP A 1 332 ? 52.98200 -18.25800 68.19100 1.000 22.92000 332 TRP A N 1
ATOM 2685 C CA . TRP A 1 332 ? 52.07100 -19.29400 67.65500 1.000 25.64000 332 TRP A CA 1
ATOM 2686 C C . TRP A 1 332 ? 52.22100 -20.59600 68.45800 1.000 25.28000 332 TRP A C 1
ATOM 2687 O O . TRP A 1 332 ? 52.07900 -21.63600 67.88900 1.000 24.65000 332 TRP A O 1
ATOM 2698 N N . TYR A 1 333 ? 52.50500 -20.49100 69.74900 1.000 26.30000 333 TYR A N 1
ATOM 2699 C CA . TYR A 1 333 ? 52.73100 -21.64100 70.64600 1.000 28.01000 333 TYR A CA 1
ATOM 2700 C C . TYR A 1 333 ? 52.63500 -21.26300 72.12700 1.000 28.84000 333 TYR A C 1
ATOM 2701 O O . TYR A 1 333 ? 52.91100 -20.15600 72.48300 1.000 24.05000 333 TYR A O 1
ATOM 2710 N N . GLN A 1 334 ? 52.24600 -22.23000 72.94000 1.000 26.85000 334 GLN A N 1
ATOM 2711 C CA . GLN A 1 334 ? 52.23200 -22.10100 74.41400 1.000 27.29000 334 GLN A CA 1
ATOM 2712 C C . GLN A 1 334 ? 53.08400 -23.22100 75.00000 1.000 25.36000 334 GLN A C 1
ATOM 2713 O O . GLN A 1 334 ? 52.88000 -24.34900 74.64700 1.000 26.19000 334 GLN A O 1
ATOM 2719 N N . ILE A 1 335 ? 54.03900 -22.85100 75.83400 1.000 27.54000 335 ILE A N 1
ATOM 2720 C CA . ILE A 1 335 ? 54.93800 -23.80900 76.52100 1.000 24.49000 335 ILE A CA 1
ATOM 2721 C C . ILE A 1 335 ? 54.33200 -24.15900 77.87300 1.000 31.08000 335 ILE A C 1
ATOM 2722 O O . ILE A 1 335 ? 54.18600 -23.27600 78.68900 1.000 29.70000 335 ILE A O 1
ATOM 2727 N N . HIS A 1 336 ? 53.95800 -25.41400 78.03300 1.000 26.24000 336 HIS A N 1
ATOM 2728 C CA . HIS A 1 336 ? 53.41400 -25.95000 79.29600 1.000 25.47000 336 HIS A CA 1
ATOM 2729 C C . HIS A 1 336 ? 54.52300 -26.72800 80.00400 1.000 27.34000 336 HIS A C 1
ATOM 2730 O O . HIS A 1 336 ? 55.08100 -27.61500 79.41500 1.000 24.94000 336 HIS A O 1
ATOM 2737 N N . ARG A 1 337 ? 54.86700 -26.30500 81.20300 1.000 26.34000 337 ARG A N 1
ATOM 2738 C CA . ARG A 1 337 ? 55.86700 -26.99900 82.02700 1.000 29.38000 337 ARG A CA 1
ATOM 2739 C C . ARG A 1 337 ? 55.10400 -27.66000 83.16400 1.000 28.85000 337 ARG A C 1
ATOM 2740 O O . ARG A 1 337 ? 54.59200 -26.97600 84.00000 1.000 26.70000 337 ARG A O 1
ATOM 2748 N N . TYR A 1 338 ? 55.02100 -28.96900 83.09400 1.000 25.28000 338 TYR A N 1
ATOM 2749 C CA . TYR A 1 338 ? 54.24800 -29.78800 84.04600 1.000 27.78000 338 TYR A CA 1
ATOM 2750 C C . TYR A 1 338 ? 55.11900 -30.22000 85.21800 1.000 29.73000 338 TYR A C 1
ATOM 2751 O O . TYR A 1 338 ? 56.09300 -30.89200 85.04000 1.000 27.55000 338 TYR A O 1
ATOM 2760 N N . HIS A 1 339 ? 54.67000 -29.88300 86.40800 1.000 31.86000 339 HIS A N 1
ATOM 2761 C CA . HIS A 1 339 ? 55.43300 -30.18800 87.63600 1.000 29.37000 339 HIS A CA 1
ATOM 2762 C C . HIS A 1 339 ? 54.62100 -30.98300 88.64800 1.000 32.77000 339 HIS A C 1
ATOM 2763 O O . HIS A 1 339 ? 53.42200 -30.90000 88.63800 1.000 27.23000 339 HIS A O 1
ATOM 2770 N N . ASP A 1 340 ? 55.32400 -31.68800 89.53100 1.000 32.43000 340 ASP A N 1
ATOM 2771 C CA . ASP A 1 340 ? 54.66000 -32.35200 90.67600 1.000 29.43000 340 ASP A CA 1
ATOM 2772 C C . ASP A 1 340 ? 54.56200 -31.36000 91.83700 1.000 27.72000 340 ASP A C 1
ATOM 2773 O O . ASP A 1 340 ? 55.08100 -30.28600 91.73900 1.000 27.02000 340 ASP A O 1
ATOM 2778 N N . ARG A 1 341 ? 53.99200 -31.77700 92.95700 1.000 34.60000 341 ARG A N 1
ATOM 2779 C CA . ARG A 1 341 ? 53.87600 -30.88100 94.13400 1.000 38.43000 341 ARG A CA 1
ATOM 2780 C C . ARG A 1 341 ? 55.23100 -30.42200 94.67100 1.000 36.91000 341 ARG A C 1
ATOM 2781 O O . ARG A 1 341 ? 55.29600 -29.32600 95.14000 1.000 38.47000 341 ARG A O 1
ATOM 2789 N N . ASN A 1 342 ? 56.27700 -31.22500 94.55200 1.000 32.83000 342 ASN A N 1
ATOM 2790 C CA . ASN A 1 342 ? 57.61900 -30.81700 95.02000 1.000 32.30000 342 ASN A CA 1
ATOM 2791 C C . ASN A 1 342 ? 58.42500 -30.06300 93.95800 1.000 30.99000 342 ASN A C 1
ATOM 2792 O O . ASN A 1 342 ? 59.59800 -29.98300 94.13400 1.000 33.14000 342 ASN A O 1
ATOM 2797 N N . ASN A 1 343 ? 57.78700 -29.53100 92.91900 1.000 29.81000 343 ASN A N 1
ATOM 2798 C CA . ASN A 1 343 ? 58.39200 -28.75400 91.81100 1.000 26.03000 343 ASN A CA 1
ATOM 2799 C C . ASN A 1 343 ? 59.27500 -29.61900 90.90700 1.000 26.68000 343 ASN A C 1
ATOM 2800 O O . ASN A 1 343 ? 60.04800 -29.06200 90.23300 1.000 31.88000 343 ASN A O 1
ATOM 2805 N N . ASN A 1 344 ? 59.16200 -30.93700 90.93400 1.000 29.12000 344 ASN A N 1
ATOM 2806 C CA . ASN A 1 344 ? 59.94100 -31.79000 90.00700 1.000 27.81000 344 ASN A CA 1
ATOM 2807 C C . ASN A 1 344 ? 59.32900 -31.65100 88.60300 1.000 31.81000 344 ASN A C 1
ATOM 2808 O O . ASN A 1 344 ? 58.12300 -31.73400 88.50100 1.000 27.92000 344 ASN A O 1
ATOM 2813 N N . LEU A 1 345 ? 60.15000 -31.41400 87.58300 1.000 30.94000 345 LEU A N 1
ATOM 2814 C CA . LEU A 1 345 ? 59.66600 -31.32100 86.18200 1.000 30.14000 345 LEU A CA 1
ATOM 2815 C C . LEU A 1 345 ? 59.21100 -32.68800 85.68400 1.000 32.35000 345 LEU A C 1
ATOM 2816 O O . LEU A 1 345 ? 60.00500 -33.57500 85.65600 1.000 34.18000 345 LEU A O 1
ATOM 2821 N N . LYS A 1 346 ? 57.95400 -32.81500 85.30500 1.000 30.77000 346 LYS A N 1
ATOM 2822 C CA . LYS A 1 346 ? 57.46600 -34.09500 84.74900 1.000 33.75000 346 LYS A CA 1
ATOM 2823 C C . LYS A 1 346 ? 57.66000 -34.07700 83.22800 1.000 34.38000 346 LYS A C 1
ATOM 2824 O O . LYS A 1 346 ? 58.09200 -35.04400 82.68700 1.000 32.75000 346 LYS A O 1
ATOM 2830 N N . GLY A 1 347 ? 57.40800 -32.95100 82.59700 1.000 27.70000 347 GLY A N 1
ATOM 2831 C CA . GLY A 1 347 ? 57.57600 -32.87100 81.15200 1.000 29.16000 347 GLY A CA 1
ATOM 2832 C C . GLY A 1 347 ? 57.16700 -31.52800 80.61900 1.000 35.44000 347 GLY A C 1
ATOM 2833 O O . GLY A 1 347 ? 56.65000 -30.74000 81.38400 1.000 32.48000 347 GLY A O 1
ATOM 2834 N N . LEU A 1 348 ? 57.37600 -31.34600 79.32300 1.000 30.52000 348 LEU A N 1
ATOM 2835 C CA . LEU A 1 348 ? 57.10300 -30.10800 78.57000 1.000 32.31000 348 LEU A CA 1
ATOM 2836 C C . LEU A 1 348 ? 56.19300 -30.40900 77.38900 1.000 34.43000 348 LEU A C 1
ATOM 2837 O O . LEU A 1 348 ? 56.53400 -31.25800 76.60200 1.000 29.65000 348 LEU A O 1
ATOM 2842 N N . TYR A 1 349 ? 55.11000 -29.67100 77.29100 1.000 29.51000 349 TYR A N 1
ATOM 2843 C CA . TYR A 1 349 ? 54.16300 -29.80300 76.17400 1.000 29.01000 349 TYR A CA 1
ATOM 2844 C C . TYR A 1 349 ? 54.10000 -28.46000 75.47200 1.000 30.08000 349 TYR A C 1
ATOM 2845 O O . TYR A 1 349 ? 53.76100 -27.47100 76.11800 1.000 28.15000 349 TYR A O 1
ATOM 2854 N N . VAL A 1 350 ? 54.47600 -28.44200 74.21200 1.000 22.15000 350 VAL A N 1
ATOM 2855 C CA . VAL A 1 350 ? 54.34200 -27.18100 73.46200 1.000 23.40000 350 VAL A CA 1
ATOM 2856 C C . VAL A 1 350 ? 53.08400 -27.28400 72.61600 1.000 24.88000 350 VAL A C 1
ATOM 2857 O O . VAL A 1 350 ? 53.03600 -28.09800 71.73800 1.000 24.50000 350 VAL A O 1
ATOM 2861 N N . ASN A 1 351 ? 52.10200 -26.48700 72.96100 1.000 25.00000 351 ASN A N 1
ATOM 2862 C CA . ASN A 1 351 ? 50.83500 -26.45300 72.22200 1.000 21.20000 351 ASN A CA 1
ATOM 2863 C C . ASN A 1 351 ? 51.02500 -25.52700 71.03200 1.000 27.16000 351 ASN A C 1
ATOM 2864 O O . ASN A 1 351 ? 51.42100 -24.46800 71.25000 1.000 27.88000 351 ASN A O 1
ATOM 2869 N N . ILE A 1 352 ? 50.75800 -25.97100 69.82500 1.000 23.60000 352 ILE A N 1
ATOM 2870 C CA . ILE A 1 352 ? 50.89600 -25.10400 68.62900 1.000 25.89000 352 ILE A CA 1
ATOM 2871 C C . ILE A 1 352 ? 49.53100 -24.51500 68.28000 1.000 23.47000 352 ILE A C 1
ATOM 2872 O O . ILE A 1 352 ? 48.59500 -25.23900 68.22600 1.000 23.28000 352 ILE A O 1
ATOM 2877 N N . SER A 1 353 ? 49.48100 -23.22500 68.04000 1.000 20.77000 353 SER A N 1
ATOM 2878 C CA . SER A 1 353 ? 48.17100 -22.61000 67.76200 1.000 24.61000 353 SER A CA 1
ATOM 2879 C C . SER A 1 353 ? 48.30800 -21.29900 67.01400 1.000 24.40000 353 SER A C 1
ATOM 2880 O O . SER A 1 353 ? 49.36900 -20.81900 66.81700 1.000 25.69000 353 SER A O 1
ATOM 2883 N N . THR A 1 354 ? 47.16700 -20.68700 66.74900 1.000 22.81000 354 THR A N 1
ATOM 2884 C CA . THR A 1 354 ? 47.17600 -19.29000 66.28800 1.000 24.52000 354 THR A CA 1
ATOM 2885 C C . THR A 1 354 ? 47.43100 -18.42500 67.53200 1.000 26.09000 354 THR A C 1
ATOM 2886 O O . THR A 1 354 ? 47.16300 -18.87100 68.64800 1.000 23.21000 354 THR A O 1
ATOM 2890 N N . PRO A 1 355 ? 47.90800 -17.18300 67.37400 1.000 22.55000 355 PRO A N 1
ATOM 2891 C CA . PRO A 1 355 ? 48.23800 -16.34300 68.49700 1.000 25.93000 355 PRO A CA 1
ATOM 2892 C C . PRO A 1 355 ? 47.07300 -16.17700 69.48400 1.000 23.01000 355 PRO A C 1
ATOM 2893 O O . PRO A 1 355 ? 46.03200 -15.95700 69.07500 1.000 21.56000 355 PRO A O 1
ATOM 2897 N N . PRO A 1 356 ? 47.31600 -16.33100 70.79300 1.000 24.88000 356 PRO A N 1
ATOM 2898 C CA . PRO A 1 356 ? 46.28000 -16.28000 71.81100 1.000 26.72000 356 PRO A CA 1
ATOM 2899 C C . PRO A 1 356 ? 45.57000 -14.93200 71.93800 1.000 22.26000 356 PRO A C 1
ATOM 2900 O O . PRO A 1 356 ? 46.20800 -13.96300 71.97400 1.000 25.50000 356 PRO A O 1
ATOM 2904 N N . GLU A 1 357 ? 44.25500 -14.98400 71.99900 1.000 21.80000 357 GLU A N 1
ATOM 2905 C CA . GLU A 1 357 ? 43.37000 -13.82600 72.18000 1.000 25.01000 357 GLU A CA 1
ATOM 2906 C C . GLU A 1 357 ? 43.00000 -13.69700 73.65900 1.000 24.96000 357 GLU A C 1
ATOM 2907 O O . GLU A 1 357 ? 43.03600 -14.67300 74.36600 1.000 23.92000 357 GLU A O 1
ATOM 2913 N N . LEU A 1 358 ? 42.65300 -12.49200 74.06600 1.000 25.33000 358 LEU A N 1
ATOM 2914 C CA . LEU A 1 358 ? 42.20800 -12.21000 75.44400 1.000 23.82000 358 LEU A CA 1
ATOM 2915 C C . LEU A 1 358 ? 40.70000 -11.96300 75.45800 1.000 27.40000 358 LEU A C 1
ATOM 2916 O O . LEU A 1 358 ? 40.24200 -11.15200 74.67800 1.000 25.93000 358 LEU A O 1
ATOM 2921 N N . LEU A 1 359 ? 39.99800 -12.70400 76.29100 1.000 19.80000 359 LEU A N 1
ATOM 2922 C CA . LEU A 1 359 ? 38.57500 -12.47400 76.61400 1.000 27.59000 359 LEU A CA 1
ATOM 2923 C C . LEU A 1 359 ? 38.47900 -12.12800 78.10800 1.000 26.84000 359 LEU A C 1
ATOM 2924 O O . LEU A 1 359 ? 39.49500 -12.12300 78.78300 1.000 26.89000 359 LEU A O 1
ATOM 2929 N N . LYS A 1 360 ? 37.29500 -11.77900 78.58100 1.000 24.93000 360 LYS A N 1
ATOM 2930 C CA . LYS A 1 360 ? 37.15400 -11.47000 80.01400 1.000 24.40000 360 LYS A CA 1
ATOM 2931 C C . LYS A 1 360 ? 37.50700 -12.72400 80.81600 1.000 27.32000 360 LYS A C 1
ATOM 2932 O O . LYS A 1 360 ? 36.81700 -13.69100 80.63000 1.000 25.76000 360 LYS A O 1
ATOM 2938 N N . ASN A 1 361 ? 38.61000 -12.68300 81.56400 1.000 28.05000 361 ASN A N 1
ATOM 2939 C CA . ASN A 1 361 ? 39.06300 -13.81000 82.38000 1.000 28.47000 361 ASN A CA 1
ATOM 2940 C C . ASN A 1 361 ? 39.30700 -15.08700 81.56500 1.000 26.70000 361 ASN A C 1
ATOM 2941 O O . ASN A 1 361 ? 39.23700 -16.19400 82.10700 1.000 27.65000 361 ASN A O 1
ATOM 2946 N N . ARG A 1 362 ? 39.59600 -14.98300 80.27300 1.000 21.96000 362 ARG A N 1
ATOM 2947 C CA . ARG A 1 362 ? 39.76300 -16.18700 79.47900 1.000 22.14000 362 ARG A CA 1
ATOM 2948 C C . ARG A 1 362 ? 40.80400 -15.94100 78.40700 1.000 26.05000 362 ARG A C 1
ATOM 2949 O O . ARG A 1 362 ? 41.02100 -14.80100 77.98100 1.000 25.05000 362 ARG A O 1
ATOM 2957 N N . ILE A 1 363 ? 41.43300 -17.03100 77.97100 1.000 23.54000 363 ILE A N 1
ATOM 2958 C CA . ILE A 1 363 ? 42.32400 -17.04500 76.81800 1.000 25.54000 363 ILE A CA 1
ATOM 2959 C C . ILE A 1 363 ? 41.60500 -17.83500 75.73300 1.000 23.63000 363 ILE A C 1
ATOM 2960 O O . ILE A 1 363 ? 40.86100 -18.77400 76.03600 1.000 22.52000 363 ILE A O 1
ATOM 2965 N N . ARG A 1 364 ? 41.82200 -17.46200 74.47400 1.000 25.46000 364 ARG A N 1
ATOM 2966 C CA . ARG A 1 364 ? 41.24800 -18.18900 73.34300 1.000 22.70000 364 ARG A CA 1
ATOM 2967 C C . ARG A 1 364 ? 42.31700 -18.35900 72.28200 1.000 19.66000 364 ARG A C 1
ATOM 2968 O O . ARG A 1 364 ? 43.01700 -17.40000 71.95800 1.000 21.71000 364 ARG A O 1
ATOM 2976 N N . TYR A 1 365 ? 42.43900 -19.55700 71.72900 1.000 22.56000 365 TYR A N 1
ATOM 2977 C CA . TYR A 1 365 ? 43.28400 -19.71800 70.55400 1.000 21.54000 365 TYR A CA 1
ATOM 2978 C C . TYR A 1 365 ? 42.67600 -20.76800 69.63900 1.000 25.21000 365 TYR A C 1
ATOM 2979 O O . TYR A 1 365 ? 41.85000 -21.58400 70.05900 1.000 23.12000 365 TYR A O 1
ATOM 2988 N N . LEU A 1 366 ? 43.11100 -20.74200 68.37800 1.000 24.14000 366 LEU A N 1
ATOM 2989 C CA . LEU A 1 366 ? 42.72200 -21.75000 67.40400 1.000 23.93000 366 LEU A CA 1
ATOM 2990 C C . LEU A 1 366 ? 43.81600 -22.81200 67.41100 1.000 21.19000 366 LEU A C 1
ATOM 2991 O O . LEU A 1 366 ? 44.95900 -22.55400 67.01600 1.000 23.16000 366 LEU A O 1
ATOM 2996 N N . ASP A 1 367 ? 43.48800 -23.98500 67.93100 1.000 22.48000 367 ASP A N 1
ATOM 2997 C CA . ASP A 1 367 ? 44.47400 -25.04400 68.07000 1.000 21.04000 367 ASP A CA 1
ATOM 2998 C C . ASP A 1 367 ? 44.81500 -25.60500 66.70300 1.000 24.81000 367 ASP A C 1
ATOM 2999 O O . ASP A 1 367 ? 43.93000 -25.79000 65.86400 1.000 23.95000 367 ASP A O 1
ATOM 3004 N N . LEU A 1 368 ? 46.10200 -25.88000 66.47200 1.000 20.03000 368 LEU A N 1
ATOM 3005 C CA . LEU A 1 368 ? 46.53700 -26.35400 65.16500 1.000 22.36000 368 LEU A CA 1
ATOM 3006 C C . LEU A 1 368 ? 46.91400 -27.83500 65.16300 1.000 23.33000 368 LEU A C 1
ATOM 3007 O O . LEU A 1 368 ? 47.64400 -28.27200 64.27000 1.000 23.68000 368 LEU A O 1
ATOM 3012 N N . GLU A 1 369 ? 46.42400 -28.60400 66.13800 1.000 21.80000 369 GLU A N 1
ATOM 3013 C CA . GLU A 1 369 ? 46.50700 -30.07000 66.19300 1.000 26.29000 369 GLU A CA 1
ATOM 3014 C C . GLU A 1 369 ? 47.89700 -30.58800 66.53600 1.000 24.98000 369 GLU A C 1
ATOM 3015 O O . GLU A 1 369 ? 48.06200 -31.32200 67.51500 1.000 26.01000 369 GLU A O 1
ATOM 3021 N N . VAL A 1 370 ? 48.89700 -30.25500 65.72200 1.000 23.44000 370 VAL A N 1
ATOM 3022 C CA . VAL A 1 370 ? 50.24200 -30.74300 65.98200 1.000 22.02000 370 VAL A CA 1
ATOM 3023 C C . VAL A 1 370 ? 50.76200 -30.09800 67.26800 1.000 26.45000 370 VAL A C 1
ATOM 3024 O O . VAL A 1 370 ? 50.45200 -28.94400 67.57600 1.000 24.68000 370 VAL A O 1
ATOM 3028 N N . ASP A 1 371 ? 51.47800 -30.87800 68.07300 1.000 27.67000 371 ASP A N 1
ATOM 3029 C CA . ASP A 1 371 ? 52.08100 -30.40600 69.31300 1.000 20.63000 371 ASP A CA 1
ATOM 3030 C C . ASP A 1 371 ? 53.50100 -30.95700 69.36200 1.000 27.44000 371 ASP A C 1
ATOM 3031 O O . ASP A 1 371 ? 53.84900 -31.87800 68.61500 1.000 25.15000 371 ASP A O 1
ATOM 3036 N N . VAL A 1 372 ? 54.32800 -30.41300 70.24700 1.000 24.39000 372 VAL A N 1
ATOM 3037 C CA . VAL A 1 372 ? 55.67400 -30.93900 70.44400 1.000 23.47000 372 VAL A CA 1
ATOM 3038 C C . VAL A 1 372 ? 55.87100 -31.26700 71.92500 1.000 25.90000 372 VAL A C 1
ATOM 3039 O O . VAL A 1 372 ? 55.66500 -30.41500 72.79400 1.000 25.65000 372 VAL A O 1
ATOM 3043 N N . VAL A 1 373 ? 56.27400 -32.49100 72.21600 1.000 26.23000 373 VAL A N 1
ATOM 3044 C CA . VAL A 1 373 ? 56.38900 -32.94900 73.59400 1.000 28.68000 373 VAL A CA 1
ATOM 3045 C C . VAL A 1 373 ? 57.85400 -33.23000 73.90600 1.000 33.20000 373 VAL A C 1
ATOM 3046 O O . VAL A 1 373 ? 58.57800 -33.79100 73.07300 1.000 33.85000 373 VAL A O 1
ATOM 3050 N N . LYS A 1 374 ? 58.30200 -32.81000 75.09200 1.000 31.66000 374 LYS A N 1
ATOM 3051 C CA . LYS A 1 374 ? 59.63300 -33.15900 75.58100 1.000 33.53000 374 LYS A CA 1
ATOM 3052 C C . LYS A 1 374 ? 59.52200 -33.76600 76.97200 1.000 34.32000 374 LYS A C 1
ATOM 3053 O O . LYS A 1 374 ? 59.07400 -33.10200 77.91200 1.000 33.98000 374 LYS A O 1
ATOM 3059 N N . VAL A 1 375 ? 59.91500 -35.03200 77.09100 1.000 34.02000 375 VAL A N 1
ATOM 3060 C CA . VAL A 1 375 ? 60.09900 -35.71200 78.36400 1.000 33.58000 375 VAL A CA 1
ATOM 3061 C C . VAL A 1 375 ? 61.54900 -36.18000 78.40300 1.000 46.63000 375 VAL A C 1
ATOM 3062 O O . VAL A 1 375 ? 62.00500 -36.87600 77.48100 1.000 46.57000 375 VAL A O 1
ATOM 3066 N N . ASN A 1 376 ? 62.27700 -35.78600 79.45100 1.000 41.41000 376 ASN A N 1
ATOM 3067 C CA . ASN A 1 376 ? 63.70400 -36.10000 79.60600 1.000 41.85000 376 ASN A CA 1
ATOM 3068 C C . ASN A 1 376 ? 64.43500 -35.51700 78.40500 1.000 44.35000 376 ASN A C 1
ATOM 3069 O O . ASN A 1 376 ? 64.44600 -34.28400 78.24900 1.000 51.16000 376 ASN A O 1
ATOM 3074 N N . ASN A 1 377 ? 65.05400 -36.31700 77.54300 1.000 39.45000 377 ASN A N 1
ATOM 3075 C CA . ASN A 1 377 ? 65.61000 -35.75400 76.32300 1.000 46.52000 377 ASN A CA 1
ATOM 3076 C C . ASN A 1 377 ? 64.94200 -36.32000 75.07900 1.000 37.13000 377 ASN A C 1
ATOM 3077 O O . ASN A 1 377 ? 65.47100 -36.17600 73.97700 1.000 42.87000 377 ASN A O 1
ATOM 3082 N N . THR A 1 378 ? 63.76700 -36.92100 75.23600 1.000 40.31000 378 THR A N 1
ATOM 3083 C CA . THR A 1 378 ? 62.92700 -37.31600 74.10800 1.000 38.05000 378 THR A CA 1
ATOM 3084 C C . THR A 1 378 ? 62.09600 -36.11700 73.64600 1.000 34.58000 378 THR A C 1
ATOM 3085 O O . THR A 1 378 ? 61.29900 -35.57700 74.41800 1.000 32.46000 378 THR A O 1
ATOM 3089 N N . VAL A 1 379 ? 62.30200 -35.69300 72.39600 1.000 35.48000 379 VAL A N 1
ATOM 3090 C CA . VAL A 1 379 ? 61.57800 -34.57700 71.78700 1.000 35.55000 379 VAL A CA 1
ATOM 3091 C C . VAL A 1 379 ? 60.80500 -35.11200 70.58700 1.000 34.90000 379 VAL A C 1
ATOM 3092 O O . VAL A 1 379 ? 61.40600 -35.53200 69.58800 1.000 34.20000 379 VAL A O 1
ATOM 3096 N N . ASN A 1 380 ? 59.47600 -35.07100 70.66900 1.000 34.56000 380 ASN A N 1
ATOM 3097 C CA . ASN A 1 380 ? 58.62200 -35.66600 69.64400 1.000 34.56000 380 ASN A CA 1
ATOM 3098 C C . ASN A 1 380 ? 57.59000 -34.66300 69.17400 1.000 28.48000 380 ASN A C 1
ATOM 3099 O O . ASN A 1 380 ? 56.87500 -34.07200 69.99300 1.000 27.52000 380 ASN A O 1
ATOM 3104 N N . ILE A 1 381 ? 57.51600 -34.48700 67.85600 1.000 30.14000 381 ILE A N 1
ATOM 3105 C CA . ILE A 1 381 ? 56.38800 -33.80800 67.22200 1.000 24.40000 381 ILE A CA 1
ATOM 3106 C C . ILE A 1 381 ? 55.26200 -34.82500 67.09000 1.000 26.19000 381 ILE A C 1
ATOM 3107 O O . ILE A 1 381 ? 55.43300 -35.86100 66.43900 1.000 25.28000 381 ILE A O 1
ATOM 3112 N N . ILE A 1 382 ? 54.11800 -34.54200 67.70700 1.000 23.01000 382 ILE A N 1
ATOM 3113 C CA . ILE A 1 382 ? 53.00400 -35.48800 67.73600 1.000 28.65000 382 ILE A CA 1
ATOM 3114 C C . ILE A 1 382 ? 51.77900 -34.92900 67.00500 1.000 23.58000 382 ILE A C 1
ATOM 3115 O O . ILE A 1 382 ? 51.64100 -33.72600 66.79500 1.000 25.51000 382 ILE A O 1
ATOM 3120 N N . ASP A 1 383 ? 50.88700 -35.83800 66.60400 1.000 26.67000 383 ASP A N 1
ATOM 3121 C CA . ASP A 1 383 ? 49.57000 -35.49800 66.03900 1.000 26.03000 383 ASP A CA 1
ATOM 3122 C C . ASP A 1 383 ? 49.66400 -34.82000 64.67200 1.000 27.63000 383 ASP A C 1
ATOM 3123 O O . ASP A 1 383 ? 48.73800 -34.10100 64.25400 1.000 24.36000 383 ASP A O 1
ATOM 3128 N N . LEU A 1 384 ? 50.77400 -35.04100 63.94800 1.000 28.25000 384 LEU A N 1
ATOM 3129 C CA . LEU A 1 384 ? 50.86000 -34.57700 62.56700 1.000 25.38000 384 LEU A CA 1
ATOM 3130 C C . LEU A 1 384 ? 49.69800 -35.11500 61.74500 1.000 25.19000 384 LEU A C 1
ATOM 3131 O O . LEU A 1 384 ? 49.16400 -34.41300 60.88000 1.000 24.15000 384 LEU A O 1
ATOM 3136 N N . GLU A 1 385 ? 49.26000 -36.34200 62.02500 1.000 25.29000 385 GLU A N 1
ATOM 3137 C CA . GLU A 1 385 ? 48.18300 -36.90900 61.22400 1.000 24.91000 385 GLU A CA 1
ATOM 3138 C C . GLU A 1 385 ? 46.84900 -36.20000 61.49400 1.000 30.67000 385 GLU A C 1
ATOM 3139 O O . GLU A 1 385 ? 45.95600 -36.20600 60.63400 1.000 25.91000 385 GLU A O 1
ATOM 3145 N N . GLU A 1 386 ? 46.69700 -35.57700 62.67000 1.000 30.90000 386 GLU A N 1
ATOM 3146 C CA . GLU A 1 386 ? 45.47100 -34.84700 62.96700 1.000 27.98000 386 GLU A CA 1
ATOM 3147 C C . GLU A 1 386 ? 45.47500 -33.46800 62.32200 1.000 31.65000 386 GLU A C 1
ATOM 3148 O O . GLU A 1 386 ? 44.40900 -32.97500 61.91800 1.000 25.18000 386 GLU A O 1
ATOM 3154 N N . LEU A 1 387 ? 46.65100 -32.83900 62.21600 1.000 20.08000 387 LEU A N 1
ATOM 3155 C CA . LEU A 1 387 ? 46.77500 -31.66000 61.36900 1.000 24.03000 387 LEU A CA 1
ATOM 3156 C C . LEU A 1 387 ? 46.40400 -31.99800 59.92400 1.000 29.43000 387 LEU A C 1
ATOM 3157 O O . LEU A 1 387 ? 45.67000 -31.25000 59.26200 1.000 24.89000 387 LEU A O 1
ATOM 3162 N N . GLU A 1 388 ? 46.89200 -33.13500 59.42200 1.000 26.54000 388 GLU A N 1
ATOM 3163 C CA . GLU A 1 388 ? 46.54300 -33.55600 58.06900 1.000 28.37000 388 GLU A CA 1
ATOM 3164 C C . GLU A 1 388 ? 45.02900 -33.70500 57.90500 1.000 24.67000 388 GLU A C 1
ATOM 3165 O O . GLU A 1 388 ? 44.44700 -33.17300 56.95500 1.000 30.80000 388 GLU A O 1
ATOM 3171 N N . ALA A 1 389 ? 44.37300 -34.40300 58.83600 1.000 24.19000 389 ALA A N 1
ATOM 3172 C CA . ALA A 1 389 ? 42.91400 -34.54500 58.79300 1.000 28.90000 389 ALA A CA 1
ATOM 3173 C C . ALA A 1 389 ? 42.17900 -33.21400 58.73100 1.000 25.79000 389 ALA A C 1
ATOM 3174 O O . ALA A 1 389 ? 41.05500 -33.15400 58.23100 1.000 28.69000 389 ALA A O 1
ATOM 3176 N N . ASN A 1 390 ? 42.76900 -32.14100 59.24600 1.000 25.54000 390 ASN A N 1
ATOM 3177 C CA . ASN A 1 390 ? 42.07000 -30.86500 59.30800 1.000 29.61000 390 ASN A CA 1
ATOM 3178 C C . ASN A 1 390 ? 42.50400 -29.89500 58.21700 1.000 26.59000 390 ASN A C 1
ATOM 3179 O O . ASN A 1 390 ? 42.05700 -28.74000 58.21400 1.000 24.63000 390 ASN A O 1
ATOM 3184 N N . LYS A 1 391 ? 43.34500 -30.33900 57.28700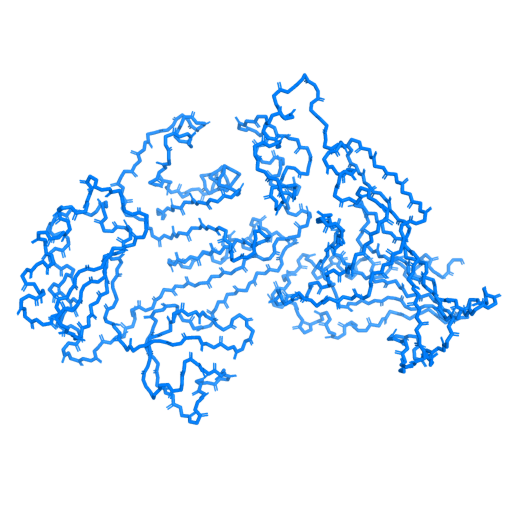 1.000 22.23000 391 LYS A N 1
ATOM 3185 C CA . LYS A 1 391 ? 43.80500 -29.44900 56.22500 1.000 26.48000 391 LYS A CA 1
ATOM 3186 C C . LYS A 1 391 ? 42.68100 -28.89000 55.34900 1.000 26.80000 391 LYS A C 1
ATOM 3187 O O . LYS A 1 391 ? 42.77100 -27.70700 54.97500 1.000 25.38000 391 LYS A O 1
ATOM 3193 N N . PRO A 1 392 ? 41.61000 -29.62500 55.00600 1.000 27.47000 392 PRO A N 1
ATOM 3194 C CA . PRO A 1 392 ? 40.56900 -28.99100 54.17200 1.000 27.53000 392 PRO A CA 1
ATOM 3195 C C . PRO A 1 392 ? 39.96600 -27.72800 54.79100 1.000 27.29000 392 PRO A C 1
ATOM 3196 O O . PRO A 1 392 ? 39.79100 -26.72900 54.08600 1.000 28.29000 392 PRO A O 1
ATOM 3200 N N . ILE A 1 393 ? 39.68200 -27.71800 56.09100 1.000 25.99000 393 ILE A N 1
ATOM 3201 C CA . ILE A 1 393 ? 39.13400 -26.49400 56.69000 1.000 27.23000 393 ILE A CA 1
ATOM 3202 C C . ILE A 1 393 ? 40.22200 -25.49800 57.10100 1.000 22.99000 393 ILE A C 1
ATOM 3203 O O . ILE A 1 393 ? 40.00600 -24.28400 57.01500 1.000 21.09000 393 ILE A O 1
ATOM 3208 N N . LEU A 1 394 ? 41.39300 -25.96600 57.54400 1.000 23.23000 394 LEU A N 1
ATOM 3209 C CA . LEU A 1 394 ? 42.47300 -25.04100 57.88600 1.000 21.90000 394 LEU A CA 1
ATOM 3210 C C . LEU A 1 394 ? 42.95400 -24.26300 56.65900 1.000 28.01000 394 LEU A C 1
ATOM 3211 O O . LEU A 1 394 ? 43.26000 -23.06000 56.75300 1.000 24.38000 394 LEU A O 1
ATOM 3216 N N . GLY A 1 395 ? 43.02800 -24.92600 55.50100 1.000 23.59000 395 GLY A N 1
ATOM 3217 C CA . GLY A 1 395 ? 43.61600 -24.32700 54.32300 1.000 24.83000 395 GLY A CA 1
ATOM 3218 C C . GLY A 1 395 ? 45.12700 -24.44400 54.33100 1.000 29.73000 395 GLY A C 1
ATOM 3219 O O . GLY A 1 395 ? 45.76300 -24.65900 55.36200 1.000 31.52000 395 GLY A O 1
ATOM 3220 N N . GLU A 1 396 ? 45.71600 -24.28000 53.14900 1.000 31.37000 396 GLU A N 1
ATOM 3221 C CA . GLU A 1 396 ? 47.11200 -24.67100 52.99200 1.000 32.87000 396 GLU A CA 1
ATOM 3222 C C . GLU A 1 396 ? 48.05700 -23.76200 53.76500 1.000 32.53000 396 GLU A C 1
ATOM 3223 O O . GLU A 1 396 ? 49.13300 -24.20900 54.17500 1.000 27.65000 396 GLU A O 1
ATOM 3229 N N . PHE A 1 397 ? 47.68200 -22.49900 53.98000 1.000 26.92000 397 PHE A N 1
ATOM 3230 C CA . PHE A 1 397 ? 48.61100 -21.57000 54.61500 1.000 30.47000 397 PHE A CA 1
ATOM 3231 C C . PHE A 1 397 ? 48.76600 -21.84700 56.10700 1.000 31.29000 397 PHE A C 1
ATOM 3232 O O . PHE A 1 397 ? 49.88300 -21.79100 56.63800 1.000 28.57000 397 PHE A O 1
ATOM 3240 N N . LEU A 1 398 ? 47.64900 -22.07800 56.81500 1.000 26.47000 398 LEU A N 1
ATOM 3241 C CA . LEU A 1 398 ? 47.73300 -22.48000 58.21800 1.000 28.61000 398 LEU A CA 1
ATOM 3242 C C . LEU A 1 398 ? 48.42500 -23.82200 58.34800 1.000 26.45000 398 LEU A C 1
ATOM 3243 O O . LEU A 1 398 ? 49.21300 -24.04200 59.27200 1.000 27.63000 398 LEU A O 1
ATOM 3248 N N . TYR A 1 399 ? 48.08700 -24.74700 57.44900 1.000 26.54000 399 TYR A N 1
ATOM 3249 C CA . TYR A 1 399 ? 48.71400 -26.05600 57.42800 1.000 27.50000 399 TYR A CA 1
ATOM 3250 C C . TYR A 1 399 ? 50.22000 -25.92800 57.32400 1.000 27.47000 399 TYR A C 1
ATOM 3251 O O . TYR A 1 399 ? 50.95600 -26.52400 58.11500 1.000 24.39000 399 TYR A O 1
ATOM 3260 N N . LYS A 1 400 ? 50.69900 -25.13700 56.35700 1.000 26.78000 400 LYS A N 1
ATOM 3261 C CA . LYS A 1 400 ? 52.13800 -24.98100 56.17700 1.000 26.87000 400 LYS A CA 1
ATOM 3262 C C . LYS A 1 400 ? 52.75800 -24.27400 57.36700 1.000 29.55000 400 LYS A C 1
ATOM 3263 O O . LYS A 1 400 ? 53.85600 -24.63000 57.80900 1.000 24.11000 400 LYS A O 1
ATOM 3269 N N . LYS A 1 401 ? 52.07500 -23.25900 57.88900 1.000 29.19000 401 LYS A N 1
ATOM 3270 C CA . LYS A 1 401 ? 52.61000 -22.52800 59.02700 1.000 28.36000 401 LYS A CA 1
ATOM 3271 C C . LYS A 1 401 ? 52.71800 -23.43600 60.25900 1.000 25.05000 401 LYS A C 1
ATOM 3272 O O . LYS A 1 401 ? 53.70900 -23.38900 60.98900 1.000 22.88000 401 LYS A O 1
ATOM 3278 N N . ALA A 1 402 ? 51.73900 -24.31300 60.48000 1.000 23.26000 402 ALA A N 1
ATOM 3279 C CA . ALA A 1 402 ? 51.84600 -25.19900 61.64200 1.000 22.94000 402 ALA A CA 1
ATOM 3280 C C . ALA A 1 402 ? 52.99000 -26.19900 61.49300 1.000 27.17000 402 ALA A C 1
ATOM 3281 O O . ALA A 1 402 ? 53.60600 -26.58700 62.49600 1.000 27.78000 402 ALA A O 1
ATOM 3283 N N . LEU A 1 403 ? 53.28500 -26.63000 60.26000 1.000 25.55000 403 LEU A N 1
ATOM 3284 C CA . LEU A 1 403 ? 54.46000 -27.46900 60.02500 1.000 27.76000 403 LEU A CA 1
ATOM 3285 C C . LEU A 1 403 ? 55.76800 -26.70200 60.27500 1.000 28.12000 403 LEU A C 1
ATOM 3286 O O . LEU A 1 403 ? 56.71600 -27.26600 60.84000 1.000 27.70000 403 LEU A O 1
ATOM 3291 N N . GLU A 1 404 ? 55.84800 -25.42400 59.87900 1.000 26.25000 404 GLU A N 1
ATOM 3292 C CA . GLU A 1 404 ? 57.06900 -24.65100 60.14300 1.000 28.48000 404 GLU A CA 1
ATOM 3293 C C . GLU A 1 404 ? 57.29000 -24.48100 61.63500 1.000 25.34000 404 GLU A C 1
ATOM 3294 O O . GLU A 1 404 ? 58.41600 -24.62100 62.12900 1.000 28.67000 404 GLU A O 1
ATOM 3300 N N . ILE A 1 405 ? 56.23300 -24.09900 62.35900 1.000 25.64000 405 ILE A N 1
ATOM 3301 C CA . ILE A 1 405 ? 56.34800 -23.87800 63.79800 1.000 29.09000 405 ILE A CA 1
ATOM 3302 C C . ILE A 1 405 ? 56.78700 -25.16000 64.49300 1.000 26.28000 405 ILE A C 1
ATOM 3303 O O . ILE A 1 405 ? 57.71500 -25.15800 65.31300 1.000 21.98000 405 ILE A O 1
ATOM 3308 N N . ALA A 1 406 ? 56.13400 -26.27800 64.15400 1.000 25.86000 406 ALA A N 1
ATOM 3309 C CA . ALA A 1 406 ? 56.47000 -27.57000 64.75000 1.000 28.45000 406 ALA A CA 1
ATOM 3310 C C . ALA A 1 406 ? 57.95500 -27.87800 64.59100 1.000 30.63000 406 ALA A C 1
ATOM 3311 O O . ALA A 1 406 ? 58.64300 -28.21200 65.56600 1.000 28.36000 406 ALA A O 1
ATOM 3313 N N . GLN A 1 407 ? 58.47000 -27.75300 63.36300 1.000 32.22000 407 GLN A N 1
ATOM 3314 C CA . GLN A 1 407 ? 59.89100 -27.98700 63.11700 1.000 27.21000 407 GLN A CA 1
ATOM 3315 C C . GLN A 1 407 ? 60.75600 -27.02600 63.93100 1.000 30.45000 407 GLN A C 1
ATOM 3316 O O . GLN A 1 407 ? 61.74300 -27.44200 64.55200 1.000 29.78000 407 GLN A O 1
ATOM 3322 N N . ASN A 1 408 ? 60.38200 -25.73900 63.96000 1.000 26.76000 408 ASN A N 1
ATOM 3323 C CA . ASN A 1 408 ? 61.11500 -24.75200 64.74500 1.000 30.24000 408 ASN A CA 1
ATOM 3324 C C . ASN A 1 408 ? 61.17000 -25.14200 66.21400 1.000 30.85000 408 ASN A C 1
ATOM 3325 O O . ASN A 1 408 ? 62.22500 -25.05300 66.85300 1.000 32.79000 408 ASN A O 1
ATOM 3330 N N . ILE A 1 409 ? 60.03800 -25.54800 66.77600 1.000 25.78000 409 ILE A N 1
ATOM 3331 C CA . ILE A 1 409 ? 59.98900 -25.87900 68.19800 1.000 25.37000 409 ILE A CA 1
ATOM 3332 C C . ILE A 1 409 ? 60.85700 -27.10600 68.48500 1.000 29.17000 409 ILE A C 1
ATOM 3333 O O . ILE A 1 409 ? 61.63800 -27.12700 69.44700 1.000 30.01000 409 ILE A O 1
ATOM 3338 N N . LYS A 1 410 ? 60.74600 -28.14200 67.64200 1.000 29.11000 410 LYS A N 1
ATOM 3339 C CA . LYS A 1 410 ? 61.58500 -29.33100 67.79700 1.000 29.96000 410 LYS A CA 1
ATOM 3340 C C . LYS A 1 410 ? 63.06800 -28.96200 67.80600 1.000 34.76000 410 LYS A C 1
ATOM 3341 O O . LYS A 1 410 ? 63.82400 -29.40200 68.68100 1.000 33.23000 410 LYS A O 1
ATOM 3347 N N . ASP A 1 411 ? 63.49600 -28.13700 66.84200 1.000 30.86000 411 ASP A N 1
ATOM 3348 C CA . ASP A 1 411 ? 64.88400 -27.68000 66.79800 1.000 34.17000 411 ASP A CA 1
ATOM 3349 C C . ASP A 1 411 ? 65.27000 -26.92000 68.06900 1.000 32.24000 411 ASP A C 1
ATOM 3350 O O . ASP A 1 411 ? 66.36600 -27.10800 68.59900 1.000 40.63000 411 ASP A O 1
ATOM 3355 N N . LYS A 1 412 ? 64.40100 -26.03800 68.56100 1.000 31.61000 412 LYS A N 1
ATOM 3356 C CA . LYS A 1 412 ? 64.72600 -25.30700 69.78100 1.000 33.60000 412 LYS A CA 1
ATOM 3357 C C . LYS A 1 412 ? 64.82100 -26.23900 70.98200 1.000 39.24000 412 LYS A C 1
ATOM 3358 O O . LYS A 1 412 ? 65.75900 -26.13300 71.78600 1.000 38.16000 412 LYS A O 1
ATOM 3364 N N . LEU A 1 413 ? 63.86000 -27.15800 71.11600 1.000 37.41000 413 LEU A N 1
ATOM 3365 C CA . LEU A 1 413 ? 63.84900 -28.10600 72.22700 1.000 35.55000 413 LEU A CA 1
ATOM 3366 C C . LEU A 1 413 ? 65.02100 -29.07400 72.17100 1.000 39.99000 413 LEU A C 1
ATOM 3367 O O . LEU A 1 413 ? 65.35400 -29.68900 73.18900 1.000 44.05000 413 LEU A O 1
ATOM 3372 N N . ASN A 1 414 ? 65.64600 -29.22200 71.01000 1.000 38.59000 414 ASN A N 1
ATOM 3373 C CA . ASN A 1 414 ? 66.75800 -30.13800 70.83600 1.000 42.33000 414 ASN A CA 1
ATOM 3374 C C . ASN A 1 414 ? 68.12300 -29.48500 71.00900 1.000 38.88000 414 ASN A C 1
ATOM 3375 O O . ASN A 1 414 ? 69.13000 -30.18600 70.91400 1.000 37.22000 414 ASN A O 1
ATOM 3380 N N . GLU A 1 415 ? 68.18900 -28.18900 71.29200 1.000 34.16000 415 GLU A N 1
ATOM 3381 C CA . GLU A 1 415 ? 69.47500 -27.48900 71.34600 1.000 40.49000 415 GLU A CA 1
ATOM 3382 C C . GLU A 1 415 ? 70.21900 -27.65200 72.67400 1.000 40.36000 415 GLU A C 1
ATOM 3383 O O . GLU A 1 415 ? 69.69800 -28.23200 73.62800 1.000 52.38000 415 GLU A O 1
#

Radius of gyration: 24.83 Å; Cα contacts (8 Å, |Δi|>4): 922; chains: 1; bounding box: 76×54×54 Å

Sequence (415 aa):
MRVRIRGIYATALTYLFLKNGFEIVQQTPQIAERFFMDIIRSPADVTVKDGIDKGEIVSVGEDIYNFMRSIFKYSPIWRSPIKLYSVVSTEDCKFMNFIVEPCLSEGLVIKPPVEGKIILSSPRAVGKFAMVWKGDGRTFFSEHIDERDSQRLLSVSIPFNKKGYNVKWRSNAAMATTAELKEELENLTMRYSYNDFREQGEDFLKVTLSLEDKLFLDDIRSLVINTMKFHHMLKMTYSNEVDIEEGKVNPSPEKLLTSLIGDNMIEAIEHVKPNGKRVLLKGGTIVQKEIGRDYYWLKIRREFKSGGIYDGLNLKIEDGDYDLVELDSRNWYQIHRYHDRNNNLKGLYVNISTPPELLKNRIRYLDLEVDVVKVNNTVNIIDLEELEANKPILGEFLYKKALEIAQNIKDKLNE

Foldseek 3Di:
DEEEEEEPLRLLVVLLCVVVPYHYEQDDPVSCVLVVHDHHLAFGQKYWYADVQNLKIKMKHADPPVVVCVLAVFWFKDWFPDFQQFKAADDPQAGDQAHEPPSDRIFTFHDTPLPRYTYTDHHWQDDSFKTKAFAQLEEAEDPLADPVQVVLLCVLRNVVSVVRMYIYTYNNNSSDDSVVSNVVVVVRVVCNVVVHRPPVGIIMMMINHFLVSVQVSQVSSVVRAQGARCRSLLVSADDVVRVVLSPDDDRACQVSLCQLCVPQAAQWEFAQESSGDTDTDHFAGFPDKDGGRHKIKTWGKGADDFDDADPPLRHGTHHQKIWTWIAMQPDQWIWIFIAHNVRHTQWIKIFGFGHWGGGRSYIYTYGQQWIWIGGPQDIDTDRLVVSVVSCVRSDDSNSVVSVVVSVVVSVVSND

Organism: Sulfolobus acidocaldarius (strain ATCC 33909 / DSM 639 / JCM 8929 / NBRC 15157 / NCIMB 11770) (NCBI:txid330779)

InterPro domains:
  IPR007295 Domain of unknown function DUF402 [PF04167] (281-416)
  IPR016730 RNA-binding FAU-1 [MF_01910] (1-413)
  IPR016730 RNA-binding FAU-1 [PIRSF018644] (2-413)
  IPR035930 FomD-like superfamily [G3DSA:2.40.380.10] (321-416)
  IPR035930 FomD-like superfamily [SSF159234] (306-417)
  IPR050212 Nucleoside triphosphate/diphosphate phosphatase-like [PTHR39159] (2-415)

B-factor: mean 35.28, std 10.12, range [18.35, 95.67]

Secondary structure (DSSP, 8-state):
-EEEE-STTHHHHHHHHHHTTPEE-S--HHHHHHTT-----S--SEEEEE-SSTTEEEEEES--HHHHHHH-TTS-EEE-SS-BT-EEE-BTTEETTEEEES--SEEEEEE--TTSEEEEES--EE-SSEEEEESS--EEE-TTS-HHHHHHHHHHHHHHHHTTEEEEE-GGGGGS-HHHHHHHHHHHHHHHHTT--TT--BEEEEEE--HHHHHHHHHHHHTTS---TTHHHHTTT-SHHHHHHHHSSS--SHHHHHHHTTTSEEEEEEEE-TTS-EEEEEEEEEEEEEE-SS-EEEEEEEE--S-SEETTTTEE--TT-EEEEEEETT-SEEEEEEE-TT--EEEEEEEEESPPEEETTEEEEEEEEEEEEEETTEEEEE-HHHHHHTHHHH-HHHHHHHHHHHHHHHHHHT-